Protein AF-0000000072868604 (afdb_homodimer)

InterPro domains:
  IPR025997 Periplasmic binding protein [PF13407] (11-220)
  IPR028082 Periplasmic binding protein-like I [SSF53822] (15-238)
  IPR050555 Bacterial Solute-Binding Protein 2 [PTHR30036] (21-241)

Structure (mmCIF, N/CA/C/O backbone):
data_AF-0000000072868604-model_v1
#
loop_
_entity.id
_entity.type
_entity.pdbx_description
1 polymer 'LacI family transcriptional regulator'
#
loop_
_atom_site.group_PDB
_atom_site.id
_atom_site.type_symbol
_atom_site.label_atom_id
_atom_site.label_alt_id
_atom_site.label_comp_id
_atom_site.label_asym_id
_atom_site.label_entity_id
_atom_site.label_seq_id
_atom_site.pdbx_PDB_ins_code
_atom_site.Cartn_x
_atom_site.Cartn_y
_atom_site.Cartn_z
_atom_site.occupancy
_atom_site.B_iso_or_equiv
_atom_site.auth_seq_id
_atom_site.auth_comp_id
_atom_site.auth_asym_id
_atom_site.auth_atom_id
_atom_site.pdbx_PDB_model_num
ATOM 1 N N . MET A 1 1 ? 22.969 19.328 11.203 1 85.62 1 MET A N 1
ATOM 2 C CA . MET A 1 1 ? 22.344 19.969 12.359 1 85.62 1 MET A CA 1
ATOM 3 C C . MET A 1 1 ? 20.828 19.984 12.227 1 85.62 1 MET A C 1
ATOM 5 O O . MET A 1 1 ? 20.297 20.281 11.148 1 85.62 1 MET A O 1
ATOM 9 N N . ILE A 1 2 ? 20.219 19.531 13.336 1 85.94 2 ILE A N 1
ATOM 10 C CA . ILE A 1 2 ? 18.766 19.484 13.336 1 85.94 2 ILE A CA 1
ATOM 11 C C . ILE A 1 2 ? 18.234 20.25 14.547 1 85.94 2 ILE A C 1
ATOM 13 O O . ILE A 1 2 ? 18.672 20.016 15.68 1 85.94 2 ILE A O 1
ATOM 17 N N . LEU A 1 3 ? 17.344 21.266 14.305 1 90.19 3 LEU A N 1
ATOM 18 C CA . LEU A 1 3 ? 16.641 21.984 15.359 1 90.19 3 LEU A CA 1
ATOM 19 C C . LEU A 1 3 ? 15.164 21.609 15.383 1 90.19 3 LEU A C 1
ATOM 21 O O . LEU A 1 3 ? 14.539 21.469 14.328 1 90.19 3 LEU A O 1
ATOM 25 N N . HIS A 1 4 ? 14.719 21.469 16.562 1 90.69 4 HIS A N 1
ATOM 26 C CA . HIS A 1 4 ? 13.312 21.125 16.734 1 90.69 4 HIS A CA 1
ATOM 27 C C . HIS A 1 4 ? 12.57 22.188 17.547 1 90.69 4 HIS A C 1
ATOM 29 O O . HIS A 1 4 ? 13.094 22.688 18.547 1 90.69 4 HIS A O 1
ATOM 35 N N . PHE A 1 5 ? 11.383 22.562 17.078 1 90.62 5 PHE A N 1
ATOM 36 C CA . PHE A 1 5 ? 10.5 23.5 17.75 1 90.62 5 PHE A CA 1
ATOM 37 C C . PHE A 1 5 ? 9.094 22.938 17.875 1 90.62 5 PHE A C 1
ATOM 39 O O . PHE A 1 5 ? 8.695 22.078 17.078 1 90.62 5 PHE A O 1
ATOM 46 N N . ALA A 1 6 ? 8.398 23.438 18.875 1 88.75 6 ALA A N 1
ATOM 47 C CA . ALA A 1 6 ? 6.961 23.172 18.875 1 88.75 6 ALA A CA 1
ATOM 48 C C . ALA A 1 6 ? 6.293 23.719 17.625 1 88.75 6 ALA A C 1
ATOM 50 O O . ALA A 1 6 ? 6.723 24.734 17.062 1 88.75 6 ALA A O 1
ATOM 51 N N . ILE A 1 7 ? 5.301 23.062 17.219 1 86.25 7 ILE A N 1
ATOM 52 C CA . ILE A 1 7 ? 4.676 23.391 15.93 1 86.25 7 ILE A CA 1
ATOM 53 C C . ILE A 1 7 ? 4.168 24.828 15.945 1 86.25 7 ILE A C 1
ATOM 55 O O . ILE A 1 7 ? 4.125 25.484 14.906 1 86.25 7 ILE A O 1
ATOM 59 N N . ASP A 1 8 ? 3.836 25.344 17.141 1 87.56 8 ASP A N 1
ATOM 60 C CA . ASP A 1 8 ? 3.242 26.672 17.219 1 87.56 8 ASP A CA 1
ATOM 61 C C . ASP A 1 8 ? 4.285 27.719 17.594 1 87.56 8 ASP A C 1
ATOM 63 O O . ASP A 1 8 ? 3.945 28.875 17.859 1 87.56 8 ASP A O 1
ATOM 67 N N . ALA A 1 9 ? 5.508 27.25 17.641 1 93.5 9 ALA A N 1
ATOM 68 C CA . ALA A 1 9 ? 6.586 28.188 17.953 1 93.5 9 ALA A CA 1
ATOM 69 C C . ALA A 1 9 ? 7.047 28.922 16.703 1 93.5 9 ALA A C 1
ATOM 71 O O . ALA A 1 9 ? 8.219 28.859 16.328 1 93.5 9 ALA A O 1
ATOM 72 N N . VAL A 1 10 ? 6.164 29.703 16.188 1 95.69 10 VAL A N 1
ATOM 73 C CA . VAL A 1 10 ? 6.324 30.359 14.883 1 95.69 10 VAL A CA 1
ATOM 74 C C . VAL A 1 10 ? 7.48 31.359 14.945 1 95.69 10 VAL A C 1
ATOM 76 O O . VAL A 1 10 ? 8.359 31.344 14.078 1 95.69 10 VAL A O 1
ATOM 79 N N . GLU A 1 11 ? 7.547 32.188 15.984 1 96.5 11 GLU A N 1
ATOM 80 C CA . GLU A 1 11 ? 8.586 33.219 16.109 1 96.5 11 GLU A CA 1
ATOM 81 C C . GLU A 1 11 ? 9.969 32.562 16.266 1 96.5 11 GLU A C 1
ATOM 83 O O . GLU A 1 11 ? 10.938 33.031 15.648 1 96.5 11 GLU A O 1
ATOM 88 N N . ALA A 1 12 ? 9.977 31.562 17.078 1 96.56 12 ALA A N 1
ATOM 89 C CA . ALA A 1 12 ? 11.25 30.859 17.281 1 96.56 12 ALA A CA 1
ATOM 90 C C . ALA A 1 12 ? 11.758 30.25 15.992 1 96.56 12 ALA A C 1
ATOM 92 O O . ALA A 1 12 ? 12.953 30.297 15.703 1 96.56 12 ALA A O 1
ATOM 93 N N . MET A 1 13 ? 10.875 29.656 15.258 1 96.5 13 MET A N 1
ATOM 94 C CA . MET A 1 13 ? 11.219 29.062 13.969 1 96.5 13 MET A CA 1
ATOM 95 C C . MET A 1 13 ? 11.75 30.125 13.008 1 96.5 13 MET A C 1
ATOM 97 O O . MET A 1 13 ? 12.789 29.938 12.375 1 96.5 13 MET A O 1
ATOM 101 N N . ALA A 1 14 ? 11.055 31.219 12.914 1 96.81 14 ALA A N 1
ATOM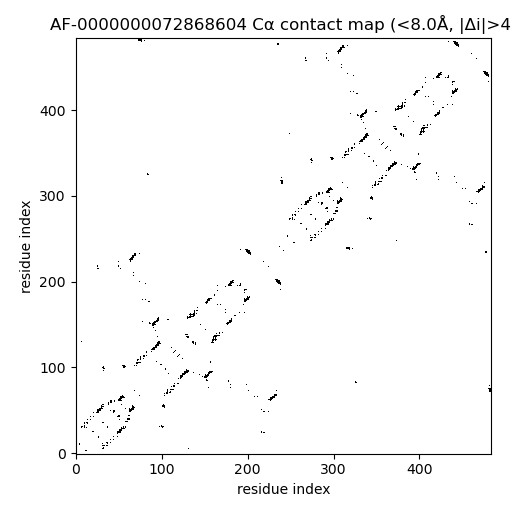 102 C CA . ALA A 1 14 ? 11.477 32.312 12.031 1 96.81 14 ALA A CA 1
ATOM 103 C C . ALA A 1 14 ? 12.867 32.812 12.406 1 96.81 14 ALA A C 1
ATOM 105 O O . ALA A 1 14 ? 13.711 33.031 11.531 1 96.81 14 ALA A O 1
ATOM 106 N N . GLN A 1 15 ? 13.07 32.969 13.688 1 97 15 GLN A N 1
ATOM 107 C CA . GLN A 1 15 ? 14.367 33.406 14.164 1 97 15 GLN A CA 1
ATOM 108 C C . GLN A 1 15 ? 15.477 32.406 13.828 1 97 15 GLN A C 1
ATOM 110 O O . GLN A 1 15 ? 16.578 32.812 13.461 1 97 15 GLN A O 1
ATOM 115 N N . ALA A 1 16 ? 15.125 31.156 14.039 1 96.62 16 ALA A N 1
ATOM 116 C CA . ALA A 1 16 ? 16.094 30.109 13.734 1 96.62 16 ALA A CA 1
ATOM 117 C C . ALA A 1 16 ? 16.484 30.125 12.258 1 96.62 16 ALA A C 1
ATOM 119 O O . ALA A 1 16 ? 17.656 29.953 11.914 1 96.62 16 ALA A O 1
ATOM 120 N N . ILE A 1 17 ? 15.531 30.312 11.375 1 96.88 17 ILE A N 1
ATOM 121 C CA . ILE A 1 17 ? 15.789 30.406 9.938 1 96.88 17 ILE A CA 1
ATOM 122 C C . ILE A 1 17 ? 16.75 31.547 9.664 1 96.88 17 ILE A C 1
ATOM 124 O O . ILE A 1 17 ? 17.734 31.375 8.938 1 96.88 17 ILE A O 1
ATOM 128 N N . HIS A 1 18 ? 16.531 32.688 10.25 1 95.56 18 HIS A N 1
ATOM 129 C CA . HIS A 1 18 ? 17.391 33.844 10.07 1 95.56 18 HIS A CA 1
ATOM 130 C C . HIS A 1 18 ? 18.812 33.562 10.523 1 95.56 18 HIS A C 1
ATOM 132 O O . HIS A 1 18 ? 19.766 33.812 9.797 1 95.56 18 HIS A O 1
ATOM 138 N N . ARG A 1 19 ? 18.859 33 11.664 1 95.19 19 ARG A N 1
ATOM 139 C CA . ARG A 1 19 ? 20.172 32.719 12.227 1 95.19 19 ARG A CA 1
ATOM 140 C C . ARG A 1 19 ? 20.938 31.719 11.359 1 95.19 19 ARG A C 1
ATOM 142 O O . ARG A 1 19 ? 22.109 31.938 11.047 1 95.19 19 ARG A O 1
ATOM 149 N N . LEU A 1 20 ? 20.297 30.672 10.977 1 95.12 20 LEU A N 1
ATOM 150 C CA . LEU A 1 20 ? 20.953 29.594 10.234 1 95.12 20 LEU A CA 1
ATOM 151 C C . LEU A 1 20 ? 21.312 30.062 8.828 1 95.12 20 LEU A C 1
ATOM 153 O O . LEU A 1 20 ? 22.219 29.516 8.203 1 95.12 20 LEU A O 1
ATOM 157 N N . SER A 1 21 ? 20.547 31.031 8.328 1 94.12 21 SER A N 1
ATOM 158 C CA . SER A 1 21 ? 20.781 31.531 6.969 1 94.12 21 SER A CA 1
ATOM 159 C C . SER A 1 21 ? 22.188 32.094 6.812 1 94.12 21 SER A C 1
ATOM 161 O O . SER A 1 21 ? 22.719 32.156 5.699 1 94.12 21 SER A O 1
ATOM 163 N N . ASP A 1 22 ? 22.844 32.438 7.926 1 94.12 22 ASP A N 1
ATOM 164 C CA . ASP A 1 22 ? 24.203 32.969 7.906 1 94.12 22 ASP A CA 1
ATOM 165 C C . ASP A 1 22 ? 25.234 31.828 7.969 1 94.12 22 ASP A C 1
ATOM 167 O O . ASP A 1 22 ? 26.422 32.062 7.781 1 94.12 22 ASP A O 1
ATOM 171 N N . GLU A 1 23 ? 24.75 30.688 8.172 1 94.81 23 GLU A N 1
ATOM 172 C CA . GLU A 1 23 ? 25.672 29.625 8.539 1 94.81 23 GLU A CA 1
ATOM 173 C C . GLU A 1 23 ? 25.641 28.5 7.516 1 94.81 23 GLU A C 1
ATOM 175 O O . GLU A 1 23 ? 26.562 27.672 7.473 1 94.81 23 GLU A O 1
ATOM 180 N N . VAL A 1 24 ? 24.609 28.438 6.754 1 95.38 24 VAL A N 1
ATOM 181 C CA . VAL A 1 24 ? 24.453 27.25 5.906 1 95.38 24 VAL A CA 1
ATOM 182 C C . VAL A 1 24 ? 24.172 27.688 4.469 1 95.38 24 VAL A C 1
ATOM 184 O O . VAL A 1 24 ? 23.781 28.828 4.223 1 95.38 24 VAL A O 1
ATOM 187 N N . GLU A 1 25 ? 24.375 26.797 3.492 1 94.62 25 GLU A N 1
ATOM 188 C CA . GLU A 1 25 ? 24.062 27.016 2.084 1 94.62 25 GLU A CA 1
ATOM 189 C C . GLU A 1 25 ? 22.688 26.469 1.726 1 94.62 25 GLU A C 1
ATOM 191 O O . GLU A 1 25 ? 22.047 26.938 0.778 1 94.62 25 GLU A O 1
ATOM 196 N N . VAL A 1 26 ? 22.297 25.422 2.436 1 95.81 26 VAL A N 1
ATOM 197 C CA . VAL A 1 26 ? 21.031 24.75 2.188 1 95.81 26 VAL A CA 1
ATOM 198 C C . VAL A 1 26 ? 20.297 24.516 3.508 1 95.81 26 VAL A C 1
ATOM 200 O O . VAL A 1 26 ? 20.922 24.141 4.508 1 95.81 26 VAL A O 1
ATOM 203 N N . LEU A 1 27 ? 19 24.75 3.518 1 96.44 27 LEU A N 1
ATOM 204 C CA . LEU A 1 27 ? 18.156 24.594 4.691 1 96.44 27 LEU A CA 1
ATOM 205 C C . LEU A 1 27 ? 16.906 23.797 4.359 1 96.44 27 LEU A C 1
ATOM 207 O O . LEU A 1 27 ? 16.266 24.031 3.334 1 96.44 27 LEU A O 1
ATOM 211 N N . GLY A 1 28 ? 16.609 22.734 5.129 1 96.81 28 GLY A N 1
ATOM 212 C CA . GLY A 1 28 ? 15.328 22.047 5.113 1 96.81 28 GLY A CA 1
ATOM 213 C C . GLY A 1 28 ? 14.453 22.391 6.309 1 96.81 28 GLY A C 1
ATOM 214 O O . GLY A 1 28 ? 14.945 22.5 7.43 1 96.81 28 GLY A O 1
ATOM 215 N N . LEU A 1 29 ? 13.148 22.578 6.031 1 96.06 29 LEU A N 1
ATOM 216 C CA . LEU A 1 29 ? 12.336 22.906 7.199 1 96.06 29 LEU A CA 1
ATOM 217 C C . LEU A 1 29 ? 10.938 22.312 7.082 1 96.06 29 LEU A C 1
ATOM 219 O O . LEU A 1 29 ? 10.414 22.156 5.973 1 96.06 29 LEU A O 1
ATOM 223 N N . VAL A 1 30 ? 10.336 21.906 8.164 1 96.12 30 VAL A N 1
ATOM 224 C CA . VAL A 1 30 ? 8.922 21.609 8.383 1 96.12 30 VAL A CA 1
ATOM 225 C C . VAL A 1 30 ? 8.312 22.672 9.305 1 96.12 30 VAL A C 1
ATOM 227 O O . VAL A 1 30 ? 8.727 22.812 10.453 1 96.12 30 VAL A O 1
ATOM 230 N N . ALA A 1 31 ? 7.34 23.391 8.766 1 95.88 31 ALA A N 1
ATOM 231 C CA . ALA A 1 31 ? 6.773 24.484 9.547 1 95.88 31 ALA A CA 1
ATOM 232 C C . ALA A 1 31 ? 5.359 24.828 9.086 1 95.88 31 ALA A C 1
ATOM 234 O O . ALA A 1 31 ? 4.934 24.391 8.008 1 95.88 31 ALA A O 1
ATOM 235 N N . LEU A 1 32 ? 4.676 25.547 9.953 1 95.81 32 LEU A N 1
ATOM 236 C CA . LEU A 1 32 ? 3.379 26.094 9.57 1 95.81 32 LEU A CA 1
ATOM 237 C C . LEU A 1 32 ? 3.539 27.141 8.477 1 95.81 32 LEU A C 1
ATOM 239 O O . LEU A 1 32 ? 4.488 27.938 8.5 1 95.81 32 LEU A O 1
ATOM 243 N N . ASP A 1 33 ? 2.59 27.188 7.57 1 96.38 33 ASP A N 1
ATOM 244 C CA . ASP A 1 33 ? 2.566 28.25 6.566 1 96.38 33 ASP A CA 1
ATOM 245 C C . ASP A 1 33 ? 2.113 29.578 7.172 1 96.38 33 ASP A C 1
ATOM 247 O O . ASP A 1 33 ? 0.992 30.031 6.926 1 96.38 33 ASP A O 1
ATOM 251 N N . HIS A 1 34 ? 2.953 30.203 7.82 1 95.44 34 HIS A N 1
ATOM 252 C CA . HIS A 1 34 ? 2.723 31.453 8.547 1 95.44 34 HIS A CA 1
ATOM 253 C C . HIS A 1 34 ? 3.492 32.594 7.914 1 95.44 34 HIS A C 1
ATOM 255 O O . HIS A 1 34 ? 4.637 32.438 7.492 1 95.44 34 HIS A O 1
ATOM 261 N N . PRO A 1 35 ? 2.916 33.781 7.895 1 96 35 PRO A N 1
ATOM 262 C CA . PRO A 1 35 ? 3.564 34.938 7.238 1 96 35 PRO A CA 1
ATOM 263 C C . PRO A 1 35 ? 4.977 35.188 7.762 1 96 35 PRO A C 1
ATOM 265 O O . PRO A 1 35 ? 5.879 35.5 6.984 1 96 35 PRO A O 1
ATOM 268 N N . LEU A 1 36 ? 5.199 35.031 9.039 1 96.19 36 LEU A N 1
ATOM 269 C CA . LEU A 1 36 ? 6.516 35.281 9.617 1 96.19 36 LEU A CA 1
ATOM 270 C C . LEU A 1 36 ? 7.531 34.281 9.094 1 96.19 36 LEU A C 1
ATOM 272 O O . LEU A 1 36 ? 8.695 34.625 8.859 1 96.19 36 LEU A O 1
ATOM 276 N N . ILE A 1 37 ? 7.121 33.062 8.984 1 96.94 37 ILE A N 1
ATOM 277 C CA . ILE A 1 37 ? 8 32 8.484 1 96.94 37 ILE A CA 1
ATOM 278 C C . ILE A 1 37 ? 8.273 32.219 7 1 96.94 37 ILE A C 1
ATOM 280 O O . ILE A 1 37 ? 9.414 32.125 6.551 1 96.94 37 ILE A O 1
ATOM 284 N N . ARG A 1 38 ? 7.258 32.562 6.246 1 96.94 38 ARG A N 1
ATOM 285 C CA . ARG A 1 38 ? 7.438 32.875 4.828 1 96.94 38 ARG A CA 1
ATOM 286 C C . ARG A 1 38 ? 8.43 34 4.629 1 96.94 38 ARG A C 1
ATOM 288 O O . ARG A 1 38 ? 9.281 33.938 3.744 1 96.94 38 ARG A O 1
ATOM 295 N N . HIS A 1 39 ? 8.273 35 5.434 1 97.19 39 HIS A N 1
ATOM 296 C CA . HIS A 1 39 ? 9.18 36.125 5.352 1 97.19 39 HIS A CA 1
ATOM 297 C C . HIS A 1 39 ? 10.617 35.719 5.633 1 97.19 39 HIS A C 1
ATOM 299 O O . HIS A 1 39 ? 11.539 36.125 4.926 1 97.19 39 HIS A O 1
ATOM 305 N N . ALA A 1 40 ? 10.773 34.938 6.645 1 97.56 40 ALA A N 1
ATOM 306 C CA . ALA A 1 40 ? 12.102 34.438 6.992 1 97.56 40 ALA A CA 1
ATOM 307 C C . ALA A 1 40 ? 12.695 33.594 5.852 1 97.56 40 ALA A C 1
ATOM 309 O O . ALA A 1 40 ? 13.883 33.75 5.539 1 97.56 40 ALA A O 1
ATOM 310 N N . VAL A 1 41 ? 11.891 32.781 5.242 1 97.5 41 VAL A N 1
ATOM 311 C CA . VAL A 1 41 ? 12.336 31.938 4.133 1 97.5 41 VAL A CA 1
ATOM 312 C C . VAL A 1 41 ? 12.727 32.844 2.949 1 97.5 41 VAL A C 1
ATOM 314 O O . VAL A 1 41 ? 13.766 32.625 2.32 1 97.5 41 VAL A O 1
ATOM 317 N N . ALA A 1 42 ? 11.922 33.844 2.664 1 96.5 42 ALA A N 1
ATOM 318 C CA . ALA A 1 42 ? 12.203 34.75 1.573 1 96.5 42 ALA A CA 1
ATOM 319 C C . ALA A 1 42 ? 13.531 35.5 1.801 1 96.5 42 ALA A C 1
ATOM 321 O O . ALA A 1 42 ? 14.32 35.656 0.87 1 96.5 42 ALA A O 1
ATOM 322 N N . ARG A 1 43 ? 13.75 35.875 2.98 1 97 43 ARG A N 1
ATOM 323 C CA . ARG A 1 43 ? 14.992 36.594 3.32 1 97 43 ARG A CA 1
ATOM 324 C C . ARG A 1 43 ? 16.188 35.656 3.174 1 97 43 ARG A C 1
ATOM 326 O O . ARG A 1 43 ? 17.25 36.062 2.686 1 97 43 ARG A O 1
ATOM 333 N N . ALA A 1 44 ? 16.047 34.438 3.658 1 96.94 44 ALA A N 1
ATOM 334 C CA . ALA A 1 44 ? 17.109 33.469 3.516 1 96.94 44 ALA A CA 1
ATOM 335 C C . ALA A 1 44 ? 17.453 33.25 2.045 1 96.94 44 ALA A C 1
ATOM 337 O O . ALA A 1 44 ? 18.625 33.219 1.673 1 96.94 44 ALA A O 1
ATOM 338 N N . ALA A 1 45 ? 16.422 33.125 1.259 1 94.81 45 ALA A N 1
ATOM 339 C CA . ALA A 1 45 ? 16.609 32.906 -0.174 1 94.81 45 ALA A CA 1
ATOM 340 C C . ALA A 1 45 ? 17.328 34.094 -0.808 1 94.81 45 ALA A C 1
ATOM 342 O O . ALA A 1 45 ? 18.188 33.938 -1.672 1 94.81 45 ALA A O 1
ATOM 343 N N . ALA A 1 46 ? 17 35.281 -0.391 1 94.25 46 ALA A N 1
ATOM 344 C CA . ALA A 1 46 ? 17.609 36.469 -0.91 1 94.25 46 ALA A CA 1
ATOM 345 C C . ALA A 1 46 ? 19.109 36.531 -0.584 1 94.25 46 ALA A C 1
ATOM 347 O O . ALA A 1 46 ? 19.891 37.156 -1.297 1 94.25 46 ALA A O 1
ATOM 348 N N . ARG A 1 47 ? 19.484 35.812 0.415 1 94.12 47 ARG A N 1
ATOM 349 C CA . ARG A 1 47 ? 20.875 35.75 0.823 1 94.12 47 ARG A CA 1
ATOM 350 C C . ARG A 1 47 ? 21.609 34.625 0.118 1 94.12 47 ARG A C 1
ATOM 352 O O . ARG A 1 47 ? 22.766 34.344 0.407 1 94.12 47 ARG A O 1
ATOM 359 N N . GLY A 1 48 ? 20.812 33.906 -0.686 1 93.25 48 GLY A N 1
ATOM 360 C CA . GLY A 1 48 ? 21.406 32.844 -1.494 1 93.25 48 GLY A CA 1
ATOM 361 C C . GLY A 1 48 ? 21.266 31.469 -0.89 1 93.25 48 GLY A C 1
ATOM 362 O O . GLY A 1 48 ? 21.781 30.484 -1.421 1 93.25 48 GLY A O 1
ATOM 363 N N . VAL A 1 49 ? 20.594 31.359 0.214 1 95.38 49 VAL A N 1
ATOM 364 C CA . VAL A 1 49 ? 20.391 30.062 0.854 1 95.38 49 VAL A CA 1
ATOM 365 C C . VAL A 1 49 ? 19.312 29.297 0.098 1 95.38 49 VAL A C 1
ATOM 367 O O . VAL A 1 49 ? 18.266 29.844 -0.254 1 95.38 49 VAL A O 1
ATOM 370 N N . ARG A 1 50 ? 19.578 28.031 -0.219 1 96 50 ARG A N 1
ATOM 371 C CA . ARG A 1 50 ? 18.578 27.156 -0.815 1 96 50 ARG A CA 1
ATOM 372 C C . ARG A 1 50 ? 17.672 26.547 0.254 1 96 50 ARG A C 1
ATOM 374 O O . ARG A 1 50 ? 18.141 25.797 1.11 1 96 50 ARG A O 1
ATOM 381 N N . VAL A 1 51 ? 16.375 26.859 0.15 1 95.94 51 VAL A N 1
ATOM 382 C CA . VAL A 1 51 ? 15.469 26.422 1.201 1 95.94 51 VAL A CA 1
ATOM 383 C C . VAL A 1 51 ? 14.508 25.359 0.65 1 95.94 51 VAL A C 1
ATOM 385 O O . VAL A 1 51 ? 13.789 25.625 -0.317 1 95.94 51 VAL A O 1
ATOM 388 N N . PHE A 1 52 ? 14.492 24.203 1.263 1 96.56 52 PHE A N 1
ATOM 389 C CA . PHE A 1 52 ? 13.547 23.141 0.938 1 96.56 52 PHE A CA 1
ATOM 390 C C . PHE A 1 52 ? 12.484 23 2.027 1 96.56 52 PHE A C 1
ATOM 392 O O . PHE A 1 52 ? 12.812 22.953 3.215 1 96.56 52 PHE A O 1
ATOM 399 N N . THR A 1 53 ? 11.234 23 1.61 1 96.94 53 THR A N 1
ATOM 400 C CA . THR A 1 53 ? 10.148 22.656 2.529 1 96.94 53 THR A CA 1
ATOM 401 C C . THR A 1 53 ? 9.922 21.156 2.561 1 96.94 53 THR A C 1
ATOM 403 O O . THR A 1 53 ? 9.852 20.5 1.513 1 96.94 53 THR A O 1
ATOM 406 N N . LEU A 1 54 ? 9.859 20.625 3.742 1 96.88 54 LEU A N 1
ATOM 407 C CA . LEU A 1 54 ? 9.781 19.188 3.941 1 96.88 54 LEU A CA 1
ATOM 408 C C . LEU A 1 54 ? 8.445 18.797 4.562 1 96.88 54 LEU A C 1
ATOM 410 O O . LEU A 1 54 ? 7.957 19.469 5.469 1 96.88 54 LEU A O 1
ATOM 414 N N . LEU A 1 55 ? 7.719 17.688 4.012 1 96.44 55 LEU A N 1
ATOM 415 C CA . LEU A 1 55 ? 6.484 17.094 4.508 1 96.44 55 LEU A CA 1
ATOM 416 C C . LEU A 1 55 ? 5.309 18.047 4.336 1 96.44 55 LEU A C 1
ATOM 418 O O . LEU A 1 55 ? 4.223 17.625 3.928 1 96.44 55 LEU A O 1
ATOM 422 N N . SER A 1 56 ? 5.516 19.312 4.645 1 96.19 56 SER A N 1
ATOM 423 C CA . SER A 1 56 ? 4.512 20.344 4.414 1 96.19 56 SER A CA 1
ATOM 424 C C . SER A 1 56 ? 5.109 21.547 3.689 1 96.19 56 SER A C 1
ATOM 426 O O . SER A 1 56 ? 6.168 22.047 4.078 1 96.19 56 SER A O 1
ATOM 428 N N . ASP A 1 57 ? 4.402 21.984 2.68 1 95.19 57 ASP A N 1
ATOM 429 C CA . ASP A 1 57 ? 4.918 23.078 1.86 1 95.19 57 ASP A CA 1
ATOM 430 C C . ASP A 1 57 ? 4.535 24.438 2.445 1 95.19 57 ASP A C 1
ATOM 432 O O . ASP A 1 57 ? 3.754 24.5 3.396 1 95.19 57 ASP A O 1
ATOM 436 N N . LEU A 1 58 ? 5.18 25.438 1.948 1 94.94 58 LEU A N 1
ATOM 437 C CA . LEU A 1 58 ? 4.867 26.828 2.258 1 94.94 58 LEU A CA 1
ATOM 438 C C . LEU A 1 58 ? 4.523 27.609 0.991 1 94.94 58 LEU A C 1
ATOM 440 O O . LEU A 1 58 ? 5.043 27.312 -0.086 1 94.94 58 LEU A O 1
ATOM 444 N N . SER A 1 59 ? 3.688 28.562 1.146 1 91.31 59 SER A N 1
ATOM 445 C CA . SER A 1 59 ? 3.334 29.422 0.018 1 91.31 59 SER A CA 1
ATOM 446 C C . SER A 1 59 ? 4.367 30.516 -0.184 1 91.31 59 SER A C 1
ATOM 448 O O . SER A 1 59 ? 4.043 31.703 -0.092 1 91.31 59 SER A O 1
ATOM 450 N N . VAL A 1 60 ? 5.566 30.156 -0.384 1 92.12 60 VAL A N 1
ATOM 451 C CA . VAL A 1 60 ? 6.68 31.078 -0.614 1 92.12 60 VAL A CA 1
ATOM 452 C C . VAL A 1 60 ? 7.383 30.719 -1.922 1 92.12 60 VAL A C 1
ATOM 454 O O . VAL A 1 60 ? 8.078 29.703 -2.004 1 92.12 60 VAL A O 1
ATOM 457 N N . PRO A 1 61 ? 7.258 31.531 -2.949 1 89.62 61 PRO A N 1
ATOM 458 C CA . PRO A 1 61 ? 7.785 31.188 -4.27 1 89.62 61 PRO A CA 1
ATOM 459 C C . PRO A 1 61 ? 9.312 31.094 -4.293 1 89.62 61 PRO A C 1
ATOM 461 O O . PRO A 1 61 ? 9.883 30.469 -5.184 1 89.62 61 PRO A O 1
ATOM 464 N N . GLN A 1 62 ? 9.953 31.719 -3.311 1 90.56 62 GLN A N 1
ATOM 465 C CA . GLN A 1 62 ? 11.414 31.797 -3.322 1 90.56 62 GLN A CA 1
ATOM 466 C C . GLN A 1 62 ? 12.047 30.5 -2.846 1 90.56 62 GLN A C 1
ATOM 468 O O . GLN A 1 62 ? 13.258 30.328 -2.928 1 90.56 62 GLN A O 1
ATOM 473 N N . ARG A 1 63 ? 11.266 29.547 -2.293 1 92.5 63 ARG A N 1
ATOM 474 C CA . ARG A 1 63 ? 11.867 28.297 -1.839 1 92.5 63 ARG A CA 1
ATOM 475 C C . ARG A 1 63 ? 12.391 27.484 -3.016 1 92.5 63 ARG A C 1
ATOM 477 O O . ARG A 1 63 ? 11.906 27.625 -4.141 1 92.5 63 ARG A O 1
ATOM 484 N N . SER A 1 64 ? 13.32 26.656 -2.746 1 92.38 64 SER A N 1
ATOM 485 C CA . SER A 1 64 ? 13.992 25.875 -3.787 1 92.38 64 SER A CA 1
ATOM 486 C C . SER A 1 64 ? 13.195 24.641 -4.172 1 92.38 64 SER A C 1
ATOM 488 O O . SER A 1 64 ? 13.328 24.125 -5.281 1 92.38 64 SER A O 1
ATOM 490 N N . GLY A 1 65 ? 12.422 24.141 -3.193 1 93.88 65 GLY A N 1
ATOM 491 C CA . GLY A 1 65 ? 11.633 22.984 -3.537 1 93.88 65 GLY A CA 1
ATOM 492 C C . GLY A 1 65 ? 10.844 22.422 -2.363 1 93.88 65 GLY A C 1
ATOM 493 O O . GLY A 1 65 ? 11 22.891 -1.231 1 93.88 65 GLY A O 1
ATOM 494 N N . TYR A 1 66 ? 10.039 21.469 -2.729 1 95.62 66 TYR A N 1
ATOM 495 C CA . TYR A 1 66 ? 9.219 20.734 -1.769 1 95.62 66 TYR A CA 1
ATOM 496 C C . TYR A 1 66 ? 9.469 19.234 -1.874 1 95.62 66 TYR A C 1
ATOM 498 O O . TYR A 1 66 ? 9.492 18.688 -2.975 1 95.62 66 TYR A O 1
ATOM 506 N N . ILE A 1 67 ? 9.68 18.641 -0.75 1 96.81 67 ILE A N 1
ATOM 507 C CA . ILE A 1 67 ? 9.789 17.188 -0.666 1 96.81 67 ILE A CA 1
ATOM 508 C C . ILE A 1 67 ? 8.844 16.656 0.416 1 96.81 67 ILE A C 1
ATOM 510 O O . ILE A 1 67 ? 9 16.984 1.595 1 96.81 67 ILE A O 1
ATOM 514 N N . GLY A 1 68 ? 7.887 15.906 0.029 1 96.12 68 GLY A N 1
ATOM 515 C CA . GLY A 1 68 ? 6.914 15.352 0.955 1 96.12 68 GLY A CA 1
ATOM 516 C C . GLY A 1 68 ? 5.938 14.398 0.292 1 96.12 68 GLY A C 1
ATOM 517 O O . GLY A 1 68 ? 6.117 14.023 -0.869 1 96.12 68 GLY A O 1
ATOM 518 N N . LEU A 1 69 ? 4.957 13.977 1.02 1 96.25 69 LEU A N 1
ATOM 519 C CA . LEU A 1 69 ? 3.975 13.008 0.541 1 96.25 69 LEU A CA 1
ATOM 520 C C . LEU A 1 69 ? 3.172 13.578 -0.623 1 96.25 69 LEU A C 1
ATOM 522 O O . LEU A 1 69 ? 2.979 14.797 -0.713 1 96.25 69 LEU A O 1
ATOM 526 N N . ASP A 1 70 ? 2.738 12.766 -1.561 1 97.06 70 ASP A N 1
ATOM 527 C CA . ASP A 1 70 ? 1.66 13.164 -2.459 1 97.06 70 ASP A CA 1
ATOM 528 C C . ASP A 1 70 ? 0.339 13.297 -1.706 1 97.06 70 ASP A C 1
ATOM 530 O O . ASP A 1 70 ? -0.456 12.359 -1.663 1 97.06 70 ASP A O 1
ATOM 534 N N . ASN A 1 71 ? 0.13 14.453 -1.168 1 97.25 71 ASN A N 1
ATOM 535 C CA . ASN A 1 71 ? -0.982 14.688 -0.254 1 97.25 71 ASN A CA 1
ATOM 536 C C . ASN A 1 71 ? -2.328 14.547 -0.96 1 97.25 71 ASN A C 1
ATOM 538 O O . ASN A 1 71 ? -3.309 14.117 -0.355 1 97.25 71 ASN A O 1
ATOM 542 N N . HIS A 1 72 ? -2.342 14.961 -2.145 1 96.81 72 HIS A N 1
ATOM 543 C CA . HIS A 1 72 ? -3.574 14.828 -2.914 1 96.81 72 HIS A CA 1
ATOM 544 C C . HIS A 1 72 ? -3.98 13.367 -3.045 1 96.81 72 HIS A C 1
ATOM 546 O O . HIS A 1 72 ? -5.125 13.008 -2.75 1 96.81 72 HIS A O 1
ATOM 552 N N . LYS A 1 73 ? -3.098 12.516 -3.406 1 98.12 73 LYS A N 1
ATOM 553 C CA . LYS A 1 73 ? -3.379 11.086 -3.51 1 98.12 73 LYS A CA 1
ATOM 554 C C . LYS A 1 73 ? -3.697 10.492 -2.143 1 98.12 73 LYS A C 1
ATOM 556 O O . LYS A 1 73 ? -4.551 9.609 -2.029 1 98.12 73 LYS A O 1
ATOM 561 N N . ALA A 1 74 ? -2.994 10.953 -1.162 1 98.5 74 ALA A N 1
ATOM 562 C CA . ALA A 1 74 ? -3.229 10.414 0.177 1 98.5 74 ALA A CA 1
ATOM 563 C C . ALA A 1 74 ? -4.66 10.68 0.631 1 98.5 74 ALA A C 1
ATOM 565 O O . ALA A 1 74 ? -5.34 9.773 1.115 1 98.5 74 ALA A O 1
ATOM 566 N N . GLY A 1 75 ? -5.121 11.922 0.456 1 98.62 75 GLY A N 1
ATOM 567 C CA . GLY A 1 75 ? -6.484 12.258 0.826 1 98.62 75 GLY A CA 1
ATOM 568 C C . GLY A 1 75 ? -7.527 11.477 0.052 1 98.62 75 GLY A C 1
ATOM 569 O O . GLY A 1 75 ? -8.484 10.969 0.634 1 98.62 75 GLY A O 1
ATOM 570 N N . ARG A 1 76 ? -7.348 11.359 -1.227 1 98.19 76 ARG A N 1
ATOM 571 C CA . ARG A 1 76 ? -8.289 10.625 -2.059 1 98.19 76 ARG A CA 1
ATOM 572 C C . ARG A 1 76 ? -8.297 9.141 -1.702 1 98.19 76 ARG A C 1
ATOM 574 O O . ARG A 1 76 ? -9.352 8.508 -1.684 1 98.19 76 ARG A O 1
ATOM 581 N N . THR A 1 77 ? -7.125 8.586 -1.449 1 98.44 77 THR A N 1
ATOM 582 C CA . THR A 1 77 ? -7.012 7.188 -1.049 1 98.44 77 THR A CA 1
ATOM 583 C C . THR A 1 77 ? -7.754 6.938 0.262 1 98.44 77 THR A C 1
ATOM 585 O O . THR A 1 77 ? -8.461 5.941 0.4 1 98.44 77 THR A O 1
ATOM 588 N N . ALA A 1 78 ? -7.555 7.875 1.201 1 98.56 78 ALA A N 1
ATOM 589 C CA . ALA A 1 78 ? -8.273 7.762 2.467 1 98.56 78 ALA A CA 1
ATOM 590 C C . ALA A 1 78 ? -9.781 7.754 2.242 1 98.56 78 ALA A C 1
ATOM 592 O O . ALA A 1 78 ? -10.5 6.953 2.844 1 98.56 78 ALA A O 1
ATOM 593 N N . ALA A 1 79 ? -10.258 8.625 1.389 1 97.38 79 ALA A N 1
ATOM 594 C CA . ALA A 1 79 ? -11.68 8.695 1.065 1 97.38 79 ALA A CA 1
ATOM 595 C C . ALA A 1 79 ? -12.164 7.391 0.448 1 97.38 79 ALA A C 1
ATOM 597 O O . ALA A 1 79 ? -13.234 6.887 0.809 1 97.38 79 ALA A O 1
ATOM 598 N N . TRP A 1 80 ? -11.352 6.848 -0.428 1 96.56 80 TRP A N 1
ATOM 599 C CA . TRP A 1 80 ? -11.68 5.59 -1.097 1 96.56 80 TRP A CA 1
ATOM 600 C C . TRP A 1 80 ? -11.875 4.469 -0.083 1 96.56 80 TRP A C 1
ATOM 602 O O . TRP A 1 80 ? -12.852 3.723 -0.151 1 96.56 80 TRP A O 1
ATOM 612 N N . PHE A 1 81 ? -11.039 4.395 0.881 1 96.94 81 PHE A N 1
ATOM 613 C CA . PHE A 1 81 ? -11.117 3.355 1.901 1 96.94 81 PHE A CA 1
ATOM 614 C C . PHE A 1 81 ? -12.305 3.59 2.824 1 96.94 81 PHE A C 1
ATOM 616 O O . PHE A 1 81 ? -13.039 2.654 3.148 1 96.94 81 PHE A O 1
ATOM 623 N N . ILE A 1 82 ? -12.484 4.809 3.236 1 95.81 82 ILE A N 1
ATOM 624 C CA . ILE A 1 82 ? -13.547 5.094 4.191 1 95.81 82 ILE A CA 1
ATOM 625 C C . ILE A 1 82 ? -14.906 4.793 3.557 1 95.81 82 ILE A C 1
ATOM 627 O O . ILE A 1 82 ? -15.797 4.258 4.215 1 95.81 82 ILE A O 1
ATOM 631 N N . GLU A 1 83 ? -15.055 5.086 2.311 1 92.94 83 GLU A N 1
ATOM 632 C CA . GLU A 1 83 ? -16.297 4.793 1.618 1 92.94 83 GLU A CA 1
ATOM 633 C C . GLU A 1 83 ? -16.609 3.299 1.646 1 92.94 83 GLU A C 1
ATOM 635 O O . GLU A 1 83 ? -17.781 2.902 1.716 1 92.94 83 GLU A O 1
ATOM 640 N N . ARG A 1 84 ? -15.656 2.49 1.619 1 91 84 ARG A N 1
ATOM 641 C CA . ARG A 1 84 ? -15.82 1.042 1.557 1 91 84 ARG A CA 1
ATOM 642 C C . ARG A 1 84 ? -15.898 0.438 2.955 1 91 84 ARG A C 1
ATOM 644 O O . ARG A 1 84 ? -16.422 -0.664 3.133 1 91 84 ARG A O 1
ATOM 651 N N . LEU A 1 85 ? -15.352 1.165 3.932 1 91.94 85 LEU A N 1
ATOM 652 C CA . LEU A 1 85 ? -15.336 0.658 5.301 1 91.94 85 LEU A CA 1
ATOM 653 C C . LEU A 1 85 ? -16.594 1.071 6.047 1 91.94 85 LEU A C 1
ATOM 655 O O . LEU A 1 85 ? -16.984 0.42 7.02 1 91.94 85 LEU A O 1
ATOM 659 N N . CYS A 1 86 ? -17.188 2.133 5.551 1 86.56 86 CYS A N 1
ATOM 660 C CA . CYS A 1 86 ? -18.375 2.648 6.223 1 86.56 86 CYS A CA 1
ATOM 661 C C . CYS A 1 86 ? -19.625 1.879 5.793 1 86.56 86 CYS A C 1
ATOM 663 O O . CYS A 1 86 ? -19.688 1.392 4.664 1 86.56 86 CYS A O 1
ATOM 665 N N . ARG A 1 87 ? -20.641 1.636 6.582 1 73.25 87 ARG A N 1
ATOM 666 C CA . ARG A 1 87 ? -21.828 0.819 6.398 1 73.25 87 ARG A CA 1
ATOM 667 C C . ARG A 1 87 ? -23.047 1.689 6.109 1 73.25 87 ARG A C 1
ATOM 669 O O . ARG A 1 87 ? -24.156 1.176 5.922 1 73.25 87 ARG A O 1
ATOM 676 N N . GLY A 1 88 ? -22.859 2.998 5.93 1 74.38 88 GLY A N 1
ATOM 677 C CA . GLY A 1 88 ? -24.062 3.793 5.781 1 74.38 88 GLY A CA 1
ATOM 678 C C . GLY A 1 88 ? -23.797 5.277 5.633 1 74.38 88 GLY A C 1
ATOM 679 O O . GLY A 1 88 ? -22.703 5.672 5.199 1 74.38 88 GLY A O 1
ATOM 680 N N . ASN A 1 89 ? -24.875 6.047 5.824 1 79 89 ASN A N 1
ATOM 681 C CA . ASN A 1 89 ? -24.859 7.488 5.605 1 79 89 ASN A CA 1
ATOM 682 C C . ASN A 1 89 ? -24.516 8.25 6.883 1 79 89 ASN A C 1
ATOM 684 O O . ASN A 1 89 ? -24.969 9.375 7.082 1 79 89 ASN A O 1
ATOM 688 N N . GLY A 1 90 ? -23.766 7.738 7.688 1 88.94 90 GLY A N 1
ATOM 689 C CA . GLY A 1 90 ? -23.406 8.383 8.945 1 88.94 90 GLY A CA 1
ATOM 690 C C . GLY A 1 90 ? -22.391 9.5 8.773 1 88.94 90 GLY A C 1
ATOM 691 O O . GLY A 1 90 ? -22.312 10.117 7.711 1 88.94 90 GLY A O 1
ATOM 692 N N . GLU A 1 91 ? -21.781 9.914 9.938 1 95.44 91 GLU A N 1
ATOM 693 C CA . GLU A 1 91 ? -20.859 11.039 9.977 1 95.44 91 GLU A CA 1
ATOM 694 C C . GLU A 1 91 ? -19.406 10.562 9.867 1 95.44 91 GLU A C 1
ATOM 696 O O . GLU A 1 91 ? -19.062 9.477 10.352 1 95.44 91 GLU A O 1
ATOM 701 N N . ILE A 1 92 ? -18.625 11.367 9.195 1 97.5 92 ILE A N 1
ATOM 702 C CA . ILE A 1 92 ? -17.188 11.164 9.102 1 97.5 92 ILE A CA 1
ATOM 703 C C . ILE A 1 92 ? -16.453 12.328 9.758 1 97.5 92 ILE A C 1
ATOM 705 O O . ILE A 1 92 ? -16.625 13.484 9.375 1 97.5 92 ILE A O 1
ATOM 709 N N . GLY A 1 93 ? -15.68 12.008 10.75 1 98.38 93 GLY A N 1
ATOM 710 C CA . GLY A 1 93 ? -14.867 13.023 11.406 1 98.38 93 GLY A CA 1
ATOM 711 C C . GLY A 1 93 ? -13.508 13.203 10.758 1 98.38 93 GLY A C 1
ATOM 712 O O . GLY A 1 93 ? -12.977 12.273 10.141 1 98.38 93 GLY A O 1
ATOM 713 N N . ILE A 1 94 ? -12.969 14.438 10.914 1 98.69 94 ILE A N 1
ATOM 714 C CA . ILE A 1 94 ? -11.625 14.742 10.445 1 98.69 94 ILE A CA 1
ATOM 715 C C . ILE A 1 94 ? -10.828 15.398 11.57 1 98.69 94 ILE A C 1
ATOM 717 O O . ILE A 1 94 ? -11.305 16.344 12.219 1 98.69 94 ILE A O 1
ATOM 721 N N . ILE A 1 95 ? -9.641 14.875 11.812 1 98.75 95 ILE A N 1
ATOM 722 C CA . ILE A 1 95 ? -8.734 15.461 12.797 1 98.75 95 ILE A CA 1
ATOM 723 C C . ILE A 1 95 ? -7.422 15.844 12.125 1 98.75 95 ILE A C 1
ATOM 725 O O . ILE A 1 95 ? -6.762 15 11.516 1 98.75 95 ILE A O 1
ATOM 729 N N . ILE A 1 96 ? -7.098 17.094 12.234 1 98.19 96 ILE A N 1
ATOM 730 C CA . ILE A 1 96 ? -5.848 17.594 11.664 1 98.19 96 ILE A CA 1
ATOM 731 C C . ILE A 1 96 ? -4.98 18.188 12.773 1 98.19 96 ILE A C 1
ATOM 733 O O . ILE A 1 96 ? -5.457 18.406 13.891 1 98.19 96 ILE A O 1
ATOM 737 N N . GLY A 1 97 ? -3.686 18.344 12.469 1 97.12 97 GLY A N 1
ATOM 738 C CA . GLY A 1 97 ? -2.812 19 13.422 1 97.12 97 GLY A CA 1
ATOM 739 C C . GLY A 1 97 ? -3.066 20.5 13.523 1 97.12 97 GLY A C 1
ATOM 740 O O . GLY A 1 97 ? -3.312 21.016 14.617 1 97.12 97 GLY A O 1
ATOM 741 N N . ASP A 1 98 ? -2.961 21.125 12.367 1 95.62 98 ASP A N 1
ATOM 742 C CA . ASP A 1 98 ? -3.141 22.578 12.281 1 95.62 98 ASP A CA 1
ATOM 743 C C . ASP A 1 98 ? -3.619 22.984 10.891 1 95.62 98 ASP A C 1
ATOM 745 O O . ASP A 1 98 ? -3.188 22.406 9.883 1 95.62 98 ASP A O 1
ATOM 749 N N . ASN A 1 99 ? -4.449 24.078 10.875 1 94 99 ASN A N 1
ATOM 750 C CA . ASN A 1 99 ? -5.004 24.547 9.609 1 94 99 ASN A CA 1
ATOM 751 C C . ASN A 1 99 ? -3.924 25.125 8.703 1 94 99 ASN A C 1
ATOM 753 O O . ASN A 1 99 ? -4.133 25.266 7.496 1 94 99 ASN A O 1
ATOM 757 N N . ARG A 1 100 ? -2.797 25.328 9.289 1 94.06 100 ARG A N 1
ATOM 758 C CA . ARG A 1 100 ? -1.751 25.969 8.508 1 94.06 100 ARG A CA 1
ATOM 759 C C . ARG A 1 100 ? -0.734 24.953 8 1 94.06 100 ARG A C 1
ATOM 761 O O . ARG A 1 100 ? 0.251 25.328 7.359 1 94.06 100 ARG A O 1
ATOM 768 N N . PHE A 1 101 ? -0.947 23.734 8.312 1 96.38 101 PHE A N 1
ATOM 769 C CA . PHE A 1 101 ? -0.2 22.703 7.617 1 96.38 101 PHE A CA 1
ATOM 770 C C . PHE A 1 101 ? -0.805 22.422 6.242 1 96.38 101 PHE A C 1
ATOM 772 O O . PHE A 1 101 ? -1.83 21.75 6.133 1 96.38 101 PHE A O 1
ATOM 779 N N . THR A 1 102 ? -0.088 22.906 5.258 1 95.94 102 THR A N 1
ATOM 780 C CA . THR A 1 102 ? -0.627 22.844 3.904 1 95.94 102 THR A CA 1
ATOM 781 C C . THR A 1 102 ? -0.803 21.391 3.471 1 95.94 102 THR A C 1
ATOM 783 O O . THR A 1 102 ? -1.714 21.062 2.703 1 95.94 102 THR A O 1
ATOM 786 N N . CYS A 1 103 ? 0.057 20.5 3.951 1 97.62 103 CYS A N 1
ATOM 787 C CA . CYS A 1 103 ? -0.068 19.094 3.623 1 97.62 103 CYS A CA 1
ATOM 788 C C . CYS A 1 103 ? -1.393 18.531 4.125 1 97.62 103 CYS A C 1
ATOM 790 O O . CYS A 1 103 ? -2.08 17.812 3.4 1 97.62 103 CYS A O 1
ATOM 792 N N . GLN A 1 104 ? -1.801 18.875 5.305 1 98.19 104 GLN A N 1
ATOM 793 C CA . GLN A 1 104 ? -3.035 18.375 5.898 1 98.19 104 GLN A CA 1
ATOM 794 C C . GLN A 1 10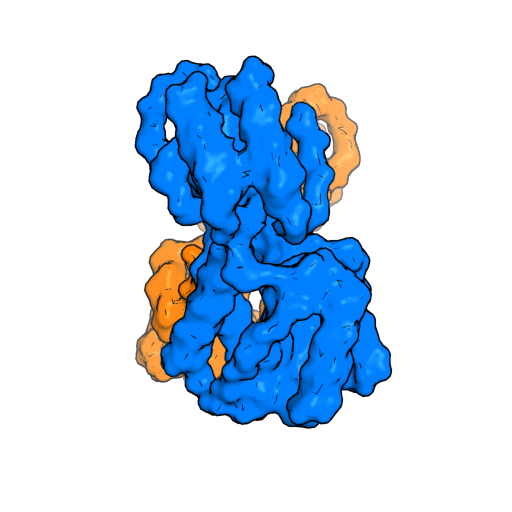4 ? -4.258 19.031 5.266 1 98.19 104 GLN A C 1
ATOM 796 O O . GLN A 1 104 ? -5.293 18.391 5.078 1 98.19 104 GLN A O 1
ATOM 801 N N . GLU A 1 105 ? -4.113 20.266 4.93 1 96.19 105 GLU A N 1
ATOM 802 C CA . GLU A 1 105 ? -5.164 20.938 4.184 1 96.19 105 GLU A CA 1
ATOM 803 C C . GLU A 1 105 ? -5.41 20.266 2.836 1 96.19 105 GLU A C 1
ATOM 805 O O . GLU A 1 105 ? -6.559 20.016 2.467 1 96.19 105 GLU A O 1
ATOM 810 N N . SER A 1 106 ? -4.309 20.031 2.154 1 97 106 SER A N 1
ATOM 811 C CA . SER A 1 106 ? -4.41 19.375 0.855 1 97 106 SER A CA 1
ATOM 812 C C . SER A 1 106 ? -5.055 18 0.981 1 97 106 SER A C 1
ATOM 814 O O . SER A 1 106 ? -5.891 17.625 0.159 1 97 106 SER A O 1
ATOM 816 N N . CYS A 1 107 ? -4.664 17.234 1.986 1 98.38 107 CYS A N 1
ATOM 817 C CA . CYS A 1 107 ? -5.273 15.938 2.25 1 98.38 107 CYS A CA 1
ATOM 818 C C . CYS A 1 107 ? -6.773 16.078 2.477 1 98.38 107 CYS A C 1
ATOM 820 O O . CYS A 1 107 ? -7.566 15.336 1.885 1 98.38 107 CYS A O 1
ATOM 822 N N . GLU A 1 108 ? -7.125 17.031 3.332 1 97.62 108 GLU A N 1
ATOM 823 C CA . GLU A 1 108 ? -8.531 17.234 3.645 1 97.62 108 GLU A CA 1
ATOM 824 C C . GLU A 1 108 ? -9.328 17.609 2.398 1 97.62 108 GLU A C 1
ATOM 826 O O . GLU A 1 108 ? -10.414 17.078 2.158 1 97.62 108 GLU A O 1
ATOM 831 N N . ILE A 1 109 ? -8.828 18.516 1.645 1 96.69 109 ILE A N 1
ATOM 832 C CA . ILE A 1 109 ? -9.5 19 0.447 1 96.69 109 ILE A CA 1
ATOM 833 C C . ILE A 1 109 ? -9.727 17.844 -0.529 1 96.69 109 ILE A C 1
ATOM 835 O O . ILE A 1 109 ? -10.836 17.656 -1.038 1 96.69 109 ILE A O 1
ATOM 839 N N . SER A 1 110 ? -8.664 17.109 -0.771 1 97.56 110 SER A N 1
ATOM 840 C CA . SER A 1 110 ? -8.773 16.016 -1.732 1 97.56 110 SER A CA 1
ATOM 841 C C . SER A 1 110 ? -9.656 14.898 -1.199 1 97.56 110 SER A C 1
ATOM 843 O O . SER A 1 110 ? -10.375 14.258 -1.964 1 97.56 110 SER A O 1
ATOM 845 N N . PHE A 1 111 ? -9.641 14.727 0.069 1 98.31 111 PHE A N 1
ATOM 846 C CA . PHE A 1 111 ? -10.523 13.773 0.735 1 98.31 111 PHE A CA 1
ATOM 847 C C . PHE A 1 111 ? -11.984 14.141 0.502 1 98.31 111 PHE A C 1
ATOM 849 O O . PHE A 1 111 ? -12.766 13.312 0.031 1 98.31 111 PHE A O 1
ATOM 856 N N . ARG A 1 112 ? -12.32 15.297 0.76 1 96.44 112 ARG A N 1
ATOM 857 C CA . ARG A 1 112 ? -13.688 15.789 0.589 1 96.44 112 ARG A CA 1
ATOM 858 C C . ARG A 1 112 ? -14.109 15.727 -0.875 1 96.44 112 ARG A C 1
ATOM 860 O O . ARG A 1 112 ? -15.242 15.344 -1.184 1 96.44 112 ARG A O 1
ATOM 867 N N . SER A 1 113 ? -13.227 16.188 -1.664 1 95.5 113 SER A N 1
ATOM 868 C CA . SER A 1 113 ? -13.516 16.188 -3.094 1 95.5 113 SER A CA 1
ATOM 869 C C . SER A 1 113 ? -13.859 14.781 -3.58 1 95.5 113 SER A C 1
ATOM 871 O O . SER A 1 113 ? -14.828 14.586 -4.316 1 95.5 113 SER A O 1
ATOM 873 N N . CYS A 1 114 ? -13.031 13.797 -3.152 1 95.38 114 CYS A N 1
ATOM 874 C CA . CYS A 1 114 ? -13.242 12.414 -3.553 1 95.38 114 CYS A CA 1
ATOM 875 C C . CYS A 1 114 ? -14.578 11.891 -3.047 1 95.38 114 CYS A C 1
ATOM 877 O O . CYS A 1 114 ? -15.312 11.234 -3.783 1 95.38 114 CYS A O 1
ATOM 879 N N . LEU A 1 115 ? -14.977 12.195 -1.826 1 93.81 115 LEU A N 1
ATOM 880 C CA . LEU A 1 115 ? -16.234 11.734 -1.252 1 93.81 115 LEU A CA 1
ATOM 881 C C . LEU A 1 115 ? -17.422 12.414 -1.926 1 93.81 115 LEU A C 1
ATOM 883 O O . LEU A 1 115 ? -18.484 11.812 -2.068 1 93.81 115 LEU A O 1
ATOM 887 N N . ARG A 1 116 ? -17.25 13.609 -2.314 1 90.81 116 ARG A N 1
ATOM 888 C CA . ARG A 1 116 ? -18.297 14.289 -3.057 1 90.81 116 ARG A CA 1
ATOM 889 C C . ARG A 1 116 ? -18.562 13.602 -4.395 1 90.81 116 ARG A C 1
ATOM 891 O O . ARG A 1 116 ? -19.703 13.531 -4.844 1 90.81 116 ARG A O 1
ATOM 898 N N . GLU A 1 117 ? -17.531 13.141 -4.969 1 90.12 117 GLU A N 1
ATOM 899 C CA . GLU A 1 117 ? -17.609 12.492 -6.277 1 90.12 117 GLU A CA 1
ATOM 900 C C . GLU A 1 117 ? -18.234 11.102 -6.164 1 90.12 117 GLU A C 1
ATOM 902 O O . GLU A 1 117 ? -19.016 10.695 -7.023 1 90.12 117 GLU A O 1
ATOM 907 N N . GLN A 1 118 ? -17.844 10.367 -5.113 1 83.56 118 GLN A N 1
ATOM 908 C CA . GLN A 1 118 ? -18.125 8.938 -5.125 1 83.56 118 GLN A CA 1
ATOM 909 C C . GLN A 1 118 ? -18.891 8.523 -3.865 1 83.56 118 GLN A C 1
ATOM 911 O O . GLN A 1 118 ? -19.297 7.367 -3.736 1 83.56 118 GLN A O 1
ATOM 916 N N . GLY A 1 119 ? -19.047 9.461 -3.016 1 78.56 119 GLY A N 1
ATOM 917 C CA . GLY A 1 119 ? -19.562 9.086 -1.709 1 78.56 119 GLY A CA 1
ATOM 918 C C . GLY A 1 119 ? -21.047 8.766 -1.726 1 78.56 119 GLY A C 1
ATOM 919 O O . GLY A 1 119 ? -21.75 9.109 -2.676 1 78.56 119 GLY A O 1
ATOM 920 N N . LYS A 1 120 ? -21.453 8.008 -0.672 1 79.94 120 LYS A N 1
ATOM 921 C CA . LYS A 1 120 ? -22.812 7.496 -0.538 1 79.94 120 LYS A CA 1
ATOM 922 C C . LYS A 1 120 ? -23.656 8.406 0.347 1 79.94 120 LYS A C 1
ATOM 924 O O . LYS A 1 120 ? -24.562 7.941 1.031 1 79.94 120 LYS A O 1
ATOM 929 N N . GLY A 1 121 ? -23.203 9.695 0.445 1 83.19 121 GLY A N 1
ATOM 930 C CA . GLY A 1 121 ? -24.031 10.664 1.144 1 83.19 121 GLY A CA 1
ATOM 931 C C . GLY A 1 121 ? -23.609 10.883 2.584 1 83.19 121 GLY A C 1
ATOM 932 O O . GLY A 1 121 ? -24.375 11.414 3.391 1 83.19 121 GLY A O 1
ATOM 933 N N . GLN A 1 122 ? -22.469 10.516 2.934 1 88.44 122 GLN A N 1
ATOM 934 C CA . GLN A 1 122 ? -21.953 10.742 4.281 1 88.44 122 GLN A CA 1
ATOM 935 C C . GLN A 1 122 ? -21.75 12.234 4.551 1 88.44 122 GLN A C 1
ATOM 937 O O . GLN A 1 122 ? -21.438 13 3.639 1 88.44 122 GLN A O 1
ATOM 942 N N . GLN A 1 123 ? -22.078 12.586 5.793 1 92.81 123 GLN A N 1
ATOM 943 C CA . GLN A 1 123 ? -21.781 13.945 6.227 1 92.81 123 GLN A CA 1
ATOM 944 C C . GLN A 1 123 ? -20.328 14.055 6.699 1 92.81 123 GLN A C 1
ATOM 946 O O . GLN A 1 123 ? -19.922 13.359 7.629 1 92.81 123 GLN A O 1
ATOM 951 N N . ILE A 1 124 ? -19.641 14.891 6.09 1 95.44 124 ILE A N 1
ATOM 952 C CA . ILE A 1 124 ? -18.266 15.133 6.496 1 95.44 124 ILE A CA 1
ATOM 953 C C . ILE A 1 124 ? -18.219 16.297 7.477 1 95.44 124 ILE A C 1
ATOM 955 O O . ILE A 1 124 ? -18.578 17.422 7.133 1 95.44 124 ILE A O 1
ATOM 959 N N . LEU A 1 125 ? -17.703 16.094 8.633 1 97.31 125 LEU A N 1
ATOM 960 C CA . LEU A 1 125 ? -17.656 17.109 9.68 1 97.31 125 LEU A CA 1
ATOM 961 C C . LEU A 1 125 ? -16.516 18.094 9.445 1 97.31 125 LEU A C 1
ATOM 963 O O . LEU A 1 125 ? -15.578 17.781 8.703 1 97.31 125 LEU A O 1
ATOM 967 N N . GLU A 1 126 ? -16.703 19.266 10.062 1 96.06 126 GLU A N 1
ATOM 968 C CA . GLU A 1 126 ? -15.578 20.203 10.047 1 96.06 126 GLU A CA 1
ATOM 969 C C . GLU A 1 126 ? -14.383 19.641 10.812 1 96.06 126 GLU A C 1
ATOM 971 O O . GLU A 1 126 ? -14.555 19.031 11.875 1 96.06 126 GLU A O 1
ATOM 976 N N . PRO A 1 127 ? -13.219 19.875 10.297 1 97.75 127 PRO A N 1
ATOM 977 C CA . PRO A 1 127 ? -12.031 19.344 10.977 1 97.75 127 PRO A CA 1
ATOM 978 C C . PRO A 1 127 ? -11.844 19.938 12.375 1 97.75 127 PRO A C 1
ATOM 980 O O . PRO A 1 127 ? -12.125 21.125 12.594 1 97.75 127 PRO A O 1
ATOM 983 N N . VAL A 1 128 ? -11.383 19.094 13.234 1 98.06 128 VAL A N 1
ATOM 984 C CA . VAL A 1 128 ? -10.953 19.562 14.547 1 98.06 128 VAL A CA 1
ATOM 985 C C . VAL A 1 128 ? -9.438 19.406 14.688 1 98.06 128 VAL A C 1
ATOM 987 O O . VAL A 1 128 ? -8.828 18.578 14.008 1 98.06 128 VAL A O 1
ATOM 990 N N . ARG A 1 129 ? -8.852 20.203 15.555 1 96.94 129 ARG A N 1
ATOM 991 C CA . ARG A 1 129 ? -7.395 20.281 15.602 1 96.94 129 ARG A CA 1
ATOM 992 C C . ARG A 1 129 ? -6.844 19.5 16.797 1 96.94 129 ARG A C 1
ATOM 994 O O . ARG A 1 129 ? -7.34 19.641 17.922 1 96.94 129 ARG A O 1
ATOM 1001 N N . SER A 1 130 ? -5.785 18.75 16.531 1 97.19 130 SER A N 1
ATOM 1002 C CA . SER A 1 130 ? -5.113 18 17.594 1 97.19 130 SER A CA 1
ATOM 1003 C C . SER A 1 130 ? -3.832 18.703 18.031 1 97.19 130 SER A C 1
ATOM 1005 O O . SER A 1 130 ? -3.238 18.344 19.047 1 97.19 130 SER A O 1
ATOM 1007 N N . HIS A 1 131 ? -3.398 19.672 17.234 1 95.38 131 HIS A N 1
ATOM 1008 C CA . HIS A 1 131 ? -2.139 20.375 17.453 1 95.38 131 HIS A CA 1
ATOM 1009 C C . HIS A 1 131 ? -0.964 19.391 17.484 1 95.38 131 HIS A C 1
ATOM 1011 O O . HIS A 1 131 ? 0.003 19.609 18.219 1 95.38 131 HIS A O 1
ATOM 1017 N N . GLU A 1 132 ? -1.167 18.328 16.875 1 95.06 132 GLU A N 1
ATOM 1018 C CA . GLU A 1 132 ? -0.146 17.297 16.75 1 95.06 132 GLU A CA 1
ATOM 1019 C C . GLU A 1 132 ? 0.187 16.688 18.109 1 95.06 132 GLU A C 1
ATOM 1021 O O . GLU A 1 132 ? 1.315 16.25 18.344 1 95.06 132 GLU A O 1
ATOM 1026 N N . ARG A 1 133 ? -0.719 16.734 18.984 1 96.31 133 ARG A N 1
ATOM 1027 C CA . ARG A 1 133 ? -0.503 16.219 20.328 1 96.31 133 ARG A CA 1
ATOM 1028 C C . ARG A 1 133 ? -1.479 15.086 20.641 1 96.31 133 ARG A C 1
ATOM 1030 O O . ARG A 1 133 ? -2.689 15.234 20.453 1 96.31 133 ARG A O 1
ATOM 1037 N N . ALA A 1 134 ? -0.951 14.07 21.266 1 97 134 ALA A N 1
ATOM 1038 C CA . ALA A 1 134 ? -1.768 12.906 21.578 1 97 134 ALA A CA 1
ATOM 1039 C C . ALA A 1 134 ? -2.838 13.242 22.609 1 97 134 ALA A C 1
ATOM 1041 O O . ALA A 1 134 ? -3.973 12.766 22.516 1 97 134 ALA A O 1
ATOM 1042 N N . ASP A 1 13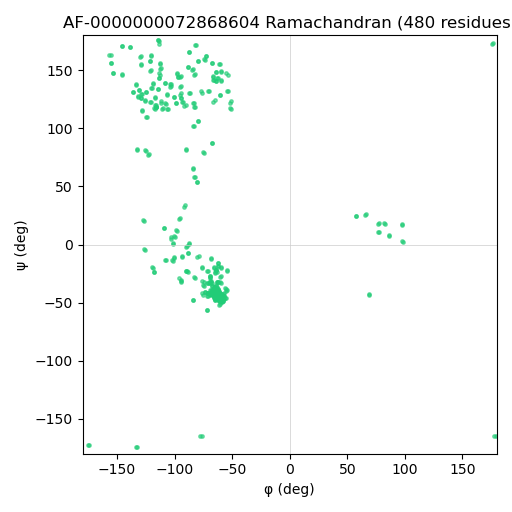5 ? -2.484 14.031 23.578 1 98.12 135 ASP A N 1
ATOM 1043 C CA . ASP A 1 135 ? -3.441 14.344 24.641 1 98.12 135 ASP A CA 1
ATOM 1044 C C . ASP A 1 135 ? -4.602 15.18 24.094 1 98.12 135 ASP A C 1
ATOM 1046 O O . ASP A 1 135 ? -5.758 14.938 24.453 1 98.12 135 ASP A O 1
ATOM 1050 N N . ILE A 1 136 ? -4.336 16.109 23.219 1 98.12 136 ILE A N 1
ATOM 1051 C CA . ILE A 1 136 ? -5.383 16.922 22.625 1 98.12 136 ILE A CA 1
ATOM 1052 C C . ILE A 1 136 ? -6.203 16.078 21.656 1 98.12 136 ILE A C 1
ATOM 1054 O O . ILE A 1 136 ? -7.434 16.156 21.625 1 98.12 136 ILE A O 1
ATOM 1058 N N . ALA A 1 137 ? -5.5 15.242 20.875 1 98.44 137 ALA A N 1
ATOM 1059 C CA . ALA A 1 137 ? -6.191 14.352 19.953 1 98.44 137 ALA A CA 1
ATOM 1060 C C . ALA A 1 137 ? -7.184 13.453 20.688 1 98.44 137 ALA A C 1
ATOM 1062 O O . ALA A 1 137 ? -8.297 13.219 20.219 1 98.44 137 ALA A O 1
ATOM 1063 N N . ARG A 1 138 ? -6.754 12.938 21.844 1 98.75 138 ARG A N 1
ATOM 1064 C CA . ARG A 1 138 ? -7.648 12.125 22.656 1 98.75 138 ARG A CA 1
ATOM 1065 C C . ARG A 1 138 ? -8.891 12.914 23.062 1 98.75 138 ARG A C 1
ATOM 1067 O O . ARG A 1 138 ? -10.016 12.438 22.875 1 98.75 138 ARG A O 1
ATOM 1074 N N . THR A 1 139 ? -8.695 14.102 23.531 1 98.69 139 THR A N 1
ATOM 1075 C CA . THR A 1 139 ? -9.781 14.945 24.031 1 98.69 139 THR A CA 1
ATOM 1076 C C . THR A 1 139 ? -10.766 15.266 22.906 1 98.69 139 THR A C 1
ATOM 1078 O O . THR A 1 139 ? -11.984 15.117 23.078 1 98.69 139 THR A O 1
ATOM 1081 N N . VAL A 1 140 ? -10.281 15.633 21.781 1 98.62 140 VAL A N 1
ATOM 1082 C CA . VAL A 1 140 ? -11.18 16.031 20.703 1 98.62 140 VAL A CA 1
ATOM 1083 C C . VAL A 1 140 ? -11.906 14.812 20.156 1 98.62 140 VAL A C 1
ATOM 1085 O O . VAL A 1 140 ? -13.062 14.906 19.734 1 98.62 140 VAL A O 1
ATOM 1088 N N . THR A 1 141 ? -11.25 13.695 20.172 1 98.75 141 THR A N 1
ATOM 1089 C CA . THR A 1 141 ? -11.906 12.461 19.75 1 98.75 141 THR A CA 1
ATOM 1090 C C . THR A 1 141 ? -13.047 12.102 20.688 1 98.75 141 THR A C 1
ATOM 1092 O O . THR A 1 141 ? -14.148 11.773 20.25 1 98.75 141 THR A O 1
ATOM 1095 N N . GLU A 1 142 ? -12.766 12.195 21.969 1 98.75 142 GLU A N 1
ATOM 1096 C CA . GLU A 1 142 ? -13.789 11.922 22.969 1 98.75 142 GLU A CA 1
ATOM 1097 C C . GLU A 1 142 ? -15 12.836 22.781 1 98.75 142 GLU A C 1
ATOM 1099 O O . GLU A 1 142 ? -16.141 12.391 22.875 1 98.75 142 GLU A O 1
ATOM 1104 N N . GLN A 1 143 ? -14.734 14.062 22.578 1 98.62 143 GLN A N 1
ATOM 1105 C CA . GLN A 1 143 ? -15.805 15.031 22.328 1 98.62 143 GLN A CA 1
ATOM 1106 C C . GLN A 1 143 ? -16.594 14.68 21.078 1 98.62 143 GLN A C 1
ATOM 1108 O O . GLN A 1 143 ? -17.828 14.727 21.078 1 98.62 143 GLN A O 1
ATOM 1113 N N . MET A 1 144 ? -15.898 14.305 20.047 1 98.25 144 MET A N 1
ATOM 1114 C CA . MET A 1 144 ? -16.531 13.93 18.781 1 98.25 144 MET A CA 1
ATOM 1115 C C . MET A 1 144 ? -17.438 12.719 18.969 1 98.25 144 MET A C 1
ATOM 1117 O O . MET A 1 144 ? -18.562 12.695 18.469 1 98.25 144 MET A O 1
ATOM 1121 N N . LEU A 1 145 ? -16.984 11.734 19.75 1 97.94 145 LEU A N 1
ATOM 1122 C CA . LEU A 1 145 ? -17.734 10.508 20.016 1 97.94 145 LEU A CA 1
ATOM 1123 C C . LEU A 1 145 ? -19.016 10.82 20.766 1 97.94 145 LEU A C 1
ATOM 1125 O O . LEU A 1 145 ? -20.047 10.188 20.531 1 97.94 145 LEU A O 1
ATOM 1129 N N . THR A 1 146 ? -18.922 11.805 21.641 1 97.75 146 THR A N 1
ATOM 1130 C CA . THR A 1 146 ? -20.078 12.211 22.422 1 97.75 146 THR A CA 1
ATOM 1131 C C . THR A 1 146 ? -21.062 13.016 21.578 1 97.75 146 THR A C 1
ATOM 1133 O O . THR A 1 146 ? -22.266 12.781 21.641 1 97.75 146 THR A O 1
ATOM 1136 N N . GLN A 1 147 ? -20.609 13.891 20.812 1 97.25 147 GLN A N 1
ATOM 1137 C CA . GLN A 1 147 ? -21.406 14.828 20.031 1 97.25 147 GLN A CA 1
ATOM 1138 C C . GLN A 1 147 ? -22.062 14.141 18.844 1 97.25 147 GLN A C 1
ATOM 1140 O O . GLN A 1 147 ? -23.156 14.516 18.422 1 97.25 147 GLN A O 1
ATOM 1145 N N . TYR A 1 148 ? -21.422 13.148 18.297 1 96.81 148 TYR A N 1
ATOM 1146 C CA . TYR A 1 148 ? -21.891 12.477 17.094 1 96.81 148 TYR A CA 1
ATOM 1147 C C . TYR A 1 148 ? -22.016 10.977 17.312 1 96.81 148 TYR A C 1
ATOM 1149 O O . TYR A 1 148 ? -21.172 10.203 16.859 1 96.81 148 TYR A O 1
ATOM 1157 N N . PRO A 1 149 ? -23.062 10.516 17.891 1 94.56 149 PRO A N 1
ATOM 1158 C CA . PRO A 1 149 ? -23.25 9.094 18.203 1 94.56 149 PRO A CA 1
ATOM 1159 C C . PRO A 1 149 ? -23.281 8.219 16.938 1 94.56 149 PRO A C 1
ATOM 1161 O O . PRO A 1 149 ? -23.016 7.02 17.016 1 94.56 149 PRO A O 1
ATOM 1164 N N . ALA A 1 150 ? -23.516 8.82 15.797 1 94.38 150 ALA A N 1
ATOM 1165 C CA . ALA A 1 150 ? -23.609 8.055 14.562 1 94.38 150 ALA A CA 1
ATOM 1166 C C . ALA A 1 150 ? -22.297 8.109 13.781 1 94.38 150 ALA A C 1
ATOM 1168 O O . ALA A 1 150 ? -22.266 7.781 12.594 1 94.38 150 ALA A O 1
ATOM 1169 N N . LEU A 1 151 ? -21.25 8.578 14.422 1 96.81 151 LEU A N 1
ATOM 1170 C CA . LEU A 1 151 ? -19.938 8.633 13.805 1 96.81 151 LEU A CA 1
ATOM 1171 C C . LEU A 1 151 ? -19.531 7.266 13.273 1 96.81 151 LEU A C 1
ATOM 1173 O O . LEU A 1 151 ? -19.609 6.27 13.992 1 96.81 151 LEU A O 1
ATOM 1177 N N . GLN A 1 152 ? -19.031 7.227 11.984 1 96.44 152 GLN A N 1
ATOM 1178 C CA . GLN A 1 152 ? -18.719 5.941 11.367 1 96.44 152 GLN A CA 1
ATOM 1179 C C . GLN A 1 152 ? -17.234 5.836 11.031 1 96.44 152 GLN A C 1
ATOM 1181 O O . GLN A 1 152 ? -16.703 4.734 10.852 1 96.44 152 GLN A O 1
ATOM 1186 N N . ALA A 1 153 ? -16.656 6.98 10.891 1 97.75 153 ALA A N 1
ATOM 1187 C CA . ALA A 1 153 ? -15.242 6.949 10.5 1 97.75 153 ALA A CA 1
ATOM 1188 C C . ALA A 1 153 ? -14.531 8.227 10.938 1 97.75 153 ALA A C 1
ATOM 1190 O O . ALA A 1 153 ? -15.164 9.258 11.148 1 97.75 153 ALA A O 1
ATOM 1191 N N . ILE A 1 154 ? -13.25 8.125 11.094 1 98.69 154 ILE A N 1
ATOM 1192 C CA . ILE A 1 154 ? -12.352 9.25 11.328 1 98.69 154 ILE A CA 1
ATOM 1193 C C . ILE A 1 154 ? -11.18 9.188 10.352 1 98.69 154 ILE A C 1
ATOM 1195 O O . ILE A 1 154 ? -10.562 8.133 10.18 1 98.69 154 ILE A O 1
ATOM 1199 N N . TYR A 1 155 ? -10.961 10.234 9.656 1 98.81 155 TYR A N 1
ATOM 1200 C CA . TYR A 1 155 ? -9.719 10.43 8.914 1 98.81 155 TYR A CA 1
ATOM 1201 C C . TYR A 1 155 ? -8.773 11.359 9.672 1 98.81 155 TYR A C 1
ATOM 1203 O O . TYR A 1 155 ? -9.148 12.477 10.031 1 98.81 155 TYR A O 1
ATOM 1211 N N . ALA A 1 156 ? -7.539 10.898 9.883 1 98.75 156 ALA A N 1
ATOM 1212 C CA . ALA A 1 156 ? -6.598 11.664 10.703 1 98.75 156 ALA A CA 1
ATOM 1213 C C . ALA A 1 156 ? -5.238 11.781 10.023 1 98.75 156 ALA A C 1
ATOM 1215 O O . ALA A 1 156 ? -4.305 11.047 10.352 1 98.75 156 ALA A O 1
ATOM 1216 N N . PRO A 1 157 ? -5.113 12.719 9.109 1 98.44 157 PRO A N 1
ATOM 1217 C CA . PRO A 1 157 ? -3.805 12.984 8.5 1 98.44 157 PRO A CA 1
ATOM 1218 C C . PRO A 1 157 ? -2.912 13.859 9.383 1 98.44 157 PRO A C 1
ATOM 1220 O O . PRO A 1 157 ? -2.404 14.883 8.922 1 98.44 157 PRO A O 1
ATOM 1223 N N . CYS A 1 158 ? -2.689 13.484 10.617 1 97 158 CYS A N 1
ATOM 1224 C CA . CYS A 1 158 ? -1.983 14.289 11.602 1 97 158 CYS A CA 1
ATOM 1225 C C . CYS A 1 158 ? -1.174 13.414 12.547 1 97 158 CYS A C 1
ATOM 1227 O O . CYS A 1 158 ? -1.231 12.188 12.469 1 97 158 CYS A O 1
ATOM 1229 N N . GLY A 1 159 ? -0.369 14.117 13.328 1 95 159 GLY A N 1
ATOM 1230 C CA . GLY A 1 159 ? 0.259 13.445 14.453 1 95 159 GLY A CA 1
ATOM 1231 C C . GLY A 1 159 ? -0.647 13.336 15.664 1 95 159 GLY A C 1
ATOM 1232 O O . GLY A 1 159 ? -1.749 13.891 15.68 1 95 159 GLY A O 1
ATOM 1233 N N . GLY A 1 160 ? -0.146 12.578 16.625 1 95.94 160 GLY A N 1
ATOM 1234 C CA . GLY A 1 160 ? -0.918 12.43 17.859 1 95.94 160 GLY A CA 1
ATOM 1235 C C . GLY A 1 160 ? -2.008 11.383 17.75 1 95.94 160 GLY A C 1
ATOM 1236 O O . GLY A 1 160 ? -2.904 11.32 18.594 1 95.94 160 GLY A O 1
ATOM 1237 N N . VAL A 1 161 ? -1.879 10.523 16.766 1 97.88 161 VAL A N 1
ATOM 1238 C CA . VAL A 1 161 ? -2.914 9.539 16.453 1 97.88 161 VAL A CA 1
ATOM 1239 C C . VAL A 1 161 ? -3.061 8.562 17.609 1 97.88 161 VAL A C 1
ATOM 1241 O O . VAL A 1 161 ? -4.137 7.992 17.828 1 97.88 161 VAL A O 1
ATOM 1244 N N . GLU A 1 162 ? -2.016 8.414 18.422 1 97.75 162 GLU A N 1
ATOM 1245 C CA . GLU A 1 162 ? -2.086 7.555 19.594 1 97.75 162 GLU A CA 1
ATOM 1246 C C . GLU A 1 162 ? -3.24 7.965 20.516 1 97.75 162 GLU A C 1
ATOM 1248 O O . GLU A 1 162 ? -3.896 7.109 21.109 1 97.75 162 GLU A O 1
ATOM 1253 N N . GLY A 1 163 ? -3.447 9.258 20.609 1 98.19 163 GLY A N 1
ATOM 1254 C CA . GLY A 1 163 ? -4.559 9.75 21.406 1 98.19 163 GLY A CA 1
ATOM 1255 C C . GLY A 1 163 ? -5.914 9.367 20.844 1 98.19 163 GLY A C 1
ATOM 1256 O O . GLY A 1 163 ? -6.855 9.102 21.594 1 98.19 163 GLY A O 1
ATOM 1257 N N . ILE A 1 164 ? -6.016 9.375 19.516 1 98.62 164 ILE A N 1
ATOM 1258 C CA . ILE A 1 164 ? -7.238 8.961 18.844 1 98.62 164 ILE A CA 1
ATOM 1259 C C . ILE A 1 164 ? -7.512 7.484 19.125 1 98.62 164 ILE A C 1
ATOM 1261 O O . ILE A 1 164 ? -8.633 7.109 19.469 1 98.62 164 ILE A O 1
ATOM 1265 N N . VAL A 1 165 ? -6.457 6.664 19 1 98.31 165 VAL A N 1
ATOM 1266 C CA . VAL A 1 165 ? -6.539 5.227 19.234 1 98.31 165 VAL A CA 1
ATOM 1267 C C . VAL A 1 165 ? -7.016 4.957 20.656 1 98.31 165 VAL A C 1
ATOM 1269 O O . VAL A 1 165 ? -7.945 4.176 20.875 1 98.31 165 VAL A O 1
ATOM 1272 N N . ASP A 1 166 ? -6.43 5.664 21.578 1 98.06 166 ASP A N 1
ATOM 1273 C CA . ASP A 1 166 ? -6.785 5.477 22.984 1 98.06 166 ASP A CA 1
ATOM 1274 C C . ASP A 1 166 ? -8.25 5.84 23.234 1 98.06 166 ASP A C 1
ATOM 1276 O O . ASP A 1 166 ? -8.961 5.121 23.938 1 98.06 166 ASP A O 1
ATOM 1280 N N . ALA A 1 167 ? -8.68 6.938 22.703 1 98.75 167 ALA A N 1
ATOM 1281 C CA . ALA A 1 167 ? -10.062 7.383 22.875 1 98.75 167 ALA A CA 1
ATOM 1282 C C . ALA A 1 167 ? -11.047 6.371 22.297 1 98.75 167 ALA A C 1
ATOM 1284 O O . ALA A 1 167 ? -12.078 6.082 22.906 1 98.75 167 ALA A O 1
ATOM 1285 N N . LEU A 1 168 ? -10.695 5.852 21.141 1 98.5 168 LEU A N 1
ATOM 1286 C CA . LEU A 1 168 ? -11.562 4.863 20.5 1 98.5 168 LEU A CA 1
ATOM 1287 C C . LEU A 1 168 ? -11.625 3.586 21.344 1 98.5 168 LEU A C 1
ATOM 1289 O O . LEU A 1 168 ? -12.711 3.047 21.578 1 98.5 168 LEU A O 1
ATOM 1293 N N . ARG A 1 169 ? -10.484 3.156 21.812 1 97.94 169 ARG A N 1
ATOM 1294 C CA . ARG A 1 169 ? -10.422 1.964 22.641 1 97.94 169 ARG A CA 1
ATOM 1295 C C . ARG A 1 169 ? -11.227 2.152 23.922 1 97.94 169 ARG A C 1
ATOM 1297 O O . ARG A 1 169 ? -12.039 1.299 24.281 1 97.94 169 ARG A O 1
ATOM 1304 N N . ASP A 1 170 ? -11.008 3.266 24.562 1 98.12 170 ASP A N 1
ATOM 1305 C CA . ASP A 1 170 ? -11.68 3.557 25.812 1 98.12 170 ASP A CA 1
ATOM 1306 C C . ASP A 1 170 ? -13.195 3.629 25.625 1 98.12 170 ASP A C 1
ATOM 1308 O O . ASP A 1 170 ? -13.953 3.289 26.547 1 98.12 170 ASP A O 1
ATOM 1312 N N . SER A 1 171 ? -13.641 4.062 24.516 1 97.94 171 SER A N 1
ATOM 1313 C CA . SER A 1 171 ? -15.062 4.211 24.25 1 97.94 171 SER A CA 1
ATOM 1314 C C . SER A 1 171 ? -15.719 2.859 23.969 1 97.94 171 SER A C 1
ATOM 1316 O O . SER A 1 171 ? -16.938 2.74 24 1 97.94 171 SER A O 1
ATOM 1318 N N . GLY A 1 172 ? -14.867 1.857 23.609 1 97.5 172 GLY A N 1
ATOM 1319 C CA . GLY A 1 172 ? -15.383 0.555 23.219 1 97.5 172 GLY A CA 1
ATOM 1320 C C . GLY A 1 172 ? -15.953 0.535 21.812 1 97.5 172 GLY A C 1
ATOM 1321 O O . GLY A 1 172 ? -16.562 -0.454 21.391 1 97.5 172 GLY A O 1
ATOM 1322 N N . ARG A 1 173 ? -15.75 1.578 21.016 1 96.5 173 ARG A N 1
ATOM 1323 C CA . ARG A 1 173 ? -16.359 1.688 19.703 1 96.5 173 ARG A CA 1
ATOM 1324 C C . ARG A 1 173 ? -15.32 1.528 18.594 1 96.5 173 ARG A C 1
ATOM 1326 O O . ARG A 1 173 ? -15.562 1.9 17.438 1 96.5 173 ARG A O 1
ATOM 1333 N N . GLN A 1 174 ? -14.094 1.034 18.891 1 95.12 174 GLN A N 1
ATOM 1334 C CA . GLN A 1 174 ? -12.984 0.977 17.953 1 95.12 174 GLN A CA 1
ATOM 1335 C C . GLN A 1 174 ? -13.305 0.051 16.781 1 95.12 174 GLN A C 1
ATOM 1337 O O . GLN A 1 174 ? -12.742 0.195 15.695 1 95.12 174 GLN A O 1
ATOM 1342 N N . GLN A 1 175 ? -14.234 -0.872 16.938 1 92 175 GLN A N 1
ATOM 1343 C CA . GLN A 1 175 ? -14.594 -1.769 15.852 1 92 175 GLN A CA 1
ATOM 1344 C C . GLN A 1 175 ? -15.773 -1.224 15.055 1 92 175 GLN A C 1
ATOM 1346 O O . GLN A 1 175 ? -16.109 -1.746 13.984 1 92 175 GLN A O 1
ATOM 1351 N N . GLU A 1 176 ? -16.406 -0.174 15.586 1 94.38 176 GLU A N 1
ATOM 1352 C CA . GLU A 1 176 ? -17.562 0.449 14.945 1 94.38 176 GLU A CA 1
ATOM 1353 C C . GLU A 1 176 ? -17.141 1.63 14.078 1 94.38 176 GLU A C 1
ATOM 1355 O O . GLU A 1 176 ? -17.828 1.971 13.109 1 94.38 176 GLU A O 1
ATOM 1360 N N . ILE A 1 177 ? -16.125 2.248 14.492 1 97.25 177 ILE A N 1
ATOM 1361 C CA . ILE A 1 177 ? -15.664 3.457 13.82 1 97.25 177 ILE A CA 1
ATOM 1362 C C . ILE A 1 177 ? -14.398 3.15 13.031 1 97.25 177 ILE A C 1
ATOM 1364 O O . ILE A 1 177 ? -13.375 2.758 13.609 1 97.25 177 ILE A O 1
ATOM 1368 N N . ALA A 1 178 ? -14.453 3.295 11.688 1 97.44 178 ALA A N 1
ATOM 1369 C CA . ALA A 1 178 ? -13.266 3.102 10.859 1 97.44 178 ALA A CA 1
ATOM 1370 C C . ALA A 1 178 ? -12.266 4.238 11.062 1 97.44 178 ALA A C 1
ATOM 1372 O O . ALA A 1 178 ? -12.648 5.41 11.078 1 97.44 178 ALA A O 1
ATOM 1373 N N . LEU A 1 179 ? -11.016 3.896 11.266 1 98.56 179 LEU A N 1
ATOM 1374 C CA . LEU A 1 179 ? -9.961 4.902 11.383 1 98.56 179 LEU A CA 1
ATOM 1375 C C . LEU A 1 179 ? -8.938 4.746 10.266 1 98.56 179 LEU A C 1
ATOM 1377 O O . LEU A 1 179 ? -8.32 3.689 10.125 1 98.56 179 LEU A O 1
ATOM 1381 N N . VAL A 1 180 ? -8.789 5.715 9.414 1 98.75 180 VAL A N 1
ATOM 1382 C CA . VAL A 1 180 ? -7.707 5.859 8.445 1 98.75 180 VAL A CA 1
ATOM 1383 C C . VAL A 1 180 ? -6.773 6.984 8.883 1 98.75 180 VAL A C 1
ATOM 1385 O O . VAL A 1 180 ? -7.207 8.133 9.047 1 98.75 180 VAL A O 1
ATOM 1388 N N . CYS A 1 181 ? -5.535 6.676 9.078 1 98.75 181 CYS A N 1
ATOM 1389 C CA . CYS A 1 181 ? -4.602 7.66 9.617 1 98.75 181 CYS A CA 1
ATOM 1390 C C . CYS A 1 181 ? -3.26 7.59 8.906 1 98.75 181 CYS A C 1
ATOM 1392 O O . CYS A 1 181 ? -3.066 6.758 8.016 1 98.75 181 CYS A O 1
ATOM 1394 N N . HIS A 1 182 ? -2.459 8.562 9.18 1 98.12 182 HIS A N 1
ATOM 1395 C CA . HIS A 1 182 ? -1.107 8.578 8.633 1 98.12 182 HIS A CA 1
ATOM 1396 C C . HIS A 1 182 ? -0.099 8.047 9.648 1 98.12 182 HIS A C 1
ATOM 1398 O O . HIS A 1 182 ? -0.321 8.141 10.859 1 98.12 182 HIS A O 1
ATOM 1404 N N . GLY A 1 183 ? 0.977 7.371 9.141 1 96.88 183 GLY A N 1
ATOM 1405 C CA . GLY A 1 183 ? 2.053 6.879 9.992 1 96.88 183 GLY A CA 1
ATOM 1406 C C . GLY A 1 183 ? 3.432 7.203 9.453 1 96.88 183 GLY A C 1
ATOM 1407 O O . GLY A 1 183 ? 3.574 8.031 8.555 1 96.88 183 GLY A O 1
ATOM 1408 N N . PRO A 1 184 ? 4.406 6.715 10.086 1 93.44 184 PRO A N 1
ATOM 1409 C CA . PRO A 1 184 ? 4.344 5.648 11.086 1 93.44 184 PRO A CA 1
ATOM 1410 C C . PRO A 1 184 ? 4.02 6.168 12.484 1 93.44 184 PRO A C 1
ATOM 1412 O O . PRO A 1 184 ? 4.258 7.344 12.781 1 93.44 184 PRO A O 1
ATOM 1415 N N . LEU A 1 185 ? 3.373 5.352 13.281 1 92.62 185 LEU A N 1
ATOM 1416 C CA . LEU A 1 185 ? 3.068 5.539 14.695 1 92.62 185 LEU A CA 1
ATOM 1417 C C . LEU A 1 185 ? 3.826 4.531 15.547 1 92.62 185 LEU A C 1
ATOM 1419 O O . LEU A 1 185 ? 4.02 3.385 15.141 1 92.62 185 LEU A O 1
ATOM 1423 N N . SER A 1 186 ? 4.156 5.125 16.75 1 85.62 186 SER A N 1
ATOM 1424 C CA . SER A 1 186 ? 4.695 4.168 17.703 1 85.62 186 SER A CA 1
ATOM 1425 C C . SER A 1 186 ? 3.648 3.137 18.109 1 85.62 186 SER A C 1
ATOM 1427 O O . SER A 1 186 ? 2.484 3.48 18.328 1 85.62 186 SER A O 1
ATOM 1429 N N . ASP A 1 187 ? 3.879 1.812 17.969 1 85 187 ASP A N 1
ATOM 1430 C CA . ASP A 1 187 ? 3.039 0.706 18.422 1 85 187 ASP A CA 1
ATOM 1431 C C . ASP A 1 187 ? 1.833 0.525 17.5 1 85 187 ASP A C 1
ATOM 1433 O O . ASP A 1 187 ? 0.75 0.147 17.953 1 85 187 ASP A O 1
ATOM 1437 N N . SER A 1 188 ? 1.938 1.075 16.359 1 91.5 188 SER A N 1
ATOM 1438 C CA . SER A 1 188 ? 0.826 0.97 15.43 1 91.5 188 SER A CA 1
ATOM 1439 C C . SER A 1 188 ? 0.433 -0.485 15.195 1 91.5 188 SER A C 1
ATOM 1441 O O . SER A 1 188 ? -0.705 -0.774 14.82 1 91.5 188 SER A O 1
ATOM 1443 N N . GLU A 1 189 ? 1.354 -1.363 15.461 1 93.44 189 GLU A N 1
ATOM 1444 C CA . GLU A 1 189 ? 1.101 -2.77 15.156 1 93.44 189 GLU A CA 1
ATOM 1445 C C . GLU A 1 189 ? -0.093 -3.297 15.953 1 93.44 189 GLU A C 1
ATOM 1447 O O . GLU A 1 189 ? -1.005 -3.9 15.383 1 93.44 189 GLU A O 1
ATOM 1452 N N . LEU A 1 190 ? -0.159 -3.074 17.219 1 94.69 190 LEU A N 1
ATOM 1453 C CA . LEU A 1 190 ? -1.244 -3.561 18.062 1 94.69 190 LEU A CA 1
ATOM 1454 C C . LEU A 1 190 ? -2.566 -2.906 17.672 1 94.69 190 LEU A C 1
ATOM 1456 O O . LEU A 1 190 ? -3.619 -3.551 17.719 1 94.69 190 LEU A O 1
ATOM 1460 N N . ALA A 1 191 ? -2.514 -1.591 17.312 1 96.69 191 ALA A N 1
ATOM 1461 C CA . ALA A 1 191 ? -3.729 -0.878 16.938 1 96.69 191 ALA A CA 1
ATOM 1462 C C . ALA A 1 191 ? -4.277 -1.409 15.609 1 96.69 191 ALA A C 1
ATOM 1464 O O . ALA A 1 191 ? -5.496 -1.431 15.398 1 96.69 191 ALA A O 1
ATOM 1465 N N . LEU A 1 192 ? -3.365 -1.838 14.727 1 97 192 LEU A N 1
ATOM 1466 C CA . LEU A 1 192 ? -3.785 -2.486 13.484 1 97 192 LEU A CA 1
ATOM 1467 C C . LEU A 1 192 ? -4.359 -3.871 13.766 1 97 192 LEU A C 1
ATOM 1469 O O . LEU A 1 192 ? -5.422 -4.223 13.25 1 97 192 LEU A O 1
ATOM 1473 N N . ILE A 1 193 ? -3.732 -4.594 14.648 1 95.25 193 ILE A N 1
ATOM 1474 C CA . ILE A 1 193 ? -4.109 -5.965 14.953 1 95.25 193 ILE A CA 1
ATOM 1475 C C . ILE A 1 193 ? -5.488 -5.988 15.617 1 95.25 193 ILE A C 1
ATOM 1477 O O . ILE A 1 193 ? -6.344 -6.801 15.258 1 95.25 193 ILE A O 1
ATOM 1481 N N . ASP A 1 194 ? -5.734 -5.059 16.547 1 94.56 194 ASP A N 1
ATOM 1482 C CA . ASP A 1 194 ? -7 -5.113 17.266 1 94.56 194 ASP A CA 1
ATOM 1483 C C . ASP A 1 194 ? -8.094 -4.352 16.531 1 94.56 194 ASP A C 1
ATOM 1485 O O . ASP A 1 194 ? -9.219 -4.246 17 1 94.56 194 ASP A O 1
ATOM 1489 N N . GLY A 1 195 ? -7.75 -3.807 15.406 1 94.88 195 GLY A N 1
ATOM 1490 C CA . GLY A 1 195 ? -8.75 -3.223 14.523 1 94.88 195 GLY A CA 1
ATOM 1491 C C . GLY A 1 195 ? -9.07 -1.779 14.859 1 94.88 195 GLY A C 1
ATOM 1492 O O . GLY A 1 195 ? -10.008 -1.201 14.305 1 94.88 195 GLY A O 1
ATOM 1493 N N . THR A 1 196 ? -8.297 -1.183 15.797 1 97.94 196 THR A N 1
ATOM 1494 C CA . THR A 1 196 ? -8.523 0.228 16.094 1 97.94 196 THR A CA 1
ATOM 1495 C C . THR A 1 196 ? -8.102 1.103 14.914 1 97.94 196 THR A C 1
ATOM 1497 O O . THR A 1 196 ? -8.758 2.102 14.609 1 97.94 196 THR A O 1
ATOM 1500 N N . ILE A 1 197 ? -7.016 0.792 14.336 1 98.06 197 ILE A N 1
ATOM 1501 C CA . ILE A 1 197 ? -6.641 1.375 13.055 1 98.06 197 ILE A CA 1
ATOM 1502 C C . ILE A 1 197 ? -6.988 0.406 11.922 1 98.06 197 ILE A C 1
ATOM 1504 O O . ILE A 1 197 ? -6.559 -0.749 11.93 1 98.06 197 ILE A O 1
ATOM 1508 N N . ASP A 1 198 ? -7.812 0.863 11 1 97.81 198 ASP A N 1
ATOM 1509 C CA . ASP A 1 198 ? -8.172 0.019 9.859 1 97.81 198 ASP A CA 1
ATOM 1510 C C . ASP A 1 198 ? -7.121 0.117 8.75 1 97.81 198 ASP A C 1
ATOM 1512 O O . ASP A 1 198 ? -6.719 -0.897 8.18 1 97.81 198 ASP A O 1
ATOM 1516 N N . ILE A 1 199 ? -6.742 1.34 8.414 1 98.25 199 ILE A N 1
ATOM 1517 C CA . ILE A 1 199 ? -5.77 1.619 7.359 1 98.25 199 ILE A CA 1
ATOM 1518 C C . ILE A 1 199 ? -4.793 2.693 7.836 1 98.25 199 ILE A C 1
ATOM 1520 O O . ILE A 1 199 ? -5.207 3.715 8.391 1 98.25 199 ILE A O 1
ATOM 1524 N N . MET A 1 200 ? -3.541 2.436 7.66 1 98.5 200 MET A N 1
ATOM 1525 C CA . MET A 1 200 ? -2.518 3.449 7.898 1 98.5 200 MET A CA 1
ATOM 1526 C C . MET A 1 200 ? -1.779 3.789 6.605 1 98.5 200 MET A C 1
ATOM 1528 O O . MET A 1 200 ? -1.306 2.895 5.902 1 98.5 200 MET A O 1
ATOM 1532 N N . LEU A 1 201 ? -1.854 5 6.191 1 98.56 201 LEU A N 1
ATOM 1533 C CA . LEU A 1 201 ? -1.023 5.512 5.105 1 98.56 201 LEU A CA 1
ATOM 1534 C C . LEU A 1 201 ? 0.345 5.941 5.621 1 98.56 201 LEU A C 1
ATOM 1536 O O . LEU A 1 201 ? 0.482 7.02 6.203 1 98.56 201 LEU A O 1
ATOM 1540 N N . ASN A 1 202 ? 1.317 5.098 5.383 1 97.69 202 ASN A N 1
ATOM 1541 C CA . ASN A 1 202 ? 2.625 5.25 6.012 1 97.69 202 ASN A CA 1
ATOM 1542 C C . ASN A 1 202 ? 3.596 6.016 5.117 1 97.69 202 ASN A C 1
ATOM 1544 O O . ASN A 1 202 ? 3.809 5.637 3.961 1 97.69 202 ASN A O 1
ATOM 1548 N N . HIS A 1 203 ? 4.195 7.105 5.691 1 97.06 203 HIS A N 1
ATOM 1549 C CA . HIS A 1 203 ? 5.34 7.723 5.027 1 97.06 203 HIS A CA 1
ATOM 1550 C C . HIS A 1 203 ? 6.488 6.73 4.875 1 97.06 203 HIS A C 1
ATOM 1552 O O . HIS A 1 203 ? 6.73 5.91 5.762 1 97.06 203 HIS A O 1
ATOM 1558 N N . ARG A 1 204 ? 7.156 6.785 3.768 1 96.19 204 ARG A N 1
ATOM 1559 C CA . ARG A 1 204 ? 8.398 6.047 3.572 1 96.19 204 ARG A CA 1
ATOM 1560 C C . ARG A 1 204 ? 9.602 6.875 4.004 1 96.19 204 ARG A C 1
ATOM 1562 O O . ARG A 1 204 ? 10.336 7.402 3.16 1 96.19 204 ARG A O 1
ATOM 1569 N N . LEU A 1 205 ? 9.875 6.887 5.301 1 95.5 205 LEU A N 1
ATOM 1570 C CA . LEU A 1 205 ? 10.766 7.867 5.91 1 95.5 205 LEU A CA 1
ATOM 1571 C C . LEU A 1 205 ? 12.203 7.66 5.449 1 95.5 205 LEU A C 1
ATOM 1573 O O . LEU A 1 205 ? 12.945 8.625 5.273 1 95.5 205 LEU A O 1
ATOM 1577 N N . ASP A 1 206 ? 12.617 6.383 5.25 1 94.12 206 ASP A N 1
ATOM 1578 C CA . ASP A 1 206 ? 13.977 6.141 4.773 1 94.12 206 ASP A CA 1
ATOM 1579 C C . ASP A 1 206 ? 14.172 6.691 3.363 1 94.12 206 ASP A C 1
ATOM 1581 O O . ASP A 1 206 ? 15.172 7.352 3.08 1 94.12 206 ASP A O 1
ATOM 1585 N N . GLU A 1 207 ? 13.227 6.348 2.549 1 94.12 207 GLU A N 1
ATOM 1586 C CA . GLU A 1 207 ? 13.281 6.863 1.184 1 94.12 207 GLU A CA 1
ATOM 1587 C C . GLU A 1 207 ? 13.188 8.391 1.163 1 94.12 207 GLU A C 1
ATOM 1589 O O . GLU A 1 207 ? 13.906 9.047 0.416 1 94.12 207 GLU A O 1
ATOM 1594 N N . PHE A 1 208 ? 12.328 8.922 1.99 1 95.88 208 PHE A N 1
ATOM 1595 C CA . PHE A 1 208 ? 12.172 10.367 2.117 1 95.88 208 PHE A CA 1
ATOM 1596 C C . PHE A 1 208 ? 13.484 11.023 2.521 1 95.88 208 PHE A C 1
ATOM 1598 O O . PHE A 1 208 ? 13.906 12.016 1.918 1 95.88 208 PHE A O 1
ATOM 1605 N N . ALA A 1 209 ? 14.125 10.43 3.498 1 96.31 209 ALA A N 1
ATOM 1606 C CA . ALA A 1 209 ? 15.398 10.977 3.969 1 96.31 209 ALA A CA 1
ATOM 1607 C C . ALA A 1 209 ? 16.453 10.938 2.863 1 96.31 209 ALA A C 1
ATOM 1609 O O . ALA A 1 209 ? 17.172 11.906 2.658 1 96.31 209 ALA A O 1
ATOM 1610 N N . ALA A 1 210 ? 16.484 9.852 2.141 1 95.38 210 ALA A N 1
ATOM 1611 C CA . ALA A 1 210 ? 17.469 9.688 1.079 1 95.38 210 ALA A CA 1
ATOM 1612 C C . ALA A 1 210 ? 17.25 10.703 -0.039 1 95.38 210 ALA A C 1
ATOM 1614 O O . ALA A 1 210 ? 18.203 11.344 -0.499 1 95.38 210 ALA A O 1
ATOM 1615 N N . VAL A 1 211 ? 16.016 10.836 -0.415 1 95.62 211 VAL A N 1
ATOM 1616 C CA . VAL A 1 211 ? 15.68 11.758 -1.491 1 95.62 211 VAL A CA 1
ATOM 1617 C C . VAL A 1 211 ? 15.969 13.195 -1.054 1 95.62 211 VAL A C 1
ATOM 1619 O O . VAL A 1 211 ? 16.5 13.992 -1.835 1 95.62 211 VAL A O 1
ATOM 1622 N N . THR A 1 212 ? 15.656 13.516 0.182 1 95.38 212 THR A N 1
ATOM 1623 C CA . THR A 1 212 ? 15.891 14.844 0.736 1 95.38 212 THR A CA 1
ATOM 1624 C C . THR A 1 212 ? 17.375 15.172 0.739 1 95.38 212 THR A C 1
ATOM 1626 O O . THR A 1 212 ? 17.781 16.234 0.249 1 95.38 212 THR A O 1
ATOM 1629 N N . LEU A 1 213 ? 18.203 14.234 1.196 1 95.31 213 LEU A N 1
ATOM 1630 C CA . LEU A 1 213 ? 19.641 14.453 1.283 1 95.31 213 LEU A CA 1
ATOM 1631 C C . LEU A 1 213 ? 20.25 14.609 -0.105 1 95.31 213 LEU A C 1
ATOM 1633 O O . LEU A 1 213 ? 21.109 15.477 -0.316 1 95.31 213 LEU A O 1
ATOM 1637 N N . ARG A 1 214 ? 19.781 13.789 -1.035 1 94.44 214 ARG A N 1
ATOM 1638 C CA . ARG A 1 214 ? 20.281 13.891 -2.402 1 94.44 214 ARG A CA 1
ATOM 1639 C C . ARG A 1 214 ? 19.938 15.234 -3.021 1 94.44 214 ARG A C 1
ATOM 1641 O O . ARG A 1 214 ? 20.781 15.891 -3.625 1 94.44 214 ARG A O 1
ATOM 1648 N N . ALA A 1 215 ? 18.688 15.625 -2.832 1 93.56 215 ALA A N 1
ATOM 1649 C CA . ALA A 1 215 ? 18.234 16.891 -3.4 1 93.56 215 ALA A CA 1
ATOM 1650 C C . ALA A 1 215 ? 19 18.062 -2.801 1 93.56 215 ALA A C 1
ATOM 1652 O O . ALA A 1 215 ? 19.391 18.984 -3.52 1 93.56 215 ALA A O 1
ATOM 1653 N N . MET A 1 216 ? 19.203 18.047 -1.547 1 92.69 216 MET A N 1
ATOM 1654 C CA . MET A 1 216 ? 19.906 19.141 -0.862 1 92.69 216 MET A CA 1
ATOM 1655 C C . MET A 1 216 ? 21.375 19.172 -1.25 1 92.69 216 MET A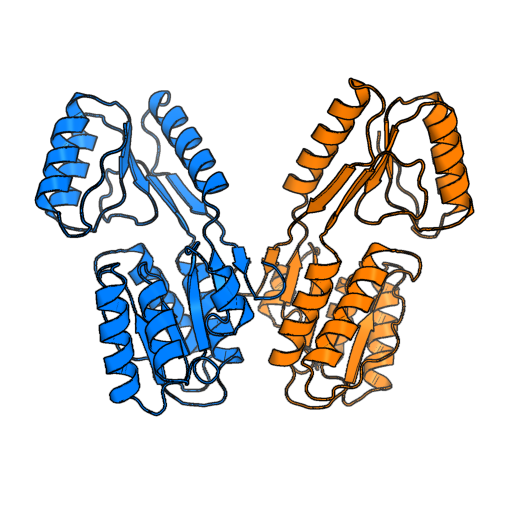 C 1
ATOM 1657 O O . MET A 1 216 ? 21.938 20.25 -1.443 1 92.69 216 MET A O 1
ATOM 1661 N N . ALA A 1 217 ? 21.984 18.016 -1.391 1 93.31 217 ALA A N 1
ATOM 1662 C CA . ALA A 1 217 ? 23.391 17.938 -1.819 1 93.31 217 ALA A CA 1
ATOM 1663 C C . ALA A 1 217 ? 23.562 18.5 -3.227 1 93.31 217 ALA A C 1
ATOM 1665 O O . ALA A 1 217 ? 24.484 19.266 -3.484 1 93.31 217 ALA A O 1
ATOM 1666 N N . ASP A 1 218 ? 22.625 18.109 -4.055 1 92.06 218 ASP A N 1
ATOM 1667 C CA . ASP A 1 218 ? 22.656 18.609 -5.426 1 92.06 218 ASP A CA 1
ATOM 1668 C C . ASP A 1 218 ? 22.5 20.125 -5.465 1 92.06 218 ASP A C 1
ATOM 1670 O O . ASP A 1 218 ? 23.156 20.797 -6.266 1 92.06 218 ASP A O 1
ATOM 1674 N N . ALA A 1 219 ? 21.672 20.594 -4.602 1 90.44 219 ALA A N 1
ATOM 1675 C CA . ALA A 1 219 ? 21.375 22.031 -4.574 1 90.44 219 ALA A CA 1
ATOM 1676 C C . ALA A 1 219 ? 22.594 22.828 -4.086 1 90.44 219 ALA A C 1
ATOM 1678 O O . ALA A 1 219 ? 22.781 23.969 -4.473 1 90.44 219 ALA A O 1
ATOM 1679 N N . ALA A 1 220 ? 23.375 22.25 -3.311 1 89.06 220 ALA A N 1
ATOM 1680 C CA . ALA A 1 220 ? 24.578 22.906 -2.797 1 89.06 220 ALA A CA 1
ATOM 1681 C C . ALA A 1 220 ? 25.625 23.062 -3.895 1 89.06 220 ALA A C 1
ATOM 1683 O O . ALA A 1 220 ? 26.438 23.984 -3.848 1 89.06 220 ALA A O 1
ATOM 1684 N N . SER A 1 221 ? 25.516 22.234 -4.891 1 87.25 221 SER A N 1
ATOM 1685 C CA . SER A 1 221 ? 26.562 22.203 -5.895 1 87.25 221 SER A CA 1
ATOM 1686 C C . SER A 1 221 ? 26.094 22.812 -7.211 1 87.25 221 SER A C 1
ATOM 1688 O O . SER A 1 221 ? 26.891 23.031 -8.125 1 87.25 221 SER A O 1
ATOM 1690 N N . ARG A 1 222 ? 24.812 23 -7.312 1 79.12 222 ARG A N 1
ATOM 1691 C CA . ARG A 1 222 ? 24.281 23.453 -8.594 1 79.12 222 ARG A CA 1
ATOM 1692 C C . ARG A 1 222 ? 23.75 24.875 -8.5 1 79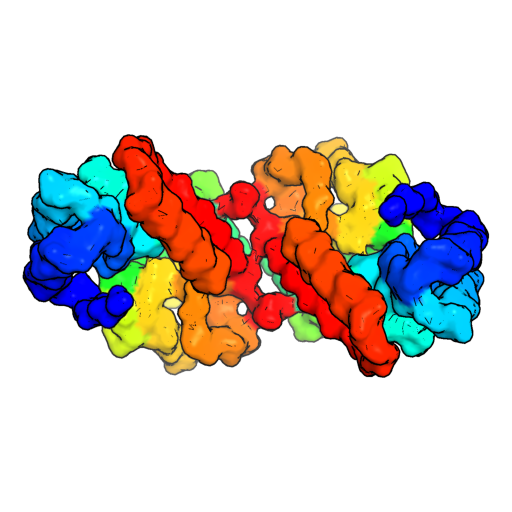.12 222 ARG A C 1
ATOM 1694 O O . ARG A 1 222 ? 23.359 25.328 -7.422 1 79.12 222 ARG A O 1
ATOM 1701 N N . PRO A 1 223 ? 23.844 25.469 -9.68 1 78.25 223 PRO A N 1
ATOM 1702 C CA . PRO A 1 223 ? 23.219 26.797 -9.711 1 78.25 223 PRO A CA 1
ATOM 1703 C C . PRO A 1 223 ? 21.719 26.75 -9.422 1 78.25 223 PRO A C 1
ATOM 1705 O O . PRO A 1 223 ? 21.109 25.688 -9.508 1 78.25 223 PRO A O 1
ATOM 1708 N N . HIS A 1 224 ? 21.328 27.906 -8.945 1 73.5 224 HIS A N 1
ATOM 1709 C CA . HIS A 1 224 ? 19.906 28 -8.641 1 73.5 224 HIS A CA 1
ATOM 1710 C C . HIS A 1 224 ? 19.062 27.562 -9.828 1 73.5 224 HIS A C 1
ATOM 1712 O O . HIS A 1 224 ? 19.328 27.969 -10.961 1 73.5 224 HIS A O 1
ATOM 1718 N N . SER A 1 225 ? 18.281 26.469 -9.586 1 67.19 225 SER A N 1
ATOM 1719 C CA . SER A 1 225 ? 17.391 25.938 -10.617 1 67.19 225 SER A CA 1
ATOM 1720 C C . SER A 1 225 ? 15.93 26.109 -10.227 1 67.19 225 SER A C 1
ATOM 1722 O O . SER A 1 225 ? 15.625 26.656 -9.172 1 67.19 225 SER A O 1
ATOM 1724 N N . GLU A 1 226 ? 15.078 25.766 -11.117 1 77.31 226 GLU A N 1
ATOM 1725 C CA . GLU A 1 226 ? 13.633 25.797 -10.914 1 77.31 226 GLU A CA 1
ATOM 1726 C C . GLU A 1 226 ? 13.234 24.984 -9.688 1 77.31 226 GLU A C 1
ATOM 1728 O O . GLU A 1 226 ? 13.961 24.078 -9.266 1 77.31 226 GLU A O 1
ATOM 1733 N N . VAL A 1 227 ? 12.156 25.484 -9.039 1 82.19 227 VAL A N 1
ATOM 1734 C CA . VAL A 1 227 ? 11.594 24.844 -7.863 1 82.19 227 VAL A CA 1
ATOM 1735 C C . VAL A 1 227 ? 11.328 23.359 -8.164 1 82.19 227 VAL A C 1
ATOM 1737 O O . VAL A 1 227 ? 10.656 23.031 -9.141 1 82.19 227 VAL A O 1
ATOM 1740 N N . ILE A 1 228 ? 11.945 22.547 -7.363 1 86.38 228 ILE A N 1
ATOM 1741 C CA . ILE A 1 228 ? 11.742 21.109 -7.559 1 86.38 228 ILE A CA 1
ATOM 1742 C C . ILE A 1 228 ? 10.617 20.625 -6.652 1 86.38 228 ILE A C 1
ATOM 1744 O O . ILE A 1 228 ? 10.477 21.078 -5.52 1 86.38 228 ILE A O 1
ATOM 1748 N N . SER A 1 229 ? 9.703 19.938 -7.137 1 88 229 SER A N 1
ATOM 1749 C CA . SER A 1 229 ? 8.672 19.25 -6.363 1 88 229 SER A CA 1
ATOM 1750 C C . SER A 1 229 ? 8.758 17.75 -6.527 1 88 229 SER A C 1
ATOM 1752 O O . SER A 1 229 ? 8.633 17.219 -7.637 1 88 229 SER A O 1
ATOM 1754 N N . LEU A 1 230 ? 8.992 17.062 -5.484 1 91.19 230 LEU A N 1
ATOM 1755 C CA . LEU A 1 230 ? 9.164 15.609 -5.488 1 91.19 230 LEU A CA 1
ATOM 1756 C C . LEU A 1 230 ? 8.148 14.938 -4.574 1 91.19 230 LEU A C 1
ATOM 1758 O O . LEU A 1 230 ? 8.469 14.562 -3.443 1 91.19 230 LEU A O 1
ATOM 1762 N N . PRO A 1 231 ? 6.91 14.812 -5.031 1 92.31 231 PRO A N 1
ATOM 1763 C CA . PRO A 1 231 ? 5.949 14.055 -4.227 1 92.31 231 PRO A CA 1
ATOM 1764 C C . PRO A 1 231 ? 6.363 12.602 -4.02 1 92.31 231 PRO A C 1
ATOM 1766 O O . PRO A 1 231 ? 6.758 11.93 -4.973 1 92.31 231 PRO A O 1
ATOM 1769 N N . GLN A 1 232 ? 6.332 12.266 -2.77 1 95.25 232 GLN A N 1
ATOM 1770 C CA . GLN A 1 232 ? 6.758 10.922 -2.395 1 95.25 232 GLN A CA 1
ATOM 1771 C C . GLN A 1 232 ? 5.559 9.984 -2.252 1 95.25 232 GLN A C 1
ATOM 1773 O O . GLN A 1 232 ? 4.496 10.398 -1.782 1 95.25 232 GLN A O 1
ATOM 1778 N N . PRO A 1 233 ? 5.715 8.688 -2.643 1 94.75 233 PRO A N 1
ATOM 1779 C CA . PRO A 1 233 ? 4.648 7.719 -2.402 1 94.75 233 PRO A CA 1
ATOM 1780 C C . PRO A 1 233 ? 4.52 7.336 -0.93 1 94.75 233 PRO A C 1
ATOM 1782 O O . PRO A 1 233 ? 5.383 7.684 -0.121 1 94.75 233 PRO A O 1
ATOM 1785 N N . PHE A 1 234 ? 3.391 6.789 -0.618 1 97.5 234 PHE A N 1
ATOM 1786 C CA . PHE A 1 234 ? 3.139 6.254 0.715 1 97.5 234 PHE A CA 1
ATOM 1787 C C . PHE A 1 234 ? 2.785 4.773 0.646 1 97.5 234 PHE A C 1
ATOM 1789 O O . PHE A 1 234 ? 2.391 4.273 -0.409 1 97.5 234 PHE A O 1
ATOM 1796 N N . ASP A 1 235 ? 2.998 4.102 1.778 1 97.38 235 ASP A N 1
ATOM 1797 C CA . ASP A 1 235 ? 2.576 2.709 1.895 1 97.38 235 ASP A CA 1
ATOM 1798 C C . ASP A 1 235 ? 1.189 2.607 2.529 1 97.38 235 ASP A C 1
ATOM 1800 O O . ASP A 1 235 ? 0.884 3.324 3.484 1 97.38 235 ASP A O 1
ATOM 1804 N N . ILE A 1 236 ? 0.377 1.755 1.952 1 98.44 236 ILE A N 1
ATOM 1805 C CA . ILE A 1 236 ? -0.899 1.407 2.568 1 98.44 236 ILE A CA 1
ATOM 1806 C C . ILE A 1 236 ? -0.723 0.181 3.461 1 98.44 236 ILE A C 1
ATOM 1808 O O . ILE A 1 236 ? -0.353 -0.894 2.984 1 98.44 236 ILE A O 1
ATOM 1812 N N . ILE A 1 237 ? -1.009 0.337 4.773 1 98.06 237 ILE A N 1
ATOM 1813 C CA . ILE A 1 237 ? -0.765 -0.72 5.75 1 98.06 237 ILE A CA 1
ATOM 1814 C C . ILE A 1 237 ? -2.088 -1.161 6.375 1 98.06 237 ILE A C 1
ATOM 1816 O O . ILE A 1 237 ? -2.885 -0.326 6.809 1 98.06 237 ILE A O 1
ATOM 1820 N N . THR A 1 238 ? -2.34 -2.43 6.332 1 97.31 238 THR A N 1
ATOM 1821 C CA . THR A 1 238 ? -3.414 -3.104 7.055 1 97.31 238 THR A CA 1
ATOM 1822 C C . THR A 1 238 ? -2.848 -4.066 8.094 1 97.31 238 THR A C 1
ATOM 1824 O O . THR A 1 238 ? -1.63 -4.242 8.188 1 97.31 238 THR A O 1
ATOM 1827 N N . LYS A 1 239 ? -3.75 -4.668 8.859 1 95.81 239 LYS A N 1
ATOM 1828 C CA . LYS A 1 239 ? -3.291 -5.637 9.852 1 95.81 239 LYS A CA 1
ATOM 1829 C C . LYS A 1 239 ? -2.598 -6.82 9.188 1 95.81 239 LYS A C 1
ATOM 1831 O O . LYS A 1 239 ? -1.792 -7.508 9.82 1 95.81 239 LYS A O 1
ATOM 1836 N N . GLU A 1 240 ? -2.752 -7.039 7.871 1 96.75 240 GLU A N 1
ATOM 1837 C CA . GLU A 1 240 ? -2.275 -8.258 7.223 1 96.75 240 GLU A CA 1
ATOM 1838 C C . GLU A 1 240 ? -0.946 -8.016 6.508 1 96.75 240 GLU A C 1
ATOM 1840 O O . GLU A 1 240 ? -0.276 -8.969 6.102 1 96.75 240 GLU A O 1
ATOM 1845 N N . ASN A 1 241 ? -0.542 -6.766 6.367 1 95.5 241 ASN A N 1
ATOM 1846 C CA . ASN A 1 241 ? 0.696 -6.531 5.633 1 95.5 241 ASN A CA 1
ATOM 1847 C C . ASN A 1 241 ? 1.676 -5.688 6.438 1 95.5 241 ASN A C 1
ATOM 1849 O O . ASN A 1 241 ? 2.561 -5.043 5.871 1 95.5 241 ASN A O 1
ATOM 1853 N N . MET A 1 242 ? 1.471 -5.656 7.738 1 90.25 242 MET A N 1
ATOM 1854 C CA . MET A 1 242 ? 2.369 -4.902 8.609 1 90.25 242 MET A CA 1
ATOM 1855 C C . MET A 1 242 ? 3.766 -5.512 8.609 1 90.25 242 MET A C 1
ATOM 1857 O O . MET A 1 242 ? 3.926 -6.711 8.367 1 90.25 242 MET A O 1
ATOM 1861 N N . MET B 1 1 ? 23.594 -12.258 -18.109 1 84.62 1 MET B N 1
ATOM 1862 C CA . MET B 1 1 ? 22.875 -13.086 -19.078 1 84.62 1 MET B CA 1
ATOM 1863 C C . MET B 1 1 ? 21.531 -13.531 -18.531 1 84.62 1 MET B C 1
ATOM 1865 O O . MET B 1 1 ? 21.422 -13.93 -17.359 1 84.62 1 MET B O 1
ATOM 1869 N N . ILE B 1 2 ? 20.547 -13.312 -19.406 1 85.25 2 ILE B N 1
ATOM 1870 C CA . ILE B 1 2 ? 19.188 -13.695 -19 1 85.25 2 ILE B CA 1
ATOM 1871 C C . ILE B 1 2 ? 18.578 -14.625 -20.047 1 85.25 2 ILE B C 1
ATOM 1873 O O . ILE B 1 2 ? 18.594 -14.32 -21.25 1 85.25 2 ILE B O 1
ATOM 1877 N N . LEU B 1 3 ? 18.141 -15.844 -19.609 1 89.38 3 LEU B N 1
ATOM 1878 C CA . LEU B 1 3 ? 17.422 -16.781 -20.469 1 89.38 3 LEU B CA 1
ATOM 1879 C C . LEU B 1 3 ? 15.945 -16.859 -20.062 1 89.38 3 LEU B C 1
ATOM 1881 O O . LEU B 1 3 ? 15.617 -16.844 -18.875 1 89.38 3 LEU B O 1
ATOM 1885 N N . HIS B 1 4 ? 15.164 -16.906 -21.062 1 90.31 4 HIS B N 1
ATOM 1886 C CA . HIS B 1 4 ? 13.727 -17 -20.828 1 90.31 4 HIS B CA 1
ATOM 1887 C C . HIS B 1 4 ? 13.148 -18.266 -21.438 1 90.31 4 HIS B C 1
ATOM 1889 O O . HIS B 1 4 ? 13.508 -18.641 -22.562 1 90.31 4 HIS B O 1
ATOM 1895 N N . PHE B 1 5 ? 12.305 -18.953 -20.688 1 90.25 5 PHE B N 1
ATOM 1896 C CA . PHE B 1 5 ? 11.594 -20.141 -21.125 1 90.25 5 PHE B CA 1
ATOM 1897 C C . PHE B 1 5 ? 10.102 -20.031 -20.844 1 90.25 5 PHE B C 1
ATOM 1899 O O . PHE B 1 5 ? 9.695 -19.281 -19.938 1 90.25 5 PHE B O 1
ATOM 1906 N N . ALA B 1 6 ? 9.344 -20.766 -21.625 1 88.44 6 ALA B N 1
ATOM 1907 C CA . ALA B 1 6 ? 7.945 -20.922 -21.234 1 88.44 6 ALA B CA 1
ATOM 1908 C C . ALA B 1 6 ? 7.824 -21.562 -19.859 1 88.44 6 ALA B C 1
ATOM 1910 O O . ALA B 1 6 ? 8.664 -22.391 -19.484 1 88.44 6 ALA B O 1
ATOM 1911 N N . ILE B 1 7 ? 6.836 -21.234 -19.188 1 86 7 ILE B N 1
ATOM 1912 C CA . ILE B 1 7 ? 6.691 -21.641 -17.797 1 86 7 ILE B CA 1
ATOM 1913 C C . ILE B 1 7 ? 6.656 -23.172 -17.719 1 86 7 ILE B C 1
ATOM 1915 O O . ILE B 1 7 ? 7.098 -23.75 -16.719 1 86 7 ILE B O 1
ATOM 1919 N N . ASP B 1 8 ? 6.188 -23.812 -18.781 1 87.44 8 ASP B N 1
ATOM 1920 C CA . ASP B 1 8 ? 6.02 -25.266 -18.734 1 87.44 8 ASP B CA 1
ATOM 1921 C C . ASP B 1 8 ? 7.176 -25.969 -19.438 1 87.44 8 ASP B C 1
ATOM 1923 O O . ASP B 1 8 ? 7.141 -27.188 -19.625 1 87.44 8 ASP B O 1
ATOM 1927 N N . ALA B 1 9 ? 8.141 -25.188 -19.797 1 93.44 9 ALA B N 1
ATOM 1928 C CA . ALA B 1 9 ? 9.312 -25.766 -20.438 1 93.44 9 ALA B CA 1
ATOM 1929 C C . ALA B 1 9 ? 10.305 -26.281 -19.391 1 93.44 9 ALA B C 1
ATOM 1931 O O . ALA B 1 9 ? 11.461 -25.859 -19.359 1 93.44 9 ALA B O 1
ATOM 1932 N N . VAL B 1 10 ? 9.867 -27.266 -18.672 1 95.62 10 VAL B N 1
ATOM 1933 C CA . VAL B 1 10 ? 10.57 -27.781 -17.5 1 95.62 10 VAL B CA 1
ATOM 1934 C C . VAL B 1 10 ? 11.898 -28.391 -17.906 1 95.62 10 VAL B C 1
ATOM 1936 O O . VAL B 1 10 ? 12.945 -28.094 -17.328 1 95.62 10 VAL B O 1
ATOM 1939 N N . GLU B 1 11 ? 11.922 -29.219 -18.953 1 96.38 11 GLU B N 1
ATOM 1940 C CA . GLU B 1 11 ? 13.133 -29.891 -19.406 1 96.38 11 GLU B CA 1
ATOM 1941 C C . GLU B 1 11 ? 14.172 -28.891 -19.906 1 96.38 11 GLU B C 1
ATOM 1943 O O . GLU B 1 11 ? 15.359 -29.016 -19.609 1 96.38 11 GLU B O 1
ATOM 1948 N N . ALA B 1 12 ? 13.664 -27.969 -20.656 1 96.5 12 ALA B N 1
ATOM 1949 C CA . ALA B 1 12 ? 14.562 -26.938 -21.188 1 96.5 12 ALA B CA 1
ATOM 1950 C C . ALA B 1 12 ? 15.203 -26.141 -20.062 1 96.5 12 ALA B C 1
ATOM 1952 O O . ALA B 1 12 ? 16.391 -25.812 -20.109 1 96.5 12 ALA B O 1
ATOM 1953 N N . MET B 1 13 ? 14.422 -25.797 -19.094 1 96.44 13 MET B N 1
ATOM 1954 C CA . MET B 1 13 ? 14.922 -25.078 -17.922 1 96.44 13 MET B CA 1
ATOM 1955 C C . MET B 1 13 ? 15.984 -25.891 -17.188 1 96.44 13 MET B C 1
ATOM 1957 O O . MET B 1 13 ? 17.062 -25.375 -16.859 1 96.44 13 MET B O 1
ATOM 1961 N N . ALA B 1 14 ? 15.695 -27.125 -16.953 1 96.75 14 ALA B N 1
ATOM 1962 C CA . ALA B 1 14 ? 16.641 -28 -16.25 1 96.75 14 ALA B CA 1
ATOM 1963 C C . ALA B 1 14 ? 17.953 -28.094 -17.016 1 96.75 14 ALA B C 1
ATOM 1965 O O . ALA B 1 14 ? 19.031 -28.016 -16.422 1 96.75 14 ALA B O 1
ATOM 1966 N N . GLN B 1 15 ? 17.828 -28.234 -18.312 1 96.94 15 GLN B N 1
ATOM 1967 C CA . GLN B 1 15 ? 19.031 -28.312 -19.156 1 96.94 15 GLN B CA 1
ATOM 1968 C C . GLN B 1 15 ? 19.828 -27.016 -19.094 1 96.94 15 GLN B C 1
ATOM 1970 O O . GLN B 1 15 ? 21.062 -27.047 -19.062 1 96.94 15 GLN B O 1
ATOM 1975 N N . ALA B 1 16 ? 19.078 -25.922 -19.156 1 96.62 16 ALA B N 1
ATOM 1976 C CA . ALA B 1 16 ? 19.75 -24.625 -19.094 1 96.62 16 ALA B CA 1
ATOM 1977 C C . ALA B 1 16 ? 20.516 -24.469 -17.781 1 96.62 16 ALA B C 1
ATOM 1979 O O . ALA B 1 16 ? 21.625 -23.938 -17.766 1 96.62 16 ALA B O 1
ATOM 1980 N N . ILE B 1 17 ? 19.938 -24.875 -16.672 1 96.81 17 ILE B N 1
ATOM 1981 C CA . ILE B 1 17 ? 20.594 -24.828 -15.375 1 96.81 17 ILE B CA 1
ATOM 1982 C C . ILE B 1 17 ? 21.906 -25.625 -15.43 1 96.81 17 ILE B C 1
ATOM 1984 O O . ILE B 1 17 ? 22.953 -25.141 -15 1 96.81 17 ILE B O 1
ATOM 1988 N N . HIS B 1 18 ? 21.859 -26.797 -15.969 1 95.5 18 HIS B N 1
ATOM 1989 C CA . HIS B 1 18 ? 23.047 -27.641 -16.078 1 95.5 18 HIS B CA 1
ATOM 1990 C C . HIS B 1 18 ? 24.141 -26.969 -16.906 1 95.5 18 HIS B C 1
ATOM 1992 O O . HIS B 1 18 ? 25.297 -26.906 -16.484 1 95.5 18 HIS B O 1
ATOM 1998 N N . ARG B 1 19 ? 23.703 -26.484 -17.984 1 95.12 19 ARG B N 1
ATOM 1999 C CA . ARG B 1 19 ? 24.656 -25.844 -18.891 1 95.12 19 ARG B CA 1
ATOM 2000 C C . ARG B 1 19 ? 25.312 -24.641 -18.234 1 95.12 19 ARG B C 1
ATOM 2002 O O . ARG B 1 19 ? 26.531 -24.484 -18.266 1 95.12 19 ARG B O 1
ATOM 2009 N N . LEU B 1 20 ? 24.516 -23.812 -17.641 1 95.12 20 LEU B N 1
ATOM 2010 C CA . LEU B 1 20 ? 25 -22.562 -17.062 1 95.12 20 LEU B CA 1
ATOM 2011 C C . LEU B 1 20 ? 25.859 -22.844 -15.828 1 95.12 20 LEU B C 1
ATOM 2013 O O . LEU B 1 20 ? 26.703 -22.016 -15.469 1 95.12 20 LEU B O 1
ATOM 2017 N N . SER B 1 21 ? 25.594 -23.969 -15.172 1 94.06 21 SER B N 1
ATOM 2018 C CA . SER B 1 21 ? 26.312 -24.312 -13.953 1 94.06 21 SER B CA 1
ATOM 2019 C C . SER B 1 21 ? 27.812 -24.422 -14.219 1 94.06 21 SER B C 1
ATOM 2021 O O . SER B 1 21 ? 28.625 -24.281 -13.305 1 94.06 21 SER B O 1
ATOM 2023 N N . ASP B 1 22 ? 28.203 -24.609 -15.484 1 94 22 ASP B N 1
ATOM 2024 C CA . ASP B 1 22 ? 29.609 -24.719 -15.859 1 94 22 ASP B CA 1
ATOM 2025 C C . ASP B 1 22 ? 30.203 -23.344 -16.156 1 94 22 ASP B C 1
ATOM 2027 O O . ASP B 1 22 ? 31.422 -23.219 -16.312 1 94 22 ASP B O 1
ATOM 2031 N N . GLU B 1 23 ? 29.375 -22.422 -16.172 1 94.75 23 GLU B N 1
ATOM 2032 C CA . GLU B 1 23 ? 29.812 -21.141 -16.734 1 94.75 23 GLU B CA 1
ATOM 2033 C C . GLU B 1 23 ? 29.734 -20.031 -15.695 1 94.75 23 GLU B C 1
ATOM 2035 O O . GLU B 1 23 ? 30.344 -18.969 -15.875 1 94.75 23 GLU B O 1
ATOM 2040 N N . VAL B 1 24 ? 28.969 -20.234 -14.68 1 95.31 24 VAL B N 1
ATOM 2041 C CA . VAL B 1 24 ? 28.719 -19.109 -13.781 1 95.31 24 VAL B CA 1
ATOM 2042 C C . VAL B 1 24 ? 28.984 -19.547 -12.336 1 95.31 24 VAL B C 1
ATOM 2044 O O . VAL B 1 24 ? 29.031 -20.734 -12.039 1 95.31 24 VAL B O 1
ATOM 2047 N N . GLU B 1 25 ? 29.172 -18.578 -11.414 1 94.62 25 GLU B N 1
ATOM 2048 C CA . GLU B 1 25 ? 29.344 -18.828 -9.992 1 94.62 25 GLU B CA 1
ATOM 2049 C C . GLU B 1 25 ? 28.031 -18.688 -9.242 1 94.62 25 GLU B C 1
ATOM 2051 O O . GLU B 1 25 ? 27.844 -19.281 -8.172 1 94.62 25 GLU B O 1
ATOM 2056 N N . VAL B 1 26 ? 27.172 -17.844 -9.773 1 95.81 26 VAL B N 1
ATOM 2057 C CA . VAL B 1 26 ? 25.875 -17.562 -9.148 1 95.81 26 VAL B CA 1
ATOM 2058 C C . VAL B 1 26 ? 24.781 -17.609 -10.203 1 95.81 26 VAL B C 1
ATOM 2060 O O . VAL B 1 26 ? 24.953 -17.109 -11.32 1 95.81 26 VAL B O 1
ATOM 2063 N N . LEU B 1 27 ? 23.656 -18.203 -9.859 1 96.38 27 LEU B N 1
ATOM 2064 C CA . LEU B 1 27 ? 22.5 -18.375 -10.75 1 96.38 27 LEU B CA 1
ATOM 2065 C C . LEU B 1 27 ? 21.219 -17.953 -10.047 1 96.38 27 LEU B C 1
ATOM 2067 O O . LEU B 1 27 ? 20.984 -18.328 -8.898 1 96.38 27 LEU B O 1
ATOM 2071 N N . GLY B 1 28 ? 20.422 -17.062 -10.656 1 96.81 28 GLY B N 1
ATOM 2072 C CA . GLY B 1 28 ? 19.062 -16.781 -10.258 1 96.81 28 GLY B CA 1
ATOM 2073 C C . GLY B 1 28 ? 18.031 -17.406 -11.172 1 96.81 28 GLY B C 1
ATOM 2074 O O . GLY B 1 28 ? 18.203 -17.438 -12.391 1 96.81 28 GLY B O 1
ATOM 2075 N N . LEU B 1 29 ? 16.969 -17.969 -10.547 1 96 29 LEU B N 1
ATOM 2076 C CA . LEU B 1 29 ? 16.016 -18.562 -11.461 1 96 29 LEU B CA 1
ATOM 2077 C C . LEU B 1 29 ? 14.586 -18.406 -10.938 1 96 29 LEU B C 1
ATOM 2079 O O . LEU B 1 29 ? 14.367 -18.375 -9.719 1 96 29 LEU B O 1
ATOM 2083 N N . VAL B 1 30 ? 13.617 -18.25 -11.789 1 96.19 30 VAL B N 1
ATOM 2084 C CA . VAL B 1 30 ? 12.172 -18.375 -11.602 1 96.19 30 VAL B CA 1
ATOM 2085 C C . VAL B 1 30 ? 11.664 -19.609 -12.352 1 96.19 30 VAL B C 1
ATOM 2087 O O . VAL B 1 30 ? 11.773 -19.672 -13.578 1 96.19 30 VAL B O 1
ATOM 2090 N N . ALA B 1 31 ? 11.141 -20.578 -11.609 1 95.81 31 ALA B N 1
ATOM 2091 C CA . ALA B 1 31 ? 10.734 -21.828 -12.25 1 95.81 31 ALA B CA 1
ATOM 2092 C C . ALA B 1 31 ? 9.664 -22.531 -11.43 1 95.81 31 ALA B C 1
ATOM 2094 O O . ALA B 1 31 ? 9.445 -22.203 -10.258 1 95.81 31 ALA B O 1
ATOM 2095 N N . LEU B 1 32 ? 9.016 -23.453 -12.109 1 95.75 32 LEU B N 1
ATOM 2096 C CA . LEU B 1 32 ? 8.094 -24.344 -11.398 1 95.75 32 LEU B CA 1
ATOM 2097 C C . LEU B 1 32 ? 8.852 -25.25 -10.438 1 95.75 32 LEU B C 1
ATOM 2099 O O . LEU B 1 32 ? 9.945 -25.734 -10.758 1 95.75 32 LEU B O 1
ATOM 2103 N N . ASP B 1 33 ? 8.242 -25.547 -9.312 1 96.31 33 ASP B N 1
ATOM 2104 C CA . ASP B 1 33 ? 8.812 -26.531 -8.383 1 96.31 33 ASP B CA 1
ATOM 2105 C C . ASP B 1 33 ? 8.609 -27.953 -8.898 1 96.31 33 ASP B C 1
ATOM 2107 O O . ASP B 1 33 ? 7.773 -28.688 -8.383 1 96.31 33 ASP B O 1
ATOM 2111 N N . HIS B 1 34 ? 9.391 -28.328 -9.773 1 95.38 34 HIS B N 1
ATOM 2112 C CA . HIS B 1 34 ? 9.344 -29.625 -10.461 1 95.38 34 HIS B CA 1
ATOM 2113 C C . HIS B 1 34 ? 10.562 -30.469 -10.117 1 95.38 34 HIS B C 1
ATOM 2115 O O . HIS B 1 34 ? 11.68 -29.953 -10.023 1 95.38 34 HIS B O 1
ATOM 2121 N N . PRO B 1 35 ? 10.398 -31.766 -9.992 1 95.94 35 PRO B N 1
ATOM 2122 C CA . PRO B 1 35 ? 11.508 -32.625 -9.586 1 95.94 35 PRO B CA 1
ATOM 2123 C C . PRO B 1 35 ? 12.727 -32.469 -10.492 1 95.94 35 PRO B C 1
ATOM 2125 O O . PRO B 1 35 ? 13.867 -32.469 -10.008 1 95.94 35 PRO B O 1
ATOM 2128 N N . LEU B 1 36 ? 12.547 -32.344 -11.773 1 96 36 LEU B N 1
ATOM 2129 C CA . LEU B 1 36 ? 13.656 -32.188 -12.711 1 96 36 LEU B CA 1
ATOM 2130 C C . LEU B 1 36 ? 14.43 -30.906 -12.445 1 96 36 LEU B C 1
ATOM 2132 O O . LEU B 1 36 ? 15.664 -30.891 -12.555 1 96 36 LEU B O 1
ATOM 2136 N N . ILE B 1 37 ? 13.727 -29.875 -12.172 1 96.94 37 ILE B N 1
ATOM 2137 C CA . ILE B 1 37 ? 14.359 -28.594 -11.891 1 96.94 37 ILE B CA 1
ATOM 2138 C C . ILE B 1 37 ? 15.086 -28.656 -10.547 1 96.94 37 ILE B C 1
ATOM 2140 O O . ILE B 1 37 ? 16.234 -28.219 -10.43 1 96.94 37 ILE B O 1
ATOM 2144 N N . ARG B 1 38 ? 14.477 -29.25 -9.547 1 96.88 38 ARG B N 1
ATOM 2145 C CA . ARG B 1 38 ? 15.125 -29.422 -8.25 1 96.88 38 ARG B CA 1
ATOM 2146 C C . ARG B 1 38 ? 16.422 -30.219 -8.391 1 96.88 38 ARG B C 1
ATOM 2148 O O . ARG B 1 38 ? 17.438 -29.875 -7.773 1 96.88 38 ARG B O 1
ATOM 2155 N N . HIS B 1 39 ? 16.344 -31.25 -9.164 1 97.06 39 HIS B N 1
ATOM 2156 C CA . HIS B 1 39 ? 17.531 -32.062 -9.391 1 97.06 39 HIS B CA 1
ATOM 2157 C C . HIS B 1 39 ? 18.641 -31.25 -10.039 1 97.06 39 HIS B C 1
ATOM 2159 O O . HIS B 1 39 ? 19.797 -31.344 -9.633 1 97.06 39 HIS B O 1
ATOM 2165 N N . ALA B 1 40 ? 18.266 -30.484 -11.016 1 97.44 40 ALA B N 1
ATOM 2166 C CA . ALA B 1 40 ? 19.234 -29.641 -11.695 1 97.44 40 ALA B CA 1
ATOM 2167 C C . ALA B 1 40 ? 19.859 -28.625 -10.734 1 97.44 40 ALA B C 1
ATOM 2169 O O . ALA B 1 40 ? 21.062 -28.375 -10.766 1 97.44 40 ALA B O 1
ATOM 2170 N N . VAL B 1 41 ? 19.047 -28.047 -9.891 1 97.44 41 VAL B N 1
ATOM 2171 C CA . VAL B 1 41 ? 19.516 -27.062 -8.906 1 97.44 41 VAL B CA 1
ATOM 2172 C C . VAL B 1 41 ? 20.453 -27.75 -7.918 1 97.44 41 VAL B C 1
ATOM 2174 O O . VAL B 1 41 ? 21.516 -27.219 -7.598 1 97.44 41 VAL B O 1
ATOM 2177 N N . ALA B 1 42 ? 20.094 -28.938 -7.457 1 96.31 42 ALA B N 1
ATOM 2178 C CA . ALA B 1 42 ? 20.938 -29.688 -6.531 1 96.31 42 ALA B CA 1
ATOM 2179 C C . ALA B 1 42 ? 22.297 -30 -7.148 1 96.31 42 ALA B C 1
ATOM 2181 O O . ALA B 1 42 ? 23.328 -29.891 -6.484 1 96.31 42 ALA B O 1
ATOM 2182 N N . ARG B 1 43 ? 22.281 -30.375 -8.359 1 96.94 43 ARG B N 1
ATOM 2183 C CA . ARG B 1 43 ? 23.531 -30.688 -9.062 1 96.94 43 ARG B CA 1
ATOM 2184 C C . ARG B 1 43 ? 24.391 -29.438 -9.211 1 96.94 43 ARG B C 1
ATOM 2186 O O . ARG B 1 43 ? 25.609 -29.5 -9.055 1 96.94 43 ARG B O 1
ATOM 2193 N N . ALA B 1 44 ? 23.766 -28.359 -9.602 1 96.94 44 ALA B N 1
ATOM 2194 C CA . ALA B 1 44 ? 24.5 -27.094 -9.719 1 96.94 44 ALA B CA 1
ATOM 2195 C C . ALA B 1 44 ? 25.156 -26.719 -8.391 1 96.94 44 ALA B C 1
ATOM 2197 O O . ALA B 1 44 ? 26.328 -26.312 -8.359 1 96.94 44 ALA B O 1
ATOM 2198 N N . ALA B 1 45 ? 24.391 -26.875 -7.34 1 94.81 45 ALA B N 1
ATOM 2199 C CA . ALA B 1 45 ? 24.906 -26.562 -6.008 1 94.81 45 ALA B CA 1
ATOM 2200 C C . ALA B 1 45 ? 26.094 -27.453 -5.652 1 94.81 45 ALA B C 1
ATOM 2202 O O . ALA B 1 45 ? 27.062 -27 -5.051 1 94.81 45 ALA B O 1
ATOM 2203 N N . ALA B 1 46 ? 26 -28.688 -6.004 1 94.19 46 ALA B N 1
ATOM 2204 C CA . ALA B 1 46 ? 27.078 -29.641 -5.73 1 94.19 46 ALA B CA 1
ATOM 2205 C C . ALA B 1 46 ? 28.359 -29.25 -6.461 1 94.19 46 ALA B C 1
ATOM 2207 O O . ALA B 1 46 ? 29.453 -29.609 -6.023 1 94.19 46 ALA B O 1
ATOM 2208 N N . ARG B 1 47 ? 28.219 -28.531 -7.496 1 94.12 47 ARG B N 1
ATOM 2209 C CA . ARG B 1 47 ? 29.375 -28.078 -8.273 1 94.12 47 ARG B CA 1
ATOM 2210 C C . ARG B 1 47 ? 29.891 -26.75 -7.75 1 94.12 47 ARG B C 1
ATOM 2212 O O . ARG B 1 47 ? 30.797 -26.156 -8.344 1 94.12 47 ARG B O 1
ATOM 2219 N N . GLY B 1 48 ? 29.172 -26.25 -6.719 1 93.25 48 GLY B N 1
ATOM 2220 C CA . GLY B 1 48 ? 29.641 -25.031 -6.066 1 93.25 48 GLY B CA 1
ATOM 2221 C C . GLY B 1 48 ? 28.938 -23.781 -6.543 1 93.25 48 GLY B C 1
ATOM 2222 O O . GLY B 1 48 ? 29.281 -22.672 -6.141 1 93.25 48 GLY B O 1
ATOM 2223 N N . VAL B 1 49 ? 27.984 -23.922 -7.422 1 95.31 49 VAL B N 1
ATOM 2224 C CA . VAL B 1 49 ? 27.234 -22.781 -7.922 1 95.31 49 VAL B CA 1
ATOM 2225 C C . VAL B 1 49 ? 26.219 -22.328 -6.867 1 95.31 49 VAL B C 1
ATOM 2227 O O . VAL B 1 49 ? 25.531 -23.141 -6.27 1 95.31 49 VAL B O 1
ATOM 2230 N N . ARG B 1 50 ? 26.188 -21.016 -6.57 1 96 50 ARG B N 1
ATOM 2231 C CA . ARG B 1 50 ? 25.172 -20.453 -5.684 1 96 50 ARG B CA 1
ATOM 2232 C C . ARG B 1 50 ? 23.875 -20.188 -6.438 1 96 50 ARG B C 1
ATOM 2234 O O . ARG B 1 50 ? 23.844 -19.359 -7.352 1 96 50 ARG B O 1
ATOM 2241 N N . VAL B 1 51 ? 22.812 -20.859 -6.008 1 95.81 51 VAL B N 1
ATOM 2242 C CA . VAL B 1 51 ? 21.547 -20.766 -6.742 1 95.81 51 VAL B CA 1
ATOM 2243 C C . VAL B 1 51 ? 20.516 -20.016 -5.898 1 95.81 51 VAL B C 1
ATOM 2245 O O . VAL B 1 51 ? 20.203 -20.438 -4.781 1 95.81 51 VAL B O 1
ATOM 2248 N N . PHE B 1 52 ? 19.984 -18.922 -6.426 1 96.5 52 PHE B N 1
ATOM 2249 C CA . PHE B 1 52 ? 18.906 -18.188 -5.805 1 96.5 52 PHE B CA 1
ATOM 2250 C C . PHE B 1 52 ? 17.594 -18.406 -6.551 1 96.5 52 PHE B C 1
ATOM 2252 O O . PHE B 1 52 ? 17.547 -18.328 -7.781 1 96.5 52 PHE B O 1
ATOM 2259 N N . THR B 1 53 ? 16.562 -18.75 -5.805 1 96.88 53 THR B N 1
ATOM 2260 C CA . THR B 1 53 ? 15.219 -18.781 -6.371 1 96.88 53 THR B CA 1
ATOM 2261 C C . THR B 1 53 ? 14.562 -17.406 -6.27 1 96.88 53 THR B C 1
ATOM 2263 O O . THR B 1 53 ? 14.594 -16.781 -5.215 1 96.88 53 THR B O 1
ATOM 2266 N N . LEU B 1 54 ? 14.031 -16.969 -7.363 1 96.88 54 LEU B N 1
ATOM 2267 C CA . LEU B 1 54 ? 13.477 -15.625 -7.465 1 96.88 54 LEU B CA 1
ATOM 2268 C C . LEU B 1 54 ? 11.969 -15.672 -7.68 1 96.88 54 LEU B C 1
ATOM 2270 O O . LEU B 1 54 ? 11.469 -16.5 -8.445 1 96.88 54 LEU B O 1
ATOM 2274 N N . LEU B 1 55 ? 11.133 -14.812 -6.906 1 96.38 55 LEU B N 1
ATOM 2275 C CA . LEU B 1 55 ? 9.688 -14.617 -7.012 1 96.38 55 LEU B CA 1
ATOM 2276 C C . LEU B 1 55 ? 8.938 -15.867 -6.566 1 96.38 55 LEU B C 1
ATOM 2278 O O . LEU B 1 55 ? 7.934 -15.773 -5.859 1 96.38 55 LEU B O 1
ATOM 2282 N N . SER B 1 56 ? 9.414 -17.031 -6.965 1 96.12 56 SER B N 1
ATOM 2283 C CA . SER B 1 56 ? 8.867 -18.312 -6.516 1 96.12 56 SER B CA 1
ATOM 2284 C C . SER B 1 56 ? 9.961 -19.25 -6.039 1 96.12 56 SER B C 1
ATOM 2286 O O . SER B 1 56 ? 10.969 -19.438 -6.723 1 96.12 56 SER B O 1
ATOM 2288 N N . ASP B 1 57 ? 9.719 -19.828 -4.895 1 95.12 57 ASP B N 1
ATOM 2289 C CA . ASP B 1 57 ? 10.742 -20.688 -4.297 1 95.12 57 ASP B CA 1
ATOM 2290 C C . ASP B 1 57 ? 10.625 -22.125 -4.812 1 95.12 57 ASP B C 1
ATOM 2292 O O . ASP B 1 57 ? 9.672 -22.469 -5.516 1 95.12 57 ASP B O 1
ATOM 2296 N N . LEU B 1 58 ? 11.656 -22.875 -4.559 1 94.88 58 LEU B N 1
ATOM 2297 C CA . LEU B 1 58 ? 11.688 -24.312 -4.832 1 94.88 58 LEU B CA 1
ATOM 2298 C C . LEU B 1 58 ? 11.945 -25.094 -3.551 1 94.88 58 LEU B C 1
ATOM 2300 O O . LEU B 1 58 ? 12.625 -24.609 -2.645 1 94.88 58 LEU B O 1
ATOM 2304 N N . SER B 1 59 ? 11.422 -26.266 -3.51 1 91.12 59 SER B N 1
ATOM 2305 C CA . SER B 1 59 ? 11.664 -27.141 -2.369 1 91.12 59 SER B CA 1
ATOM 2306 C C . SER B 1 59 ? 12.992 -27.875 -2.51 1 91.12 59 SER B C 1
ATOM 2308 O O . SER B 1 59 ? 13.016 -29.109 -2.562 1 91.12 59 SER B O 1
ATOM 2310 N N . VAL B 1 60 ? 14.031 -27.172 -2.637 1 92.06 60 VAL B N 1
ATOM 2311 C CA . VAL B 1 60 ? 15.383 -27.703 -2.764 1 92.06 60 VAL B CA 1
ATOM 2312 C C . VAL B 1 60 ? 16.281 -27.109 -1.684 1 92.06 60 VAL B C 1
ATOM 2314 O O . VAL B 1 60 ? 16.641 -25.938 -1.75 1 92.06 60 VAL B O 1
ATOM 2317 N N . PRO B 1 61 ? 16.703 -27.875 -0.694 1 89.44 61 PRO B N 1
ATOM 2318 C CA . PRO B 1 61 ? 17.453 -27.344 0.442 1 89.44 61 PRO B CA 1
ATOM 2319 C C . PRO B 1 61 ? 18.828 -26.812 0.042 1 89.44 61 PRO B C 1
ATOM 2321 O O . PRO B 1 61 ? 19.406 -26 0.765 1 89.44 61 PRO B O 1
ATOM 2324 N N . GLN B 1 62 ? 19.328 -27.234 -1.108 1 90.44 62 GLN B N 1
ATOM 2325 C CA . GLN B 1 62 ? 20.688 -26.891 -1.504 1 90.44 62 GLN B CA 1
ATOM 2326 C C . GLN B 1 62 ? 20.75 -25.484 -2.078 1 90.44 62 GLN B C 1
ATOM 2328 O O . GLN B 1 62 ? 21.828 -24.953 -2.326 1 90.44 62 GLN B O 1
ATOM 2333 N N . ARG B 1 63 ? 19.594 -24.828 -2.354 1 92.38 63 ARG B N 1
ATOM 2334 C CA . ARG B 1 63 ? 19.656 -23.469 -2.904 1 92.38 63 ARG B CA 1
ATOM 2335 C C . ARG B 1 63 ? 20.219 -22.5 -1.88 1 92.38 63 ARG B C 1
ATOM 2337 O O . ARG B 1 63 ? 20.109 -22.719 -0.673 1 92.38 63 ARG B O 1
ATOM 2344 N N . SER B 1 64 ? 20.75 -21.438 -2.359 1 92.31 64 SER B N 1
ATOM 2345 C CA . SER B 1 64 ? 21.438 -20.469 -1.513 1 92.31 64 SER B CA 1
ATOM 2346 C C . SER B 1 64 ? 20.453 -19.516 -0.865 1 92.31 64 SER B C 1
ATOM 2348 O O . SER B 1 64 ? 20.734 -18.922 0.183 1 92.31 64 SER B O 1
ATOM 2350 N N . GLY B 1 65 ? 19.312 -19.312 -1.563 1 93.69 65 GLY B N 1
ATOM 2351 C CA . GLY B 1 65 ? 18.344 -18.406 -0.964 1 93.69 65 GLY B CA 1
ATOM 2352 C C . GLY B 1 65 ? 17.141 -18.156 -1.853 1 93.69 65 GLY B C 1
ATOM 2353 O O . GLY B 1 65 ? 17.109 -18.609 -3.002 1 93.69 65 GLY B O 1
ATOM 2354 N N . TYR B 1 66 ? 16.234 -17.469 -1.237 1 95.5 66 TYR B N 1
ATOM 2355 C CA . TYR B 1 66 ? 15 -17.047 -1.902 1 95.5 66 TYR B CA 1
ATOM 2356 C C . TYR B 1 66 ? 14.805 -15.547 -1.8 1 95.5 66 TYR B C 1
ATOM 2358 O O . TYR B 1 66 ? 14.969 -14.961 -0.724 1 95.5 66 TYR B O 1
ATOM 2366 N N . ILE B 1 67 ? 14.516 -14.945 -2.902 1 96.81 67 ILE B N 1
ATOM 2367 C CA . ILE B 1 67 ? 14.156 -13.531 -2.947 1 96.81 67 ILE B CA 1
ATOM 2368 C C . ILE B 1 67 ? 12.844 -13.352 -3.701 1 96.81 67 ILE B C 1
ATOM 2370 O O . ILE B 1 67 ? 12.75 -13.672 -4.891 1 96.81 67 ILE B O 1
ATOM 2374 N N . GLY B 1 68 ? 11.859 -12.906 -3.037 1 96.19 68 GLY B N 1
ATOM 2375 C CA . GLY B 1 68 ? 10.547 -12.703 -3.635 1 96.19 68 GLY B CA 1
ATOM 2376 C C . GLY B 1 68 ? 9.562 -12.039 -2.691 1 96.19 68 GLY B C 1
ATOM 2377 O O . GLY B 1 68 ? 9.938 -11.57 -1.617 1 96.19 68 GLY B O 1
ATOM 2378 N N . LEU B 1 69 ? 8.328 -11.961 -3.096 1 96.25 69 LEU B N 1
ATOM 2379 C CA . LEU B 1 69 ? 7.281 -11.305 -2.326 1 96.25 69 LEU B CA 1
ATOM 2380 C C . LEU B 1 69 ? 7.031 -12.031 -1.01 1 96.25 69 LEU B C 1
ATOM 2382 O O . LEU B 1 69 ? 7.234 -13.242 -0.918 1 96.25 69 LEU B O 1
ATOM 2386 N N . ASP B 1 70 ? 6.648 -11.336 0.042 1 97 70 ASP B N 1
ATOM 2387 C CA . ASP B 1 70 ? 6.023 -12 1.185 1 97 70 ASP B CA 1
ATOM 2388 C C . ASP B 1 70 ? 4.648 -12.547 0.818 1 97 70 ASP B C 1
ATOM 2390 O O . ASP B 1 70 ? 3.633 -11.883 1.027 1 97 70 ASP B O 1
ATOM 2394 N N . ASN B 1 71 ? 4.656 -13.734 0.31 1 97.19 71 ASN B N 1
ATOM 2395 C CA . ASN B 1 71 ? 3.457 -14.328 -0.272 1 97.19 71 ASN B CA 1
ATOM 2396 C C . ASN B 1 71 ? 2.377 -14.555 0.781 1 97.19 71 ASN B C 1
ATOM 2398 O O . ASN B 1 71 ? 1.186 -14.461 0.486 1 97.19 71 ASN B O 1
ATOM 2402 N N . HIS B 1 72 ? 2.812 -14.906 1.903 1 96.75 72 HIS B N 1
ATOM 2403 C CA . HIS B 1 72 ? 1.854 -15.102 2.986 1 96.75 72 HIS B CA 1
ATOM 2404 C C . HIS B 1 72 ? 1.089 -13.82 3.283 1 96.75 72 HIS B C 1
ATOM 2406 O O . HIS B 1 72 ? -0.143 -13.82 3.328 1 96.75 72 HIS B O 1
ATOM 2412 N N . LYS B 1 73 ? 1.749 -12.734 3.424 1 98.06 73 LYS B N 1
ATOM 2413 C CA . LYS B 1 73 ? 1.103 -11.453 3.66 1 98.06 73 LYS B CA 1
ATOM 2414 C C . LYS B 1 73 ? 0.26 -11.031 2.459 1 98.06 73 LYS B C 1
ATOM 2416 O O . LYS B 1 73 ? -0.81 -10.438 2.621 1 98.06 73 LYS B O 1
ATOM 2421 N N . ALA B 1 74 ? 0.771 -11.305 1.304 1 98.5 74 ALA B N 1
ATOM 2422 C CA . ALA B 1 74 ? 0.032 -10.922 0.103 1 98.5 74 ALA B CA 1
ATOM 2423 C C . ALA B 1 74 ? -1.327 -11.617 0.053 1 98.5 74 ALA B C 1
ATOM 2425 O O . ALA B 1 74 ? -2.352 -10.969 -0.185 1 98.5 74 ALA B O 1
ATOM 2426 N N . GLY B 1 75 ? -1.336 -12.93 0.299 1 98.56 75 GLY B N 1
ATOM 2427 C CA . GLY B 1 75 ? -2.586 -13.672 0.307 1 98.56 75 GLY B CA 1
ATOM 2428 C C . GLY B 1 75 ? -3.557 -13.195 1.371 1 98.56 75 GLY B C 1
ATOM 2429 O O . GLY B 1 75 ? -4.746 -13.016 1.1 1 98.56 75 GLY B O 1
ATOM 2430 N N . ARG B 1 76 ? -3.074 -12.977 2.551 1 98.19 76 ARG B N 1
ATOM 2431 C CA . ARG B 1 76 ? -3.924 -12.516 3.643 1 98.19 76 ARG B CA 1
ATOM 2432 C C . ARG B 1 76 ? -4.461 -11.109 3.359 1 98.19 76 ARG B C 1
ATOM 2434 O O . ARG B 1 76 ? -5.617 -10.812 3.66 1 98.19 76 ARG B O 1
ATOM 2441 N N . THR B 1 77 ? -3.627 -10.25 2.816 1 98.44 77 THR B N 1
ATOM 2442 C CA . THR B 1 77 ? -4.047 -8.898 2.461 1 98.44 77 THR B CA 1
ATOM 2443 C C . THR B 1 77 ? -5.156 -8.93 1.415 1 98.44 77 THR B C 1
ATOM 2445 O O . THR B 1 77 ? -6.141 -8.195 1.521 1 98.44 77 THR B O 1
ATOM 2448 N N . ALA B 1 78 ? -4.957 -9.812 0.423 1 98.56 78 ALA B N 1
ATOM 2449 C CA . ALA B 1 78 ? -6 -9.969 -0.589 1 98.56 78 ALA B CA 1
ATOM 2450 C C . ALA B 1 78 ? -7.32 -10.398 0.045 1 98.56 78 ALA B C 1
ATOM 2452 O O . ALA B 1 78 ? -8.383 -9.867 -0.299 1 98.56 78 ALA B O 1
ATOM 2453 N N . ALA B 1 79 ? -7.258 -11.328 0.961 1 97.31 79 ALA B N 1
ATOM 2454 C CA . ALA B 1 79 ? -8.445 -11.797 1.664 1 97.31 79 ALA B CA 1
ATOM 2455 C C . ALA B 1 79 ? -9.109 -10.664 2.445 1 97.31 79 ALA B C 1
ATOM 2457 O O . ALA B 1 79 ? -10.336 -10.516 2.416 1 97.31 79 ALA B O 1
ATOM 2458 N N . TRP B 1 80 ? -8.281 -9.867 3.084 1 96.5 80 TRP B N 1
ATOM 2459 C CA . TRP B 1 80 ? -8.766 -8.734 3.865 1 96.5 80 TRP B CA 1
ATOM 2460 C C . TRP B 1 80 ? -9.555 -7.766 2.992 1 96.5 80 TRP B C 1
ATOM 2462 O O . TRP B 1 80 ? -10.648 -7.336 3.361 1 96.5 80 TRP B O 1
ATOM 2472 N N . PHE B 1 81 ? -9.086 -7.496 1.838 1 96.88 81 PHE B N 1
ATOM 2473 C CA . PHE B 1 81 ? -9.742 -6.57 0.921 1 96.88 81 PHE B CA 1
ATOM 2474 C C . PHE B 1 81 ? -11.016 -7.188 0.354 1 96.88 81 PHE B C 1
ATOM 2476 O O . PHE B 1 81 ? -12.055 -6.523 0.285 1 96.88 81 PHE B O 1
ATOM 2483 N N . ILE B 1 82 ? -10.938 -8.414 -0.035 1 95.75 82 ILE B N 1
ATOM 2484 C CA . ILE B 1 82 ? -12.086 -9.047 -0.668 1 95.75 82 ILE B CA 1
ATOM 2485 C C . ILE B 1 82 ? -13.242 -9.133 0.327 1 95.75 82 ILE B C 1
ATOM 2487 O O . ILE B 1 82 ? -14.398 -8.914 -0.037 1 95.75 82 ILE B O 1
ATOM 2491 N N . GLU B 1 83 ? -12.953 -9.398 1.548 1 92.81 83 GLU B N 1
ATOM 2492 C CA . GLU B 1 83 ? -13.992 -9.461 2.57 1 92.81 83 GLU B CA 1
ATOM 2493 C C . GLU B 1 83 ? -14.719 -8.125 2.691 1 92.81 83 GLU B C 1
ATOM 2495 O O . GLU B 1 83 ? -15.922 -8.094 2.959 1 92.81 83 GLU B O 1
ATOM 2500 N N . ARG B 1 84 ? -14.078 -7.07 2.482 1 90.88 84 ARG B N 1
ATOM 2501 C CA . ARG B 1 84 ? -14.641 -5.734 2.652 1 90.88 84 ARG B CA 1
ATOM 2502 C C . ARG B 1 84 ? -15.273 -5.238 1.356 1 90.88 84 ARG B C 1
ATOM 2504 O O . ARG B 1 84 ? -16.141 -4.359 1.378 1 90.88 84 ARG B O 1
ATOM 2511 N N . LEU B 1 85 ? -14.82 -5.809 0.234 1 91.88 85 LEU B N 1
ATOM 2512 C CA . LEU B 1 85 ? -15.336 -5.379 -1.062 1 91.88 85 LEU B CA 1
ATOM 2513 C C . LEU B 1 85 ? -16.578 -6.176 -1.446 1 91.88 85 LEU B C 1
ATOM 2515 O O . LEU B 1 85 ? -17.391 -5.711 -2.24 1 91.88 85 LEU B O 1
ATOM 2519 N N . CYS B 1 86 ? -16.656 -7.34 -0.858 1 86.5 86 CYS B N 1
ATOM 2520 C CA . CYS B 1 86 ? -17.781 -8.211 -1.189 1 86.5 86 CYS B CA 1
ATOM 2521 C C . CYS B 1 86 ? -19.016 -7.824 -0.396 1 86.5 86 CYS B C 1
ATOM 2523 O O . CYS B 1 86 ? -18.922 -7.32 0.724 1 86.5 86 CYS B O 1
ATOM 2525 N N . ARG B 1 87 ? -20.234 -7.93 -0.863 1 73.38 87 ARG B N 1
ATOM 2526 C CA . ARG B 1 87 ? -21.516 -7.488 -0.32 1 73.38 87 ARG B CA 1
ATOM 2527 C C . ARG B 1 87 ? -22.297 -8.656 0.278 1 73.38 87 ARG B C 1
ATOM 2529 O O . ARG B 1 87 ? -23.391 -8.477 0.81 1 73.38 87 ARG B O 1
ATOM 2536 N N . GLY B 1 88 ? -21.688 -9.852 0.317 1 74.56 88 GLY B N 1
ATOM 2537 C CA . GLY B 1 88 ? -22.516 -10.953 0.776 1 74.56 88 GLY B CA 1
ATOM 2538 C C . GLY B 1 88 ? -21.781 -12.281 0.778 1 74.56 88 GLY B C 1
ATOM 2539 O O . GLY B 1 88 ? -20.547 -12.32 0.861 1 74.56 88 GLY B O 1
ATOM 2540 N N . ASN B 1 89 ? -22.594 -13.352 0.879 1 79.06 89 ASN B N 1
ATOM 2541 C CA . ASN B 1 89 ? -22.094 -14.711 1.021 1 79.06 89 ASN B CA 1
ATOM 2542 C C . ASN B 1 89 ? -21.922 -15.383 -0.335 1 79.06 89 ASN B C 1
ATOM 2544 O O . ASN B 1 89 ? -22.062 -16.609 -0.447 1 79.06 89 ASN B O 1
ATOM 2548 N N . GLY B 1 90 ? -21.578 -14.719 -1.306 1 88.88 90 GLY B N 1
ATOM 2549 C CA . GLY B 1 90 ? -21.422 -15.281 -2.637 1 88.88 90 GLY B CA 1
ATOM 2550 C C . GLY B 1 90 ? -20.125 -16.047 -2.811 1 88.88 90 GLY B C 1
ATOM 2551 O O . GLY B 1 90 ? -19.578 -16.578 -1.844 1 88.88 90 GLY B O 1
ATOM 2552 N N . GLU B 1 91 ? -19.781 -16.312 -4.121 1 95.44 91 GLU B N 1
ATOM 2553 C CA . GLU B 1 91 ? -18.609 -17.109 -4.473 1 95.44 91 GLU B CA 1
ATOM 2554 C C . GLU B 1 91 ? -17.406 -16.219 -4.746 1 95.44 91 GLU B C 1
ATOM 2556 O O . GLU B 1 91 ? -17.531 -15.117 -5.262 1 95.44 91 GLU B O 1
ATOM 2561 N N . ILE B 1 92 ? -16.266 -16.75 -4.355 1 97.44 92 ILE B N 1
ATOM 2562 C CA . ILE B 1 92 ? -14.984 -16.125 -4.656 1 97.44 92 ILE B CA 1
ATOM 2563 C C . ILE B 1 92 ? -14.156 -17.047 -5.543 1 97.44 92 ILE B C 1
ATOM 2565 O O . ILE B 1 92 ? -13.875 -18.188 -5.168 1 97.44 92 ILE B O 1
ATOM 2569 N N . GLY B 1 93 ? -13.82 -16.562 -6.699 1 98.38 93 GLY B N 1
ATOM 2570 C CA . GLY B 1 93 ? -12.953 -17.328 -7.594 1 98.38 93 GLY B CA 1
ATOM 2571 C C . GLY B 1 93 ? -11.484 -17.062 -7.352 1 98.38 93 GLY B C 1
ATOM 2572 O O . GLY B 1 93 ? -11.102 -16 -6.867 1 98.38 93 GLY B O 1
ATOM 2573 N N . ILE B 1 94 ? -10.664 -18.094 -7.699 1 98.69 94 ILE B N 1
ATOM 2574 C CA . ILE B 1 94 ? -9.211 -17.969 -7.637 1 98.69 9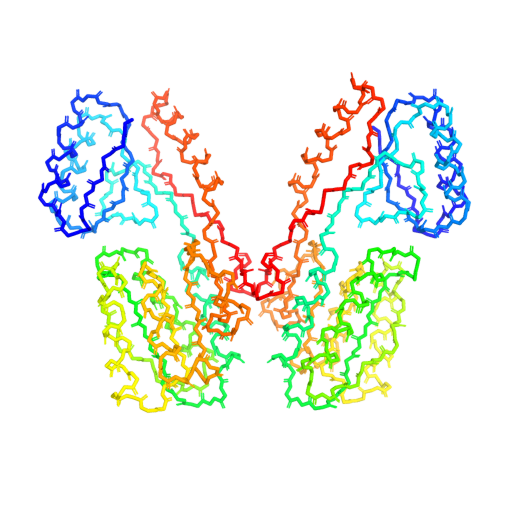4 ILE B CA 1
ATOM 2575 C C . ILE B 1 94 ? -8.602 -18.406 -8.969 1 98.69 94 ILE B C 1
ATOM 2577 O O . ILE B 1 94 ? -8.938 -19.469 -9.492 1 98.69 94 ILE B O 1
ATOM 2581 N N . ILE B 1 95 ? -7.75 -17.562 -9.508 1 98.75 95 ILE B N 1
ATOM 2582 C CA . ILE B 1 95 ? -7.02 -17.906 -10.727 1 98.75 95 ILE B CA 1
ATOM 2583 C C . ILE B 1 95 ? -5.516 -17.859 -10.453 1 98.75 95 ILE B C 1
ATOM 2585 O O . ILE B 1 95 ? -4.992 -16.828 -10.016 1 98.75 95 ILE B O 1
ATOM 2589 N N . ILE B 1 96 ? -4.879 -18.953 -10.695 1 98.19 96 ILE B N 1
ATOM 2590 C CA . ILE B 1 96 ? -3.434 -19.031 -10.516 1 98.19 96 ILE B CA 1
ATOM 2591 C C . ILE B 1 96 ? -2.771 -19.391 -11.844 1 98.19 96 ILE B C 1
ATOM 2593 O O . ILE B 1 96 ? -3.449 -19.797 -12.797 1 98.19 96 ILE B O 1
ATOM 2597 N N . GLY B 1 97 ? -1.457 -19.141 -11.906 1 97.19 97 GLY B N 1
ATOM 2598 C CA . GLY B 1 97 ? -0.725 -19.562 -13.094 1 97.19 97 GLY B CA 1
ATOM 2599 C C . GLY B 1 97 ? -0.54 -21.062 -13.188 1 97.19 97 GLY B C 1
ATOM 2600 O O . GLY B 1 97 ? -0.899 -21.672 -14.195 1 97.19 97 GLY B O 1
ATOM 2601 N N . ASP B 1 98 ? 0.05 -21.594 -12.141 1 95.62 98 ASP B N 1
ATOM 2602 C CA . ASP B 1 98 ? 0.339 -23.016 -12.07 1 95.62 98 ASP B CA 1
ATOM 2603 C C . ASP B 1 98 ? 0.404 -23.484 -10.617 1 95.62 98 ASP B C 1
ATOM 2605 O O . ASP B 1 98 ? 0.909 -22.766 -9.75 1 95.62 98 ASP B O 1
ATOM 2609 N N . ASN B 1 99 ? -0.028 -24.781 -10.422 1 93.94 99 ASN B N 1
ATOM 2610 C CA . ASN B 1 99 ? -0.051 -25.328 -9.07 1 93.94 99 ASN B CA 1
ATOM 2611 C C . ASN B 1 99 ? 1.358 -25.531 -8.516 1 93.94 99 ASN B C 1
ATOM 2613 O O . ASN B 1 99 ? 1.543 -25.688 -7.309 1 93.94 99 ASN B O 1
ATOM 2617 N N . ARG B 1 100 ? 2.293 -25.422 -9.406 1 94.06 100 ARG B N 1
ATOM 2618 C CA . ARG B 1 100 ? 3.658 -25.703 -8.969 1 94.06 100 ARG B CA 1
ATOM 2619 C C . ARG B 1 100 ? 4.43 -24.406 -8.727 1 94.06 100 ARG B C 1
ATOM 2621 O O . ARG B 1 100 ? 5.617 -24.438 -8.406 1 94.06 100 ARG B O 1
ATOM 2628 N N . PHE B 1 101 ? 3.789 -23.312 -8.906 1 96.38 101 PHE B N 1
ATOM 2629 C CA . PHE B 1 101 ? 4.363 -22.078 -8.398 1 96.38 101 PHE B CA 1
ATOM 2630 C C . PHE B 1 101 ? 4.109 -21.938 -6.898 1 96.38 101 PHE B C 1
ATOM 2632 O O . PHE B 1 101 ? 3.002 -21.594 -6.48 1 96.38 101 PHE B O 1
ATOM 2639 N N . THR B 1 102 ? 5.184 -22.141 -6.172 1 95.94 102 THR B N 1
ATOM 2640 C CA . THR B 1 102 ? 5.043 -22.172 -4.723 1 95.94 102 THR B CA 1
ATOM 2641 C C . THR B 1 102 ? 4.57 -20.828 -4.191 1 95.94 102 THR B C 1
ATOM 2643 O O . THR B 1 102 ? 3.855 -20.766 -3.189 1 95.94 102 THR B O 1
ATOM 2646 N N . CYS B 1 103 ? 4.965 -19.75 -4.852 1 97.56 103 CYS B N 1
ATOM 2647 C CA . CYS B 1 103 ? 4.523 -18.422 -4.441 1 97.56 103 CYS B CA 1
ATOM 2648 C C . CYS B 1 103 ? 3.008 -18.297 -4.535 1 97.56 103 CYS B C 1
ATOM 2650 O O . CYS B 1 103 ? 2.363 -17.766 -3.623 1 97.56 103 CYS B O 1
ATOM 2652 N N . GLN B 1 104 ? 2.41 -18.797 -5.57 1 98.19 104 GLN B N 1
ATOM 2653 C CA . GLN B 1 104 ? 0.969 -18.703 -5.777 1 98.19 104 GLN B CA 1
ATOM 2654 C C . GLN B 1 104 ? 0.221 -19.672 -4.863 1 98.19 104 GLN B C 1
ATOM 2656 O O . GLN B 1 104 ? -0.863 -19.359 -4.371 1 98.19 104 GLN B O 1
ATOM 2661 N N . GLU B 1 105 ? 0.806 -20.797 -4.637 1 96.19 105 GLU B N 1
ATOM 2662 C CA . GLU B 1 105 ? 0.253 -21.719 -3.66 1 96.19 105 GLU B CA 1
ATOM 2663 C C . GLU B 1 105 ? 0.199 -21.094 -2.27 1 96.19 105 GLU B C 1
ATOM 2665 O O . GLU B 1 105 ? -0.825 -21.172 -1.588 1 96.19 105 GLU B O 1
ATOM 2670 N N . SER B 1 106 ? 1.329 -20.516 -1.909 1 97 106 SER B N 1
ATOM 2671 C CA . SER B 1 106 ? 1.401 -19.859 -0.606 1 97 106 SER B CA 1
ATOM 2672 C C . SER B 1 106 ? 0.372 -18.75 -0.489 1 97 106 SER B C 1
ATOM 2674 O O . SER B 1 106 ? -0.278 -18.594 0.547 1 97 106 SER B O 1
ATOM 2676 N N . CYS B 1 107 ? 0.224 -17.938 -1.527 1 98.31 107 CYS B N 1
ATOM 2677 C CA . CYS B 1 107 ? -0.788 -16.891 -1.555 1 98.31 107 CYS B CA 1
ATOM 2678 C C . CYS B 1 107 ? -2.184 -17.469 -1.362 1 98.31 107 CYS B C 1
ATOM 2680 O O . CYS B 1 107 ? -2.959 -16.969 -0.544 1 98.31 107 CYS B O 1
ATOM 2682 N N . GLU B 1 108 ? -2.463 -18.516 -2.123 1 97.56 108 GLU B N 1
ATOM 2683 C CA . GLU B 1 108 ? -3.779 -19.141 -2.039 1 97.56 108 GLU B CA 1
ATOM 2684 C C . GLU B 1 108 ? -4.047 -19.688 -0.639 1 97.56 108 GLU B C 1
ATOM 2686 O O . GLU B 1 108 ? -5.129 -19.484 -0.085 1 97.56 108 GLU B O 1
ATOM 2691 N N . ILE B 1 109 ? -3.113 -20.375 -0.098 1 96.62 109 ILE B N 1
ATOM 2692 C CA . ILE B 1 109 ? -3.25 -20.984 1.218 1 96.62 109 ILE B CA 1
ATOM 2693 C C . ILE B 1 109 ? -3.527 -19.906 2.266 1 96.62 109 ILE B C 1
ATOM 2695 O O . ILE B 1 109 ? -4.453 -20.047 3.068 1 96.62 109 ILE B O 1
ATOM 2699 N N . SER B 1 110 ? -2.711 -18.891 2.227 1 97.56 110 SER B N 1
ATOM 2700 C CA . SER B 1 110 ? -2.865 -17.844 3.229 1 97.56 110 SER B CA 1
ATOM 2701 C C . SER B 1 110 ? -4.152 -17.047 3.008 1 97.56 110 SER B C 1
ATOM 2703 O O . SER B 1 110 ? -4.789 -16.609 3.967 1 97.56 110 SER B O 1
ATOM 2705 N N . PHE B 1 111 ? -4.539 -16.922 1.79 1 98.25 111 PHE B N 1
ATOM 2706 C CA . PHE B 1 111 ? -5.809 -16.297 1.434 1 98.25 111 PHE B CA 1
ATOM 2707 C C . PHE B 1 111 ? -6.977 -17.062 2.045 1 98.25 111 PHE B C 1
ATOM 2709 O O . PHE B 1 111 ? -7.805 -16.484 2.746 1 98.25 111 PHE B O 1
ATOM 2716 N N . ARG B 1 112 ? -7.012 -18.297 1.852 1 96.44 112 ARG B N 1
ATOM 2717 C CA . ARG B 1 112 ? -8.07 -19.156 2.371 1 96.44 112 ARG B CA 1
ATOM 2718 C C . ARG B 1 112 ? -8.07 -19.156 3.896 1 96.44 112 ARG B C 1
ATOM 2720 O O . ARG B 1 112 ? -9.133 -19.109 4.52 1 96.44 112 ARG B O 1
ATOM 2727 N N . SER B 1 113 ? -6.914 -19.312 4.391 1 95.44 113 SER B N 1
ATOM 2728 C CA . SER B 1 113 ? -6.789 -19.328 5.844 1 95.44 113 SER B CA 1
ATOM 2729 C C . SER B 1 113 ? -7.375 -18.062 6.461 1 95.44 113 SER B C 1
ATOM 2731 O O . SER B 1 113 ? -8.117 -18.125 7.441 1 95.44 113 SER B O 1
ATOM 2733 N N . CYS B 1 114 ? -7.023 -16.906 5.863 1 95.38 114 CYS B N 1
ATOM 2734 C CA . CYS B 1 114 ? -7.512 -15.617 6.363 1 95.38 114 CYS B CA 1
ATOM 2735 C C . CYS B 1 114 ? -9.031 -15.539 6.266 1 95.38 114 CYS B C 1
ATOM 2737 O O . CYS B 1 114 ? -9.695 -15.086 7.203 1 95.38 114 CYS B O 1
ATOM 2739 N N . LEU B 1 115 ? -9.641 -15.992 5.191 1 93.88 115 LEU B N 1
ATOM 2740 C CA . LEU B 1 115 ? -11.086 -15.945 5.004 1 93.88 115 LEU B CA 1
ATOM 2741 C C . LEU B 1 115 ? -11.789 -16.906 5.949 1 93.88 115 LEU B C 1
ATOM 2743 O O . LEU B 1 115 ? -12.906 -16.641 6.398 1 93.88 115 LEU B O 1
ATOM 2747 N N . ARG B 1 116 ? -11.172 -17.984 6.23 1 90.88 116 ARG B N 1
ATOM 2748 C CA . ARG B 1 116 ? -11.734 -18.922 7.207 1 90.88 116 ARG B CA 1
ATOM 2749 C C . ARG B 1 116 ? -11.805 -18.281 8.586 1 90.88 116 ARG B C 1
ATOM 2751 O O . ARG B 1 116 ? -12.75 -18.516 9.344 1 90.88 116 ARG B O 1
ATOM 2758 N N . GLU B 1 117 ? -10.828 -17.516 8.875 1 90 117 GLU B N 1
ATOM 2759 C CA . GLU B 1 117 ? -10.734 -16.859 10.172 1 90 117 GLU B CA 1
ATOM 2760 C C . GLU B 1 117 ? -11.742 -15.719 10.289 1 90 117 GLU B C 1
ATOM 2762 O O . GLU B 1 117 ? -12.336 -15.516 11.352 1 90 117 GLU B O 1
ATOM 2767 N N . GLN B 1 118 ? -11.898 -14.953 9.227 1 84.06 118 GLN B N 1
ATOM 2768 C CA . GLN B 1 118 ? -12.586 -13.672 9.375 1 84.06 118 GLN B CA 1
ATOM 2769 C C . GLN B 1 118 ? -13.734 -13.547 8.375 1 84.06 118 GLN B C 1
ATOM 2771 O O . GLN B 1 118 ? -14.484 -12.57 8.406 1 84.06 118 GLN B O 1
ATOM 2776 N N . GLY B 1 119 ? -13.844 -14.516 7.562 1 79.56 119 GLY B N 1
ATOM 2777 C CA . GLY B 1 119 ? -14.789 -14.375 6.461 1 79.56 119 GLY B CA 1
ATOM 2778 C C . GLY B 1 119 ? -16.234 -14.492 6.898 1 79.56 119 GLY B C 1
ATOM 2779 O O . GLY B 1 119 ? -16.516 -14.984 7.992 1 79.56 119 GLY B O 1
ATOM 2780 N N . LYS B 1 120 ? -17.094 -13.93 6.02 1 79.94 120 LYS B N 1
ATOM 2781 C CA . LYS B 1 120 ? -18.531 -13.844 6.281 1 79.94 120 LYS B CA 1
ATOM 2782 C C . LYS B 1 120 ? -19.281 -15 5.637 1 79.94 120 LYS B C 1
ATOM 2784 O O . LYS B 1 120 ? -20.438 -14.859 5.254 1 79.94 120 LYS B O 1
ATOM 2789 N N . GLY B 1 121 ? -18.531 -16.109 5.375 1 83.31 121 GLY B N 1
ATOM 2790 C CA . GLY B 1 121 ? -19.188 -17.312 4.895 1 83.31 121 GLY B CA 1
ATOM 2791 C C . GLY B 1 121 ? -19.125 -17.469 3.385 1 83.31 121 GLY B C 1
ATOM 2792 O O . GLY B 1 121 ? -19.906 -18.234 2.801 1 83.31 121 GLY B O 1
ATOM 2793 N N . GLN B 1 122 ? -18.297 -16.797 2.742 1 88.31 122 GLN B N 1
ATOM 2794 C CA . GLN B 1 122 ? -18.125 -16.922 1.3 1 88.31 122 GLN B CA 1
ATOM 2795 C C . GLN B 1 122 ? -17.594 -18.297 0.931 1 88.31 122 GLN B C 1
ATOM 2797 O O . GLN B 1 122 ? -16.828 -18.891 1.689 1 88.31 122 GLN B O 1
ATOM 2802 N N . GLN B 1 123 ? -18.125 -18.781 -0.191 1 92.81 123 GLN B N 1
ATOM 2803 C CA . GLN B 1 123 ? -17.562 -20.016 -0.749 1 92.81 123 GLN B CA 1
ATOM 2804 C C . GLN B 1 123 ? -16.344 -19.719 -1.607 1 92.81 123 GLN B C 1
ATOM 2806 O O . GLN B 1 123 ? -16.422 -18.969 -2.584 1 92.81 123 GLN B O 1
ATOM 2811 N N . ILE B 1 124 ? -15.305 -20.281 -1.251 1 95.44 124 ILE B N 1
ATOM 2812 C CA . ILE B 1 124 ? -14.086 -20.125 -2.035 1 95.44 124 ILE B CA 1
ATOM 2813 C C . ILE B 1 124 ? -13.969 -21.266 -3.043 1 95.44 124 ILE B C 1
ATOM 2815 O O . ILE B 1 124 ? -13.883 -22.438 -2.658 1 95.44 124 ILE B O 1
ATOM 2819 N N . LEU B 1 125 ? -13.883 -20.969 -4.289 1 97.31 125 LEU B N 1
ATOM 2820 C CA . LEU B 1 125 ? -13.844 -21.969 -5.348 1 97.31 125 LEU B CA 1
ATOM 2821 C C . LEU B 1 125 ? -12.445 -22.562 -5.488 1 97.31 125 LEU B C 1
ATOM 2823 O O . LEU B 1 125 ? -11.469 -21.969 -5.012 1 97.31 125 LEU B O 1
ATOM 2827 N N . GLU B 1 126 ? -12.445 -23.766 -6.082 1 96 126 GLU B N 1
ATOM 2828 C CA . GLU B 1 126 ? -11.141 -24.328 -6.422 1 96 126 GLU B CA 1
ATOM 2829 C C . GLU B 1 126 ? -10.422 -23.469 -7.457 1 96 126 GLU B C 1
ATOM 2831 O O . GLU B 1 126 ? -11.047 -22.969 -8.398 1 96 126 GLU B O 1
ATOM 2836 N N . PRO B 1 127 ? -9.133 -23.328 -7.277 1 97.75 127 PRO B N 1
ATOM 2837 C CA . PRO B 1 127 ? -8.391 -22.516 -8.234 1 97.75 127 PRO B CA 1
ATOM 2838 C C . PRO B 1 127 ? -8.43 -23.078 -9.656 1 97.75 127 PRO B C 1
ATOM 2840 O O . PRO B 1 127 ? -8.406 -24.297 -9.836 1 97.75 127 PRO B O 1
ATOM 2843 N N . VAL B 1 128 ? -8.492 -22.156 -10.578 1 98 128 VAL B N 1
ATOM 2844 C CA . VAL B 1 128 ? -8.32 -22.531 -11.977 1 98 128 VAL B CA 1
ATOM 2845 C C . VAL B 1 128 ? -7.023 -21.938 -12.516 1 98 128 VAL B C 1
ATOM 2847 O O . VAL B 1 128 ? -6.523 -20.953 -11.992 1 98 128 VAL B O 1
ATOM 2850 N N . ARG B 1 129 ? -6.492 -22.562 -13.547 1 96.94 129 ARG B N 1
ATOM 2851 C CA . ARG B 1 129 ? -5.152 -22.203 -13.992 1 96.94 129 ARG B CA 1
ATOM 2852 C C . ARG B 1 129 ? -5.207 -21.359 -15.258 1 96.94 129 ARG B C 1
ATOM 2854 O O . ARG B 1 129 ? -5.926 -21.672 -16.203 1 96.94 129 ARG B O 1
ATOM 2861 N N . SER B 1 130 ? -4.391 -20.312 -15.25 1 97.19 130 SER B N 1
ATOM 2862 C CA . SER B 1 130 ? -4.281 -19.438 -16.422 1 97.19 130 SER B CA 1
ATOM 2863 C C . SER B 1 130 ? -3.025 -19.75 -17.234 1 97.19 130 SER B C 1
ATOM 2865 O O . SER B 1 130 ? -2.869 -19.281 -18.359 1 97.19 130 SER B O 1
ATOM 2867 N N . HIS B 1 131 ? -2.125 -20.516 -16.625 1 95.5 131 HIS B N 1
ATOM 2868 C CA . HIS B 1 131 ? -0.827 -20.828 -17.219 1 95.5 131 HIS B CA 1
ATOM 2869 C C . HIS B 1 131 ? -0.047 -19.562 -17.531 1 95.5 131 HIS B C 1
ATOM 2871 O O . HIS B 1 131 ? 0.697 -19.516 -18.516 1 95.5 131 HIS B O 1
ATOM 2877 N N . GLU B 1 132 ? -0.378 -18.578 -16.828 1 95.31 132 GLU B N 1
ATOM 2878 C CA . GLU B 1 132 ? 0.29 -17.281 -16.953 1 95.31 132 GLU B CA 1
ATOM 2879 C C . GLU B 1 132 ? 0.039 -16.656 -18.328 1 95.31 132 GLU B C 1
ATOM 2881 O O . GLU B 1 132 ? 0.877 -15.914 -18.828 1 95.31 132 GLU B O 1
ATOM 2886 N N . ARG B 1 133 ? -1.014 -17.016 -18.906 1 96.44 133 ARG B N 1
ATOM 2887 C CA . ARG B 1 133 ? -1.339 -16.5 -20.234 1 96.44 133 ARG B CA 1
ATOM 2888 C C . ARG B 1 133 ? -2.65 -15.727 -20.219 1 96.44 133 ARG B C 1
ATOM 2890 O O . ARG B 1 133 ? -3.662 -16.219 -19.703 1 96.44 133 ARG B O 1
ATOM 2897 N N . ALA B 1 134 ? -2.637 -14.633 -20.922 1 97.06 134 ALA B N 1
ATOM 2898 C CA . ALA B 1 134 ? -3.814 -13.766 -20.953 1 97.06 134 ALA B CA 1
ATOM 2899 C C . ALA B 1 134 ? -4.98 -14.445 -21.656 1 97.06 134 ALA B C 1
ATOM 2901 O O . ALA B 1 134 ? -6.133 -14.328 -21.234 1 97.06 134 ALA B O 1
ATOM 2902 N N . ASP B 1 135 ? -4.699 -15.141 -22.719 1 98.12 135 ASP B N 1
ATOM 2903 C CA . ASP B 1 135 ? -5.773 -15.766 -23.484 1 98.12 135 ASP B CA 1
ATOM 2904 C C . ASP B 1 135 ? -6.441 -16.875 -22.688 1 98.12 135 ASP B C 1
ATOM 2906 O O . ASP B 1 135 ? -7.668 -17 -22.688 1 98.12 135 ASP B O 1
ATOM 2910 N N . ILE B 1 136 ? -5.676 -17.641 -21.969 1 98.12 136 ILE B N 1
ATOM 2911 C CA . ILE B 1 136 ? -6.227 -18.719 -21.141 1 98.12 136 ILE B CA 1
ATOM 2912 C C . ILE B 1 136 ? -6.957 -18.109 -19.938 1 98.12 136 ILE B C 1
ATOM 2914 O O . ILE B 1 136 ? -8.055 -18.547 -19.578 1 98.12 136 ILE B O 1
ATOM 2918 N N . ALA B 1 137 ? -6.344 -17.078 -19.359 1 98.44 137 ALA B N 1
ATOM 2919 C CA . ALA B 1 137 ? -6.984 -16.391 -18.234 1 98.44 137 ALA B CA 1
ATOM 2920 C C . ALA B 1 137 ? -8.359 -15.859 -18.641 1 98.44 137 ALA B C 1
ATOM 2922 O O . ALA B 1 137 ? -9.312 -15.938 -17.859 1 98.44 137 ALA B O 1
ATOM 2923 N N . ARG B 1 138 ? -8.438 -15.281 -19.828 1 98.69 138 ARG B N 1
ATOM 2924 C CA . ARG B 1 138 ? -9.727 -14.805 -20.328 1 98.69 138 ARG B CA 1
ATOM 2925 C C . ARG B 1 138 ? -10.742 -15.938 -20.406 1 98.69 138 ARG B C 1
ATOM 2927 O O . ARG B 1 138 ? -11.859 -15.805 -19.906 1 98.69 138 ARG B O 1
ATOM 2934 N N . THR B 1 139 ? -10.344 -17.031 -20.969 1 98.69 139 THR B N 1
ATOM 2935 C CA . THR B 1 139 ? -11.227 -18.172 -21.188 1 98.69 139 THR B CA 1
ATOM 2936 C C . THR B 1 139 ? -11.719 -18.734 -19.859 1 98.69 139 THR B C 1
ATOM 2938 O O . THR B 1 139 ? -12.922 -18.953 -19.672 1 98.69 139 THR B O 1
ATOM 2941 N N . VAL B 1 140 ? -10.859 -18.891 -18.922 1 98.62 140 VAL B N 1
ATOM 2942 C CA . VAL B 1 140 ? -11.266 -19.5 -17.656 1 98.62 140 VAL B CA 1
ATOM 2943 C C . VAL B 1 140 ? -12.141 -18.516 -16.875 1 98.62 140 VAL B C 1
ATOM 2945 O O . VAL B 1 140 ? -13.047 -18.938 -16.156 1 98.62 140 VAL B O 1
ATOM 2948 N N . THR B 1 141 ? -11.875 -17.25 -17.016 1 98.75 141 THR B N 1
ATOM 2949 C CA . THR B 1 141 ? -12.719 -16.25 -16.375 1 98.75 141 THR B CA 1
ATOM 2950 C C . THR B 1 141 ? -14.133 -16.281 -16.953 1 98.75 141 THR B C 1
ATOM 2952 O O . THR B 1 141 ? -15.117 -16.281 -16.219 1 98.75 141 THR B O 1
ATOM 2955 N N . GLU B 1 142 ? -14.195 -16.344 -18.266 1 98.75 142 GLU B N 1
ATOM 2956 C CA . GLU B 1 142 ? -15.492 -16.422 -18.922 1 98.75 142 GLU B CA 1
ATOM 2957 C C . GLU B 1 142 ? -16.266 -17.656 -18.453 1 98.75 142 GLU B C 1
ATOM 2959 O O . GLU B 1 142 ? -17.469 -17.578 -18.203 1 98.75 142 GLU B O 1
ATOM 2964 N N . GLN B 1 143 ? -15.609 -18.75 -18.391 1 98.62 143 GLN B N 1
ATOM 2965 C CA . GLN B 1 143 ? -16.234 -19.969 -17.906 1 98.62 143 GLN B CA 1
ATOM 2966 C C . GLN B 1 143 ? -16.719 -19.812 -16.469 1 98.62 143 GLN B C 1
ATOM 2968 O O . GLN B 1 143 ? -17.828 -20.234 -16.125 1 98.62 143 GLN B O 1
ATOM 2973 N N . MET B 1 144 ? -15.906 -19.219 -15.648 1 98.25 144 MET B N 1
ATOM 2974 C CA . MET B 1 144 ? -16.25 -18.984 -14.25 1 98.25 144 MET B CA 1
ATOM 2975 C C . MET B 1 144 ? -17.484 -18.109 -14.125 1 98.25 144 MET B C 1
ATOM 2977 O O . MET B 1 144 ? -18.375 -18.391 -13.328 1 98.25 144 MET B O 1
ATOM 2981 N N . LEU B 1 145 ? -17.578 -17.047 -14.953 1 97.94 145 LEU B N 1
ATOM 2982 C CA . LEU B 1 145 ? -18.688 -16.109 -14.945 1 97.94 145 LEU B CA 1
ATOM 2983 C C . LEU B 1 145 ? -19.984 -16.812 -15.328 1 97.94 145 LEU B C 1
ATOM 2985 O O . LEU B 1 145 ? -21.047 -16.516 -14.781 1 97.94 145 LEU B O 1
ATOM 2989 N N . THR B 1 146 ? -19.844 -17.781 -16.234 1 97.75 146 THR B N 1
ATOM 2990 C CA . THR B 1 146 ? -21 -18.531 -16.688 1 97.75 146 THR B CA 1
ATOM 2991 C C . THR B 1 146 ? -21.438 -19.562 -15.648 1 97.75 146 THR B C 1
ATOM 2993 O O . THR B 1 146 ? -22.625 -19.703 -15.352 1 97.75 146 THR B O 1
ATOM 2996 N N . GLN B 1 147 ? -20.562 -20.219 -15.062 1 97.31 147 GLN B N 1
ATOM 2997 C CA . GLN B 1 147 ? -20.812 -21.328 -14.141 1 97.31 147 GLN B CA 1
ATOM 2998 C C . GLN B 1 147 ? -21.281 -20.812 -12.781 1 97.31 147 GLN B C 1
ATOM 3000 O O . GLN B 1 147 ? -22.047 -21.469 -12.094 1 97.31 147 GLN B O 1
ATOM 3005 N N . TYR B 1 148 ? -20.828 -19.656 -12.398 1 96.81 148 TYR B N 1
ATOM 3006 C CA . TYR B 1 148 ? -21.109 -19.109 -11.078 1 96.81 148 TYR B CA 1
ATOM 3007 C C . TYR B 1 148 ? -21.734 -17.719 -11.195 1 96.81 148 TYR B C 1
ATOM 3009 O O . TYR B 1 148 ? -21.062 -16.719 -10.961 1 96.81 148 TYR B O 1
ATOM 3017 N N . PRO B 1 149 ? -22.984 -17.594 -11.445 1 94.56 149 PRO B N 1
ATOM 3018 C CA . PRO B 1 149 ? -23.641 -16.312 -11.625 1 94.56 149 PRO B CA 1
ATOM 3019 C C . PRO B 1 149 ? -23.578 -15.43 -10.375 1 94.56 149 PRO B C 1
ATOM 3021 O O . PRO B 1 149 ? -23.719 -14.211 -10.461 1 94.56 149 PRO B O 1
ATOM 3024 N N . ALA B 1 150 ? -23.312 -16.031 -9.234 1 94.44 150 ALA B N 1
ATOM 3025 C CA . ALA B 1 150 ? -23.297 -15.289 -7.984 1 94.44 150 ALA B CA 1
ATOM 3026 C C . ALA B 1 150 ? -21.859 -14.914 -7.598 1 94.44 150 ALA B C 1
ATOM 3028 O O . ALA B 1 150 ? -21.594 -14.539 -6.453 1 94.44 150 ALA B O 1
ATOM 3029 N N . LEU B 1 151 ? -20.938 -15.086 -8.523 1 96.81 151 LEU B N 1
ATOM 3030 C CA . LEU B 1 151 ? -19.547 -14.719 -8.297 1 96.81 151 LEU B CA 1
ATOM 3031 C C . LEU B 1 151 ? -19.422 -13.273 -7.84 1 96.81 151 LEU B C 1
ATOM 3033 O O . LEU B 1 151 ? -19.984 -12.375 -8.469 1 96.81 151 LEU B O 1
ATOM 3037 N N . GLN B 1 152 ? -18.625 -13.031 -6.746 1 96.44 152 GLN B N 1
ATOM 3038 C CA . GLN B 1 152 ? -18.547 -11.688 -6.18 1 96.44 152 GLN B CA 1
ATOM 3039 C C . GLN B 1 152 ? -17.125 -11.133 -6.27 1 96.44 152 GLN B C 1
ATOM 3041 O O . GLN B 1 152 ? -16.922 -9.922 -6.203 1 96.44 152 GLN B O 1
ATOM 3046 N N . ALA B 1 153 ? -16.219 -12.055 -6.344 1 97.75 153 ALA B N 1
ATOM 3047 C CA . ALA B 1 153 ? -14.836 -11.594 -6.359 1 97.75 153 ALA B CA 1
ATOM 3048 C C . ALA B 1 153 ? -13.922 -12.617 -7.027 1 97.75 153 ALA B C 1
ATOM 3050 O O . ALA B 1 153 ? -14.258 -13.805 -7.102 1 97.75 153 ALA B O 1
ATOM 3051 N N . ILE B 1 154 ? -12.828 -12.148 -7.523 1 98.62 154 ILE B N 1
ATOM 3052 C CA . ILE B 1 154 ? -11.734 -12.969 -8.047 1 98.62 154 ILE B CA 1
ATOM 3053 C C . ILE B 1 154 ? -10.414 -12.523 -7.43 1 98.62 154 ILE B C 1
ATOM 3055 O O . ILE B 1 154 ? -10.109 -11.328 -7.391 1 98.62 154 ILE B O 1
ATOM 3059 N N . TYR B 1 155 ? -9.711 -13.43 -6.859 1 98.81 155 TYR B N 1
ATOM 3060 C CA . TYR B 1 155 ? -8.312 -13.219 -6.5 1 98.81 155 TYR B CA 1
ATOM 3061 C C . TYR B 1 155 ? -7.383 -13.859 -7.527 1 98.81 155 TYR B C 1
ATOM 3063 O O . TYR B 1 155 ? -7.496 -15.055 -7.816 1 98.81 155 TYR B O 1
ATOM 3071 N N . ALA B 1 156 ? -6.449 -13.07 -8.055 1 98.75 156 ALA B N 1
ATOM 3072 C CA . ALA B 1 156 ? -5.594 -13.555 -9.141 1 98.75 156 ALA B CA 1
ATOM 3073 C C . ALA B 1 156 ? -4.129 -13.234 -8.859 1 98.75 156 ALA B C 1
ATOM 3075 O O . ALA B 1 156 ? -3.578 -12.273 -9.398 1 98.75 156 ALA B O 1
ATOM 3076 N N . PRO B 1 157 ? -3.484 -14.062 -8.047 1 98.44 157 PRO B N 1
ATOM 3077 C CA . PRO B 1 157 ? -2.045 -13.906 -7.832 1 98.44 157 PRO B CA 1
ATOM 3078 C C . PRO B 1 157 ? -1.212 -14.508 -8.961 1 98.44 157 PRO B C 1
ATOM 3080 O O . PRO B 1 157 ? -0.308 -15.305 -8.703 1 98.44 157 PRO B O 1
ATOM 3083 N N . CYS B 1 158 ? -1.458 -14.133 -10.195 1 97.06 158 CYS B N 1
ATOM 3084 C CA . CYS B 1 158 ? -0.847 -14.742 -11.375 1 97.06 158 CYS B CA 1
ATOM 3085 C C . CYS B 1 158 ? -0.621 -13.703 -12.469 1 97.06 158 CYS B C 1
ATOM 3087 O O . CYS B 1 158 ? -0.999 -12.539 -12.312 1 97.06 158 CYS B O 1
ATOM 3089 N N . GLY B 1 159 ? 0.1 -14.18 -13.477 1 95.06 159 GLY B N 1
ATOM 3090 C CA . GLY B 1 159 ? 0.166 -13.398 -14.703 1 95.06 159 GLY B CA 1
ATOM 3091 C C . GLY B 1 159 ? -1.029 -13.617 -15.609 1 95.06 159 GLY B C 1
ATOM 3092 O O . GLY B 1 159 ? -1.874 -14.477 -15.344 1 95.06 159 GLY B O 1
ATOM 3093 N N . GLY B 1 160 ? -1.067 -12.789 -16.641 1 95.94 160 GLY B N 1
ATOM 3094 C CA . GLY B 1 160 ? -2.156 -12.93 -17.594 1 95.94 160 GLY B CA 1
ATOM 3095 C C . GLY B 1 160 ? -3.432 -12.234 -17.141 1 95.94 160 GLY B C 1
ATOM 3096 O O . GLY B 1 160 ? -4.504 -12.484 -17.703 1 95.94 160 GLY B O 1
ATOM 3097 N N . VAL B 1 161 ? -3.293 -11.344 -16.203 1 97.94 161 VAL B N 1
ATOM 3098 C CA . VAL B 1 161 ? -4.441 -10.695 -15.578 1 97.94 161 VAL B CA 1
ATOM 3099 C C . VAL B 1 161 ? -5.188 -9.852 -16.609 1 97.94 161 VAL B C 1
ATOM 3101 O O . VAL B 1 161 ? -6.395 -9.633 -16.484 1 97.94 161 VAL B O 1
ATOM 3104 N N . GLU B 1 162 ? -4.488 -9.43 -17.656 1 97.75 162 GLU B N 1
ATOM 3105 C CA . GLU B 1 162 ? -5.129 -8.68 -18.734 1 97.75 162 GLU B CA 1
ATOM 3106 C C . GLU B 1 162 ? -6.32 -9.445 -19.312 1 97.75 162 GLU B C 1
ATOM 3108 O O . GLU B 1 162 ? -7.336 -8.852 -19.672 1 97.75 162 GLU B O 1
ATOM 3113 N N . GLY B 1 163 ? -6.16 -10.758 -19.406 1 98.19 163 GLY B N 1
ATOM 3114 C CA . GLY B 1 163 ? -7.254 -11.586 -19.875 1 98.19 163 GLY B CA 1
ATOM 3115 C C . GLY B 1 163 ? -8.453 -11.594 -18.953 1 98.19 163 GLY B C 1
ATOM 3116 O O . GLY B 1 163 ? -9.594 -11.641 -19.406 1 98.19 163 GLY B O 1
ATOM 3117 N N . ILE B 1 164 ? -8.18 -11.57 -17.656 1 98.62 164 ILE B N 1
ATOM 3118 C CA . ILE B 1 164 ? -9.234 -11.508 -16.656 1 98.62 164 ILE B CA 1
ATOM 3119 C C . ILE B 1 164 ? -9.984 -10.188 -16.781 1 98.62 164 ILE B C 1
ATOM 3121 O O . ILE B 1 164 ? -11.219 -10.172 -16.797 1 98.62 164 ILE B O 1
ATOM 3125 N N . VAL B 1 165 ? -9.234 -9.086 -16.922 1 98.31 165 VAL B N 1
ATOM 3126 C CA . VAL B 1 165 ? -9.789 -7.75 -17.062 1 98.31 165 VAL B CA 1
ATOM 3127 C C . VAL B 1 165 ? -10.703 -7.691 -18.281 1 98.31 165 VAL B C 1
ATOM 3129 O O . VAL B 1 165 ? -11.836 -7.227 -18.203 1 98.31 165 VAL B O 1
ATOM 3132 N N . ASP B 1 166 ? -10.203 -8.234 -19.359 1 98.06 166 ASP B N 1
ATOM 3133 C CA . ASP B 1 166 ? -10.977 -8.219 -20.594 1 98.06 166 ASP B CA 1
ATOM 3134 C C . ASP B 1 166 ? -12.273 -9.008 -20.453 1 98.06 166 ASP B C 1
ATOM 3136 O O . ASP B 1 166 ? -13.336 -8.562 -20.891 1 98.06 166 ASP B O 1
ATOM 3140 N N . ALA B 1 167 ? -12.203 -10.156 -19.859 1 98.75 167 ALA B N 1
ATOM 3141 C CA . ALA B 1 167 ? -13.391 -10.992 -19.672 1 98.75 167 ALA B CA 1
ATOM 3142 C C . ALA B 1 167 ? -14.43 -10.297 -18.797 1 98.75 167 ALA B C 1
ATOM 3144 O O . ALA B 1 167 ? -15.625 -10.344 -19.094 1 98.75 167 ALA B O 1
ATOM 3145 N N . LEU B 1 168 ? -13.938 -9.648 -17.766 1 98.5 168 LEU B N 1
ATOM 3146 C CA . LEU B 1 168 ? -14.844 -8.93 -16.875 1 98.5 168 LEU B CA 1
ATOM 3147 C C . LEU B 1 168 ? -15.508 -7.766 -17.609 1 98.5 168 LEU B C 1
ATOM 3149 O O . LEU B 1 168 ? -16.719 -7.578 -17.516 1 98.5 168 LEU B O 1
ATOM 3153 N N . ARG B 1 169 ? -14.727 -7.035 -18.344 1 97.94 169 ARG B N 1
ATOM 3154 C CA . ARG B 1 169 ? -15.25 -5.914 -19.125 1 97.94 169 ARG B CA 1
ATOM 3155 C C . ARG B 1 169 ? -16.281 -6.383 -20.141 1 97.94 169 ARG B C 1
ATOM 3157 O O . ARG B 1 169 ? -17.375 -5.82 -20.219 1 97.94 169 ARG B O 1
ATOM 3164 N N . ASP B 1 170 ? -15.93 -7.41 -20.859 1 98.12 170 ASP B N 1
ATOM 3165 C CA . ASP B 1 170 ? -16.797 -7.934 -21.891 1 98.12 170 ASP B CA 1
ATOM 3166 C C . ASP B 1 170 ? -18.109 -8.445 -21.297 1 98.12 170 ASP B C 1
ATOM 3168 O O . ASP B 1 170 ? -19.156 -8.383 -21.953 1 98.12 170 ASP B O 1
ATOM 3172 N N . SER B 1 171 ? -18.094 -8.945 -20.125 1 97.88 171 SER B N 1
ATOM 3173 C CA . SER B 1 171 ? -19.266 -9.5 -19.484 1 97.88 171 SER B CA 1
ATOM 3174 C C . SER B 1 171 ? -20.188 -8.391 -18.984 1 97.88 171 SER B C 1
ATOM 3176 O O . SER B 1 171 ? -21.359 -8.641 -18.672 1 97.88 171 SER B O 1
ATOM 3178 N N . GLY B 1 172 ? -19.609 -7.168 -18.812 1 97.44 172 GLY B N 1
ATOM 3179 C CA . GLY B 1 172 ? -20.359 -6.062 -18.25 1 97.44 172 GLY B CA 1
ATOM 3180 C C . GLY B 1 172 ? -20.5 -6.152 -16.734 1 97.44 172 GLY B C 1
ATOM 3181 O O . GLY B 1 172 ? -21.234 -5.375 -16.125 1 97.44 172 GLY B O 1
ATOM 3182 N N . ARG B 1 173 ? -19.781 -7.051 -16.078 1 96.44 173 ARG B N 1
ATOM 3183 C CA . ARG B 1 173 ? -19.938 -7.281 -14.641 1 96.44 173 ARG B CA 1
ATOM 3184 C C . ARG B 1 173 ? -18.734 -6.77 -13.867 1 96.44 173 ARG B C 1
ATOM 3186 O O . ARG B 1 173 ? -18.531 -7.145 -12.703 1 96.44 173 ARG B O 1
ATOM 3193 N N . GLN B 1 174 ? -17.844 -5.949 -14.477 1 95.06 174 GLN B N 1
ATOM 3194 C CA . GLN B 1 174 ? -16.578 -5.527 -13.875 1 95.06 174 GLN B CA 1
ATOM 3195 C C . GLN B 1 174 ? -16.828 -4.688 -12.617 1 95.06 174 GLN B C 1
ATOM 3197 O O . GLN B 1 174 ? -15.969 -4.621 -11.734 1 95.06 174 GLN B O 1
ATOM 3202 N N . GLN B 1 175 ? -18 -4.086 -12.477 1 92.06 175 GLN B N 1
ATOM 3203 C CA . GLN B 1 175 ? -18.281 -3.287 -11.289 1 92.06 175 GLN B CA 1
ATOM 3204 C C . GLN B 1 175 ? -18.984 -4.125 -10.219 1 92.06 175 GLN B C 1
ATOM 3206 O O . GLN B 1 175 ? -19.141 -3.678 -9.086 1 92.06 175 GLN B O 1
ATOM 3211 N N . GLU B 1 176 ? -19.406 -5.344 -10.602 1 94.38 176 GLU B N 1
ATOM 3212 C CA . GLU B 1 176 ? -20.109 -6.25 -9.695 1 94.38 176 GLU B CA 1
ATOM 3213 C C . GLU B 1 176 ? -19.125 -7.219 -9.031 1 94.38 176 GLU B C 1
ATOM 3215 O O . GLU B 1 176 ? -19.391 -7.695 -7.922 1 94.38 176 GLU B O 1
ATOM 3220 N N . ILE B 1 177 ? -18.141 -7.535 -9.742 1 97.19 177 ILE B N 1
ATOM 3221 C CA . ILE B 1 177 ? -17.172 -8.523 -9.273 1 97.19 177 ILE B CA 1
ATOM 3222 C C . ILE B 1 177 ? -15.883 -7.824 -8.859 1 97.19 177 ILE B C 1
ATOM 3224 O O . ILE B 1 177 ? -15.227 -7.176 -9.672 1 97.19 177 ILE B O 1
ATOM 3228 N N . ALA B 1 178 ? -15.516 -7.918 -7.559 1 97.44 178 ALA B N 1
ATOM 3229 C CA . ALA B 1 178 ? -14.258 -7.355 -7.082 1 97.44 178 ALA B CA 1
ATOM 3230 C C . ALA B 1 178 ? -13.07 -8.156 -7.605 1 97.44 178 ALA B C 1
ATOM 3232 O O . ALA B 1 178 ? -13.078 -9.383 -7.582 1 97.44 178 ALA B O 1
ATOM 3233 N N . LEU B 1 179 ? -12.078 -7.469 -8.125 1 98.56 179 LEU B N 1
ATOM 3234 C CA . LEU B 1 179 ? -10.852 -8.125 -8.57 1 98.56 179 LEU B CA 1
ATOM 3235 C C . LEU B 1 179 ? -9.648 -7.629 -7.77 1 98.56 179 LEU B C 1
ATOM 3237 O O . LEU B 1 179 ? -9.352 -6.434 -7.766 1 98.56 179 LEU B O 1
ATOM 3241 N N . VAL B 1 180 ? -8.992 -8.477 -7.035 1 98.75 180 VAL B N 1
ATOM 3242 C CA . VAL B 1 180 ? -7.688 -8.25 -6.414 1 98.75 180 VAL B CA 1
ATOM 3243 C C . VAL B 1 180 ? -6.625 -9.07 -7.137 1 98.75 180 VAL B C 1
ATOM 3245 O O . VAL B 1 180 ? -6.727 -10.297 -7.219 1 98.75 180 VAL B O 1
ATOM 3248 N N . CYS B 1 181 ? -5.637 -8.414 -7.652 1 98.81 181 CYS B N 1
ATOM 3249 C CA . CYS B 1 181 ? -4.648 -9.102 -8.477 1 98.81 181 CYS B CA 1
ATOM 3250 C C . CYS B 1 181 ? -3.24 -8.609 -8.156 1 98.81 181 CYS B C 1
ATOM 3252 O O . CYS B 1 181 ? -3.062 -7.727 -7.316 1 98.81 181 CYS B O 1
ATOM 3254 N N . HIS B 1 182 ? -2.299 -9.312 -8.688 1 98.12 182 HIS B N 1
ATOM 3255 C CA . HIS B 1 182 ? -0.907 -8.906 -8.539 1 98.12 182 HIS B CA 1
ATOM 3256 C C . HIS B 1 182 ? -0.418 -8.148 -9.766 1 98.12 182 HIS B C 1
ATOM 3258 O O . HIS B 1 182 ? -0.921 -8.359 -10.875 1 98.12 182 HIS B O 1
ATOM 3264 N N . GLY B 1 183 ? 0.506 -7.156 -9.547 1 96.94 183 GLY B N 1
ATOM 3265 C CA . GLY B 1 183 ? 1.111 -6.406 -10.641 1 96.94 183 GLY B CA 1
ATOM 3266 C C . GLY B 1 183 ? 2.619 -6.289 -10.516 1 96.94 183 GLY B C 1
ATOM 3267 O O . GLY B 1 183 ? 3.242 -7.008 -9.734 1 96.94 183 GLY B O 1
ATOM 3268 N N . PRO B 1 184 ? 3.191 -5.566 -11.359 1 93.62 184 PRO B N 1
ATOM 3269 C CA . PRO B 1 184 ? 2.547 -4.609 -12.258 1 93.62 184 PRO B CA 1
ATOM 3270 C C . PRO B 1 184 ? 2.016 -5.258 -13.531 1 93.62 184 PRO B C 1
ATOM 3272 O O . PRO B 1 184 ? 2.484 -6.332 -13.93 1 93.62 184 PRO B O 1
ATOM 3275 N N . LEU B 1 185 ? 0.971 -4.699 -14.102 1 92.88 185 LEU B N 1
ATOM 3276 C CA . LEU B 1 185 ? 0.356 -5.031 -15.383 1 92.88 185 LEU B CA 1
ATOM 3277 C C . LEU B 1 185 ? 0.521 -3.885 -16.375 1 92.88 185 LEU B C 1
ATOM 3279 O O . LEU B 1 185 ? 0.481 -2.715 -15.992 1 92.88 185 LEU B O 1
ATOM 3283 N N . SER B 1 186 ? 0.638 -4.414 -17.641 1 85.62 186 SER B N 1
ATOM 3284 C CA . SER B 1 186 ? 0.586 -3.389 -18.672 1 85.62 186 SER B CA 1
ATOM 3285 C C . SER B 1 186 ? -0.786 -2.727 -18.734 1 85.62 186 SER B C 1
ATOM 3287 O O . SER B 1 186 ? -1.812 -3.402 -18.641 1 85.62 186 SER B O 1
ATOM 3289 N N . ASP B 1 187 ? -0.933 -1.387 -18.578 1 85.19 187 ASP B N 1
ATOM 3290 C CA . ASP B 1 187 ? -2.146 -0.587 -18.719 1 85.19 187 ASP B CA 1
ATOM 3291 C C . ASP B 1 187 ? -3.045 -0.734 -17.5 1 85.19 187 ASP B C 1
ATOM 3293 O O . ASP B 1 187 ? -4.273 -0.719 -17.609 1 85.19 187 ASP B O 1
ATOM 3297 N N . SER B 1 188 ? -2.463 -1.178 -16.469 1 91.56 188 SER B N 1
ATOM 3298 C CA . SER B 1 188 ? -3.244 -1.364 -15.25 1 91.56 188 SER B CA 1
ATOM 3299 C C . SER B 1 188 ? -3.971 -0.083 -14.859 1 91.56 188 SER B C 1
ATOM 3301 O O . SER B 1 188 ? -4.996 -0.128 -14.172 1 91.56 188 SER B O 1
ATOM 3303 N N . GLU B 1 189 ? -3.459 1.021 -15.336 1 93.5 189 GLU B N 1
ATOM 3304 C CA . GLU B 1 189 ? -4.023 2.299 -14.914 1 93.5 189 GLU B CA 1
ATOM 3305 C C . GLU B 1 189 ? -5.488 2.416 -15.328 1 93.5 189 GLU B C 1
ATOM 3307 O O . GLU B 1 189 ? -6.348 2.746 -14.5 1 93.5 189 GLU B O 1
ATOM 3312 N N . LEU B 1 190 ? -5.828 2.127 -16.531 1 94.81 190 LEU B N 1
ATOM 3313 C CA . LEU B 1 190 ? -7.199 2.232 -17.031 1 94.81 190 LEU B CA 1
ATOM 3314 C C . LEU B 1 190 ? -8.109 1.236 -16.312 1 94.81 190 LEU B C 1
ATOM 3316 O O . LEU B 1 190 ? -9.273 1.541 -16.031 1 94.81 190 LEU B O 1
ATOM 3320 N N . ALA B 1 191 ? -7.578 0.011 -16.047 1 96.69 191 ALA B N 1
ATOM 3321 C CA . ALA B 1 191 ? -8.375 -1.01 -15.367 1 96.69 191 ALA B CA 1
ATOM 3322 C C . ALA B 1 191 ? -8.664 -0.606 -13.922 1 96.69 191 ALA B C 1
ATOM 3324 O O . ALA B 1 191 ? -9.727 -0.936 -13.383 1 96.69 191 ALA B O 1
ATOM 3325 N N . LEU B 1 192 ? -7.711 0.113 -13.305 1 97.06 192 LEU B N 1
ATOM 3326 C CA . LEU B 1 192 ? -7.945 0.661 -11.977 1 97.06 192 LEU B CA 1
ATOM 3327 C C . LEU B 1 192 ? -8.953 1.804 -12.031 1 97.06 192 LEU B C 1
ATOM 3329 O O . LEU B 1 192 ? -9.891 1.85 -11.227 1 97.06 192 LEU B O 1
ATOM 3333 N N . ILE B 1 193 ? -8.836 2.637 -13.016 1 95.38 193 ILE B N 1
ATOM 3334 C CA . ILE B 1 193 ? -9.672 3.826 -13.148 1 95.38 193 ILE B CA 1
ATOM 3335 C C . ILE B 1 193 ? -11.117 3.414 -13.406 1 95.38 193 ILE B C 1
ATOM 3337 O O . ILE B 1 193 ? -12.039 3.955 -12.789 1 95.38 193 ILE B O 1
ATOM 3341 N N . ASP B 1 194 ? -11.328 2.412 -14.266 1 94.5 194 ASP B N 1
ATOM 3342 C CA . ASP B 1 194 ? -12.703 2.061 -14.609 1 94.5 194 ASP B CA 1
ATOM 3343 C C . ASP B 1 194 ? -13.273 1.044 -13.625 1 94.5 194 ASP B C 1
ATOM 3345 O O . ASP B 1 194 ? -14.414 0.587 -13.781 1 94.5 194 ASP B O 1
ATOM 3349 N N . GLY B 1 195 ? -12.492 0.676 -12.672 1 94.88 195 GLY B N 1
ATOM 3350 C CA . GLY B 1 195 ? -12.984 -0.136 -11.57 1 94.88 195 GLY B CA 1
ATOM 3351 C C . GLY B 1 195 ? -12.961 -1.623 -11.859 1 94.88 195 GLY B C 1
ATOM 3352 O O . GLY B 1 195 ? -13.492 -2.426 -11.094 1 94.88 195 GLY B O 1
ATOM 3353 N N . THR B 1 196 ? -12.336 -2.008 -13 1 97.94 196 THR B N 1
ATOM 3354 C CA . THR B 1 196 ? -12.211 -3.432 -13.289 1 97.94 196 THR B CA 1
ATOM 3355 C C . THR B 1 196 ? -11.242 -4.094 -12.305 1 97.94 196 THR B C 1
ATOM 3357 O O . THR B 1 196 ? -11.469 -5.227 -11.875 1 97.94 196 THR B O 1
ATOM 3360 N N . ILE B 1 197 ? -10.18 -3.453 -12.031 1 98.12 197 ILE B N 1
ATOM 3361 C CA . ILE B 1 197 ? -9.312 -3.846 -10.93 1 98.12 197 ILE B CA 1
ATOM 3362 C C . ILE B 1 197 ? -9.602 -2.977 -9.711 1 98.12 197 ILE B C 1
ATOM 3364 O O . ILE B 1 197 ? -9.547 -1.747 -9.789 1 98.12 197 ILE B O 1
ATOM 3368 N N . ASP B 1 198 ? -9.969 -3.605 -8.609 1 97.81 198 ASP B N 1
ATOM 3369 C CA . ASP B 1 198 ? -10.227 -2.857 -7.383 1 97.81 198 ASP B CA 1
ATOM 3370 C C . ASP B 1 198 ? -8.93 -2.598 -6.613 1 97.81 198 ASP B C 1
ATOM 3372 O O . ASP B 1 198 ? -8.703 -1.487 -6.133 1 97.81 198 ASP B O 1
ATOM 3376 N N . ILE B 1 199 ? -8.133 -3.652 -6.453 1 98.25 199 ILE B N 1
ATOM 3377 C CA . ILE B 1 199 ? -6.867 -3.588 -5.727 1 98.25 199 ILE B CA 1
ATOM 3378 C C . ILE B 1 199 ? -5.793 -4.344 -6.5 1 98.25 199 ILE B C 1
ATOM 3380 O O . ILE B 1 199 ? -6.02 -5.465 -6.961 1 98.25 199 ILE B O 1
ATOM 3384 N N . MET B 1 200 ? -4.676 -3.719 -6.664 1 98.56 200 MET B N 1
ATOM 3385 C CA . MET B 1 200 ? -3.504 -4.395 -7.219 1 98.56 200 MET B CA 1
ATOM 3386 C C . MET B 1 200 ? -2.373 -4.449 -6.199 1 98.56 200 MET B C 1
ATOM 3388 O O . MET B 1 200 ? -2.008 -3.426 -5.613 1 98.56 200 MET B O 1
ATOM 3392 N N . LEU B 1 201 ? -1.964 -5.617 -5.828 1 98.56 201 LEU B N 1
ATOM 3393 C CA . LEU B 1 201 ? -0.755 -5.812 -5.035 1 98.56 201 LEU B CA 1
ATOM 3394 C C . LEU B 1 201 ? 0.482 -5.84 -5.926 1 98.56 201 LEU B C 1
ATOM 3396 O O . LEU B 1 201 ? 0.77 -6.855 -6.562 1 98.56 201 LEU B O 1
ATOM 3400 N N . ASN B 1 202 ? 1.195 -4.73 -5.934 1 97.75 202 ASN B N 1
ATOM 3401 C CA . ASN B 1 202 ? 2.266 -4.52 -6.902 1 97.75 202 ASN B CA 1
ATOM 3402 C C . ASN B 1 202 ? 3.621 -4.934 -6.34 1 97.75 202 ASN B C 1
ATOM 3404 O O . ASN B 1 202 ? 4.023 -4.465 -5.273 1 97.75 202 ASN B O 1
ATOM 3408 N N . HIS B 1 203 ? 4.332 -5.828 -7.098 1 97.06 203 HIS B N 1
ATOM 3409 C CA . HIS B 1 203 ? 5.742 -6.055 -6.801 1 97.06 203 HIS B CA 1
ATOM 3410 C C . HIS B 1 203 ? 6.543 -4.766 -6.93 1 97.06 203 HIS B C 1
ATOM 3412 O O . HIS B 1 203 ? 6.281 -3.949 -7.816 1 97.06 203 HIS B O 1
ATOM 3418 N N . ARG B 1 204 ? 7.473 -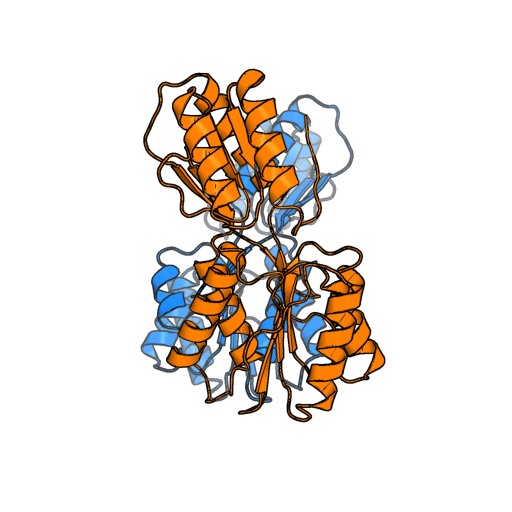4.574 -6.051 1 96.25 204 ARG B N 1
ATOM 3419 C CA . ARG B 1 204 ? 8.445 -3.49 -6.176 1 96.25 204 ARG B CA 1
ATOM 3420 C C . ARG B 1 204 ? 9.672 -3.945 -6.957 1 96.25 204 ARG B C 1
ATOM 3422 O O . ARG B 1 204 ? 10.727 -4.195 -6.371 1 96.25 204 ARG B O 1
ATOM 3429 N N . LEU B 1 205 ? 9.57 -3.932 -8.273 1 95.5 205 LEU B N 1
ATOM 3430 C CA . LEU B 1 205 ? 10.508 -4.629 -9.148 1 95.5 205 LEU B CA 1
ATOM 3431 C C . LEU B 1 205 ? 11.891 -3.986 -9.086 1 95.5 205 LEU B C 1
ATOM 3433 O O . LEU B 1 205 ? 12.906 -4.68 -9.164 1 95.5 205 LEU B O 1
ATOM 3437 N N . ASP B 1 206 ? 11.945 -2.637 -8.953 1 94.12 206 ASP B N 1
ATOM 3438 C CA . ASP B 1 206 ? 13.25 -1.984 -8.859 1 94.12 206 ASP B CA 1
ATOM 3439 C C . ASP B 1 206 ? 13.977 -2.396 -7.582 1 94.12 206 ASP B C 1
ATOM 3441 O O . ASP B 1 206 ? 15.164 -2.721 -7.613 1 94.12 206 ASP B O 1
ATOM 3445 N N . GLU B 1 207 ? 13.227 -2.322 -6.527 1 94.06 207 GLU B N 1
ATOM 3446 C CA . GLU B 1 207 ? 13.812 -2.742 -5.254 1 94.06 207 GLU B CA 1
ATOM 3447 C C . GLU B 1 207 ? 14.18 -4.223 -5.277 1 94.06 207 GLU B C 1
ATOM 3449 O O . GLU B 1 207 ? 15.242 -4.613 -4.789 1 94.06 207 GLU B O 1
ATOM 3454 N N . PHE B 1 208 ? 13.32 -5.02 -5.855 1 95.75 208 PHE B N 1
ATOM 3455 C CA . PHE B 1 208 ? 13.562 -6.449 -5.996 1 95.75 208 PHE B CA 1
ATOM 3456 C C . PHE B 1 208 ? 14.852 -6.707 -6.777 1 95.75 208 PHE B C 1
ATOM 3458 O O . PHE B 1 208 ? 15.688 -7.504 -6.355 1 95.75 208 PHE B O 1
ATOM 3465 N N . ALA B 1 209 ? 14.984 -5.992 -7.863 1 96.25 209 ALA B N 1
ATOM 3466 C CA . ALA B 1 209 ? 16.172 -6.156 -8.695 1 96.25 209 ALA B CA 1
ATOM 3467 C C . ALA B 1 209 ? 17.438 -5.762 -7.922 1 96.25 209 ALA B C 1
ATOM 3469 O O . ALA B 1 209 ? 18.438 -6.469 -7.969 1 96.25 209 ALA B O 1
ATOM 3470 N N . ALA B 1 210 ? 17.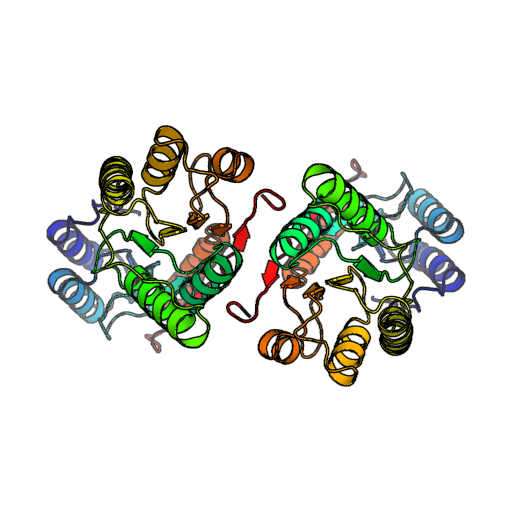359 -4.684 -7.184 1 95.25 210 ALA B N 1
ATOM 3471 C CA . ALA B 1 210 ? 18.516 -4.188 -6.434 1 95.25 210 ALA B CA 1
ATOM 3472 C C . ALA B 1 210 ? 18.922 -5.176 -5.344 1 95.25 210 ALA B C 1
ATOM 3474 O O . ALA B 1 210 ? 20.094 -5.492 -5.191 1 95.25 210 ALA B O 1
ATOM 3475 N N . VAL B 1 211 ? 17.922 -5.648 -4.648 1 95.5 211 VAL B N 1
ATOM 3476 C CA . VAL B 1 211 ? 18.188 -6.586 -3.559 1 95.5 211 VAL B CA 1
ATOM 3477 C C . VAL B 1 211 ? 18.75 -7.887 -4.121 1 95.5 211 VAL B C 1
ATOM 3479 O O . VAL B 1 211 ? 19.688 -8.461 -3.551 1 95.5 211 VAL B O 1
ATOM 3482 N N . THR B 1 212 ? 18.219 -8.336 -5.242 1 95.25 212 THR B N 1
ATOM 3483 C CA . THR B 1 212 ? 18.672 -9.562 -5.895 1 95.25 212 THR B CA 1
ATOM 3484 C C . THR B 1 212 ? 20.125 -9.438 -6.32 1 95.25 212 THR B C 1
ATOM 3486 O O . THR B 1 212 ? 20.953 -10.305 -6.008 1 95.25 212 THR B O 1
ATOM 3489 N N . LEU B 1 213 ? 20.469 -8.312 -6.949 1 95.25 213 LEU B N 1
ATOM 3490 C CA . LEU B 1 213 ? 21.828 -8.102 -7.438 1 95.25 213 LEU B CA 1
ATOM 3491 C C . LEU B 1 213 ? 22.828 -8.016 -6.281 1 95.25 213 LEU B C 1
ATOM 3493 O O . LEU B 1 213 ? 23.922 -8.578 -6.352 1 95.25 213 LEU B O 1
ATOM 3497 N N . ARG B 1 214 ? 22.406 -7.34 -5.219 1 94.38 214 ARG B N 1
ATOM 3498 C CA . ARG B 1 214 ? 23.281 -7.227 -4.047 1 94.38 214 ARG B CA 1
ATOM 3499 C C . ARG B 1 214 ? 23.516 -8.594 -3.412 1 94.38 214 ARG B C 1
ATOM 3501 O O . ARG B 1 214 ? 24.656 -8.945 -3.096 1 94.38 214 ARG B O 1
ATOM 3508 N N . ALA B 1 215 ? 22.453 -9.328 -3.268 1 93.5 215 ALA B N 1
ATOM 3509 C CA . ALA B 1 215 ? 22.562 -10.648 -2.65 1 93.5 215 ALA B CA 1
ATOM 3510 C C . ALA B 1 215 ? 23.438 -11.578 -3.486 1 93.5 215 ALA B C 1
ATOM 3512 O O . ALA B 1 215 ? 24.266 -12.312 -2.945 1 93.5 215 ALA B O 1
ATOM 3513 N N . MET B 1 216 ? 23.281 -11.555 -4.762 1 92.62 216 MET B N 1
ATOM 3514 C CA . MET B 1 216 ? 24.047 -12.422 -5.656 1 92.62 216 MET B CA 1
ATOM 3515 C C . MET B 1 216 ? 25.516 -12.008 -5.691 1 92.62 216 MET B C 1
ATOM 3517 O O . MET B 1 216 ? 26.406 -12.859 -5.707 1 92.62 216 MET B O 1
ATOM 3521 N N . ALA B 1 217 ? 25.766 -10.711 -5.676 1 93.31 217 ALA B N 1
ATOM 3522 C CA . ALA B 1 217 ? 27.141 -10.211 -5.641 1 93.31 217 ALA B CA 1
ATOM 3523 C C . ALA B 1 217 ? 27.859 -10.641 -4.363 1 93.31 217 ALA B C 1
ATOM 3525 O O . ALA B 1 217 ? 29 -11.086 -4.402 1 93.31 217 ALA B O 1
ATOM 3526 N N . ASP B 1 218 ? 27.109 -10.5 -3.289 1 92 218 ASP B N 1
ATOM 3527 C CA . ASP B 1 218 ? 27.656 -10.898 -1.999 1 92 218 ASP B CA 1
ATOM 3528 C C . ASP B 1 218 ? 27.969 -12.398 -1.98 1 92 218 ASP B C 1
ATOM 3530 O O . ASP B 1 218 ? 28.984 -12.82 -1.419 1 92 218 ASP B O 1
ATOM 3534 N N . ALA B 1 219 ? 27.109 -13.133 -2.609 1 90.31 219 ALA B N 1
ATOM 3535 C CA . ALA B 1 219 ? 27.266 -14.586 -2.615 1 90.31 219 ALA B CA 1
ATOM 3536 C C . ALA B 1 219 ? 28.469 -15.008 -3.447 1 90.31 219 ALA B C 1
ATOM 3538 O O . ALA B 1 219 ? 29.094 -16.031 -3.172 1 90.31 219 ALA B O 1
ATOM 3539 N N . ALA B 1 220 ? 28.812 -14.258 -4.391 1 88.94 220 ALA B N 1
ATOM 3540 C CA . ALA B 1 220 ? 29.953 -14.555 -5.242 1 88.94 220 ALA B CA 1
ATOM 3541 C C . ALA B 1 220 ? 31.266 -14.352 -4.48 1 88.94 220 ALA B C 1
ATOM 3543 O O . ALA B 1 220 ? 32.281 -15 -4.777 1 88.94 220 ALA B O 1
ATOM 3544 N N . SER B 1 221 ? 31.188 -13.547 -3.463 1 87.19 221 SER B N 1
ATOM 3545 C CA . SER B 1 221 ? 32.406 -13.164 -2.785 1 87.19 221 SER B CA 1
ATOM 3546 C C . SER B 1 221 ? 32.531 -13.828 -1.416 1 87.19 221 SER B C 1
ATOM 3548 O O . SER B 1 221 ? 33.562 -13.75 -0.766 1 87.19 221 SER B O 1
ATOM 3550 N N . ARG B 1 222 ? 31.453 -14.391 -0.974 1 79.5 222 ARG B N 1
ATOM 3551 C CA . ARG B 1 222 ? 31.438 -14.914 0.387 1 79.5 222 ARG B CA 1
ATOM 3552 C C . ARG B 1 222 ? 31.344 -16.438 0.384 1 79.5 222 ARG B C 1
ATOM 3554 O O . ARG B 1 222 ? 30.828 -17.031 -0.56 1 79.5 222 ARG B O 1
ATOM 3561 N N . PRO B 1 223 ? 31.938 -16.938 1.466 1 78.38 223 PRO B N 1
ATOM 3562 C CA . PRO B 1 223 ? 31.766 -18.391 1.613 1 78.38 223 PRO B CA 1
ATOM 3563 C C . PRO B 1 223 ? 30.297 -18.797 1.739 1 78.38 223 PRO B C 1
ATOM 3565 O O . PRO B 1 223 ? 29.438 -17.953 2.035 1 78.38 223 PRO B O 1
ATOM 3568 N N . HIS B 1 224 ? 30.156 -20.031 1.343 1 73.69 224 HIS B N 1
ATOM 3569 C CA . HIS B 1 224 ? 28.812 -20.562 1.429 1 73.69 224 HIS B CA 1
ATOM 3570 C C . HIS B 1 224 ? 28.219 -20.344 2.818 1 73.69 224 HIS B C 1
ATOM 3572 O O . HIS B 1 224 ? 28.875 -20.609 3.826 1 73.69 224 HIS B O 1
ATOM 3578 N N . SER B 1 225 ? 27.125 -19.547 2.859 1 67.19 225 SER B N 1
ATOM 3579 C CA . SER B 1 225 ? 26.438 -19.234 4.109 1 67.19 225 SER B CA 1
ATOM 3580 C C . SER B 1 225 ? 25.031 -19.844 4.133 1 67.19 225 SER B C 1
ATOM 3582 O O . SER B 1 225 ? 24.625 -20.516 3.182 1 67.19 225 SER B O 1
ATOM 3584 N N . GLU B 1 226 ? 24.406 -19.75 5.238 1 77.12 226 GLU B N 1
ATOM 3585 C CA . GLU B 1 226 ? 23.031 -20.203 5.449 1 77.12 226 GLU B CA 1
ATOM 3586 C C . GLU B 1 226 ? 22.094 -19.594 4.418 1 77.12 226 GLU B C 1
ATOM 3588 O O . GLU B 1 226 ? 22.375 -18.531 3.85 1 77.12 226 GLU B O 1
ATOM 3593 N N . VAL B 1 227 ? 21.078 -20.422 4.059 1 81.88 227 VAL B N 1
ATOM 3594 C CA . VAL B 1 227 ? 20.047 -20.016 3.109 1 81.88 227 VAL B CA 1
ATOM 3595 C C . VAL B 1 227 ? 19.453 -18.672 3.533 1 81.88 227 VAL B C 1
ATOM 3597 O O . VAL B 1 227 ? 19 -18.516 4.672 1 81.88 227 VAL B O 1
ATOM 3600 N N . ILE B 1 228 ? 19.531 -17.734 2.629 1 85.94 228 ILE B N 1
ATOM 3601 C CA . ILE B 1 228 ? 19 -16.422 2.928 1 85.94 228 ILE B CA 1
ATOM 3602 C C . ILE B 1 228 ? 17.562 -16.312 2.398 1 85.94 228 ILE B C 1
ATOM 3604 O O . ILE B 1 228 ? 17.25 -16.859 1.336 1 85.94 228 ILE B O 1
ATOM 3608 N N . SER B 1 229 ? 16.672 -15.922 3.143 1 88.06 229 SER B N 1
ATOM 3609 C CA . SER B 1 229 ? 15.312 -15.609 2.719 1 88.06 229 SER B CA 1
ATOM 3610 C C . SER B 1 229 ? 14.992 -14.133 2.92 1 88.06 229 SER B C 1
ATOM 3612 O O . SER B 1 229 ? 15.047 -13.633 4.043 1 88.06 229 SER B O 1
ATOM 3614 N N . LEU B 1 230 ? 14.703 -13.453 1.891 1 91 230 LEU B N 1
ATOM 3615 C CA . LEU B 1 230 ? 14.445 -12.016 1.909 1 91 230 LEU B CA 1
ATOM 3616 C C . LEU B 1 230 ? 13.062 -11.711 1.341 1 91 230 LEU B C 1
ATOM 3618 O O . LEU B 1 230 ? 12.938 -11.305 0.182 1 91 230 LEU B O 1
ATOM 3622 N N . PRO B 1 231 ? 12.023 -11.938 2.133 1 92.19 231 PRO B N 1
ATOM 3623 C CA . PRO B 1 231 ? 10.695 -11.531 1.655 1 92.19 231 PRO B CA 1
ATOM 3624 C C . PRO B 1 231 ? 10.602 -10.031 1.401 1 92.19 231 PRO B C 1
ATOM 3626 O O . PRO B 1 231 ? 11.031 -9.227 2.232 1 92.19 231 PRO B O 1
ATOM 3629 N N . GLN B 1 232 ? 10.133 -9.758 0.227 1 95.19 232 GLN B N 1
ATOM 3630 C CA . GLN B 1 232 ? 10.023 -8.367 -0.193 1 95.19 232 GLN B CA 1
ATOM 3631 C C . GLN B 1 232 ? 8.609 -7.832 0.038 1 95.19 232 GLN B C 1
ATOM 3633 O O . GLN B 1 232 ? 7.629 -8.555 -0.139 1 95.19 232 GLN B O 1
ATOM 3638 N N . PRO B 1 233 ? 8.484 -6.527 0.422 1 94.75 233 PRO B N 1
ATOM 3639 C CA . PRO B 1 233 ? 7.156 -5.926 0.525 1 94.75 233 PRO B CA 1
ATOM 3640 C C . PRO B 1 233 ? 6.52 -5.664 -0.838 1 94.75 233 PRO B C 1
ATOM 3642 O O . PRO B 1 233 ? 7.188 -5.781 -1.868 1 94.75 233 PRO B O 1
ATOM 3645 N N . PHE B 1 234 ? 5.246 -5.484 -0.81 1 97.5 234 PHE B N 1
ATOM 3646 C CA . PHE B 1 234 ? 4.488 -5.105 -1.996 1 97.5 234 PHE B CA 1
ATOM 3647 C C . PHE B 1 234 ? 3.744 -3.795 -1.77 1 97.5 234 PHE B C 1
ATOM 3649 O O . PHE B 1 234 ? 3.533 -3.385 -0.627 1 97.5 234 PHE B O 1
ATOM 3656 N N . ASP B 1 235 ? 3.422 -3.141 -2.881 1 97.38 235 ASP B N 1
ATOM 3657 C CA . ASP B 1 235 ? 2.596 -1.938 -2.814 1 97.38 235 ASP B CA 1
ATOM 3658 C C . ASP B 1 235 ? 1.124 -2.27 -3.043 1 97.38 235 ASP B C 1
ATOM 3660 O O . ASP B 1 235 ? 0.792 -3.078 -3.912 1 97.38 235 ASP B O 1
ATOM 3664 N N . ILE B 1 236 ? 0.288 -1.684 -2.223 1 98.44 236 ILE B N 1
ATOM 3665 C CA . ILE B 1 236 ? -1.151 -1.748 -2.451 1 98.44 236 ILE B CA 1
ATOM 3666 C C . ILE B 1 236 ? -1.591 -0.562 -3.307 1 98.44 236 ILE B C 1
ATOM 3668 O O . ILE B 1 236 ? -1.43 0.594 -2.908 1 98.44 236 ILE B O 1
ATOM 3672 N N . ILE B 1 237 ? -2.17 -0.851 -4.5 1 98.06 237 ILE B N 1
ATOM 3673 C CA . ILE B 1 237 ? -2.525 0.19 -5.457 1 98.06 237 ILE B CA 1
ATOM 3674 C C . ILE B 1 237 ? -4.035 0.198 -5.676 1 98.06 237 ILE B C 1
ATOM 3676 O O . ILE B 1 237 ? -4.641 -0.851 -5.91 1 98.06 237 ILE B O 1
ATOM 3680 N N . THR B 1 238 ? -4.633 1.332 -5.504 1 97.38 238 THR B N 1
ATOM 3681 C CA . THR B 1 238 ? -6.012 1.629 -5.875 1 97.38 238 THR B CA 1
ATOM 3682 C C . THR B 1 238 ? -6.059 2.672 -6.988 1 97.38 238 THR B C 1
ATOM 3684 O O . THR B 1 238 ? -5.023 3.195 -7.402 1 97.38 238 THR B O 1
ATOM 3687 N N . LYS B 1 239 ? -7.285 2.949 -7.445 1 95.94 239 LYS B N 1
ATOM 3688 C CA . LYS B 1 239 ? -7.422 3.965 -8.484 1 95.94 239 LYS B CA 1
ATOM 3689 C C . LYS B 1 239 ? -6.953 5.328 -7.988 1 95.94 239 LYS B C 1
ATOM 3691 O O . LYS B 1 239 ? -6.59 6.195 -8.789 1 95.94 239 LYS B O 1
ATOM 3696 N N . GLU B 1 240 ? -6.793 5.547 -6.672 1 96.81 240 GLU B N 1
ATOM 3697 C CA . GLU B 1 240 ? -6.535 6.875 -6.133 1 96.81 240 GLU B CA 1
ATOM 3698 C C . GLU B 1 240 ? -5.055 7.07 -5.828 1 96.81 240 GLU B C 1
ATOM 3700 O O . GLU B 1 240 ? -4.605 8.195 -5.582 1 96.81 240 GLU B O 1
ATOM 3705 N N . ASN B 1 241 ? -4.27 6.004 -5.863 1 95.56 241 ASN B N 1
ATOM 3706 C CA . ASN B 1 241 ? -2.865 6.176 -5.516 1 95.56 241 ASN B CA 1
ATOM 3707 C C . ASN B 1 241 ? -1.947 5.617 -6.598 1 95.56 241 ASN B C 1
ATOM 3709 O O . ASN B 1 241 ? -0.793 5.277 -6.328 1 95.56 241 ASN B O 1
ATOM 3713 N N . MET B 1 242 ? -2.484 5.492 -7.781 1 90.5 242 MET B N 1
ATOM 3714 C CA . MET B 1 242 ? -1.686 4.996 -8.898 1 90.5 242 MET B CA 1
ATOM 3715 C C . MET B 1 242 ? -0.575 5.98 -9.25 1 90.5 242 MET B C 1
ATOM 3717 O O . MET B 1 242 ? -0.705 7.18 -9.016 1 90.5 242 MET B O 1
#

Foldseek 3Di:
DDDDDQQPPLVVLLVVLQVCLVPDQEEEDEHFQDPSNLVSQQVSLVSNRAYEYEQFDYPHQSHQAYFHAPLLVQLLVLLVVLQVQFPDQFEEAEEAADPRRRSSVNSPVSNVVNCVVDNPNHHYDDYDHQVQALQSLLVVLLVCCVVGVRAQEYEYAGHNCNSNLVNCVVVVCLQRYEYEYEDDDDPVLVCQQVNSYAKYWYDPVVVSVVVVVVVRVVPSVDPRDHYDYDHDHTDIDHNVRD/DDDDDQQPPLVVLLVVLQVCLVPDQEEEDEHFQDPSNLVSQQVSLVSNRAYEYEQFDYPHQSHQAYFHAPLLVQLLVLLVVLQVQFDDQFEEAEEAADPRRRSSVNSPVSNVVNCVVPNPNHHYDDYDHQVQAQQSLLVVLLVCCVVGVRAQEYEYAGHNCNSNLVNCVVVVCLQRYEYEYEDDDDPVLVCQQVNSYAKYWYDPVVVSVVVVVVVRVVPSVDPRDHYDYDHDHTDIDHNVRD

Nearest PDB structures (foldseek):
  6gq0-assembly1_A  TM=9.099E-01  e=1.226E-14  Geobacillus stearothermophilus
  5xsj-assembly1_X-2  TM=9.036E-01  e=3.870E-14  Clostridium beijerinckii NCIMB 8052
  5xss-assembly3_B  TM=8.938E-01  e=1.724E-13  Clostridium beijerinckii NCIMB 8052
  5hko-assembly1_A  TM=8.436E-01  e=4.303E-12  Mycolicibacterium smegmatis MC2 155
  5xsd-assembly1_B  TM=6.708E-01  e=1.925E-12  Clostridium beijerinckii NCIMB 8052

Sequence (484 aa):
MILHFAIDAVEAMAQAIHRLSDEVEVLGLVALDHPLIRHAVARAAARGVRVFTLLSDLSVPQRSGYIGLDNHKAGRTAAWFIERLCRGNGEIGIIIGDNRFTCQESCEISFRSCLREQGKGQQILEPVRSHERADIARTVTEQMLTQYPALQAIYAPCGGVEGIVDALRDSGRQQEIALVCHGPLSDSELALIDGTIDIMLNHRLDEFAAVTLRAMADAASRPHSEVISLPQPFDIITKENMMILHFAIDAVEAMAQAIHRLSDEVEVLGLVALDHPLIRHAVARAAARGVRVFTLLSDLSVPQRSGYIGLDNHKAGRTAAWFIERLCRGNGEIGIIIGDNRFTCQESCEISFRSCLREQGKGQQILEPVRSHERADIARTVTEQMLTQYPALQAIYAPCGGVEGIVDALRDSGRQQEIALVCHGPLSDSELALIDGTIDIMLNHRLDEFAAVTLRAMADAASRPHSEVISLPQPFDIITKENM

Radius of gyration: 25.44 Å; Cα contacts (8 Å, |Δi|>4): 979; chains: 2; bounding box: 57×69×49 Å

Solvent-accessible surface area (backbone atoms only — not comparable to full-atom values): 24669 Å² total; per-residue (Å²): 142,86,87,86,74,61,81,82,40,52,68,60,50,23,50,49,44,52,59,44,44,78,72,42,58,61,46,77,43,72,56,53,53,39,72,64,37,42,50,28,52,43,52,28,30,74,73,64,25,41,33,32,25,35,61,23,46,59,97,43,88,65,41,38,26,36,42,29,59,40,31,50,35,50,15,25,36,48,31,57,50,48,62,55,68,40,94,65,58,38,32,31,44,33,39,32,27,49,91,41,28,44,34,42,45,40,17,51,52,30,19,52,52,42,35,71,74,69,46,80,66,53,45,73,50,77,69,41,68,20,68,44,27,30,72,44,20,20,52,52,42,47,50,46,53,67,76,36,78,57,49,28,31,36,43,28,64,27,53,24,53,65,16,38,48,48,35,30,54,74,69,69,43,24,85,62,28,44,25,37,33,46,32,84,55,91,70,43,63,59,36,23,66,72,36,39,34,52,35,33,45,22,57,46,61,68,62,48,50,51,52,50,51,50,52,48,54,50,53,69,73,42,74,92,65,76,66,43,74,49,67,34,74,66,43,66,37,40,61,46,61,108,139,86,86,86,72,61,81,81,40,53,67,60,50,23,49,49,44,53,59,44,44,77,72,44,59,60,45,77,44,71,55,53,52,39,72,64,37,43,50,27,52,44,53,27,30,74,75,63,26,40,33,31,25,33,62,22,46,59,98,43,88,63,41,38,27,36,43,26,58,42,30,50,33,52,14,25,37,49,31,56,49,48,61,54,68,39,92,66,58,37,33,32,44,34,38,33,26,48,90,41,28,44,34,42,45,40,17,50,51,31,19,51,52,41,36,70,73,70,46,80,65,52,44,71,50,78,70,43,68,19,68,45,27,31,70,45,21,20,51,53,42,47,50,47,54,68,76,36,79,57,47,28,32,38,43,28,65,29,54,25,54,66,16,37,49,48,34,30,54,74,68,68,42,22,84,64,28,45,25,38,33,48,32,82,55,90,68,43,62,60,36,23,64,73,37,40,35,52,36,33,44,22,56,47,59,69,59,49,50,52,53,50,53,52,53,49,54,49,54,68,75,41,75,93,64,76,65,43,73,49,67,33,73,66,44,67,34,38,61,46,60,108

pLDDT: mean 94.53, std 5.08, range [67.19, 98.81]

Organism: Klebsiella pneumoniae subsp. ozaenae (NCBI:txid574)

Secondary structure (DSSP, 8-state):
------TT-HHHHHHHHHHHHTT-SEEEE-----HHHHHHHHHHHHTT-EEEEESS--S-TTS-EEEEE-HHHHHHHHHHHHHHH--SS-EEEEEES-TT-HHHHHHHHHHHHHHHHH-SSPEEPPPEE-TT-HHHHHHHHHHHHHH-TTEEEEEE-SS-HHHHHHHHHHHT-TTTSEEEEEE--TTHHHHHHTTS-SEEEEE-HHHHHHHHHHHHHHHHHS---SPEEEEEPEEEE-TT--/------TT-HHHHHHHHHHHHTT-SEEEE-----HHHHHHHHHHHHTT-EEEEESS--S-TTS-EEEEE-HHHHHHHHHHHHHHH--SS-EEEEEES-TT-HHHHHHHHHHHHHHHHH--SPEEPPPEE-TT-HHHHHHHHHHHHHH-TTEEEEEE-SS-HHHHHHHHHHHT-TTTSEEEEEE--TTHHHHHHTTS-SEEEEE-HHHHHHHHHHHHHHHHHS---SPEEEEEPEEEE-TT--